Protein AF-0000000079301211 (afdb_homodimer)

Solvent-accessible surface area (backbone atoms only — not comparable to full-atom values): 30122 Å² total; per-residue (Å²): 139,79,60,50,72,67,22,46,63,47,35,49,58,12,29,35,71,34,33,39,41,31,72,53,80,56,85,42,57,47,39,52,64,61,47,45,53,49,24,49,73,69,40,28,34,30,37,24,42,51,40,77,57,46,69,23,16,53,40,19,52,52,45,26,68,74,43,71,84,24,49,47,34,9,18,38,36,32,12,64,31,31,39,23,69,32,37,43,27,51,48,52,38,43,67,44,54,22,44,38,37,29,38,25,36,92,36,9,38,48,38,50,57,52,54,70,72,44,56,79,92,72,50,57,80,65,51,58,54,51,49,52,35,46,75,70,70,47,55,73,79,58,48,68,61,49,45,97,88,68,41,72,28,69,47,50,51,48,32,35,41,47,34,22,75,65,57,21,34,41,28,44,36,36,37,32,59,70,51,42,58,51,49,51,53,50,31,53,72,52,52,35,80,40,43,33,42,46,37,40,65,39,76,78,37,47,53,52,64,68,56,46,31,52,44,28,73,72,68,28,32,38,38,43,50,38,38,48,35,75,74,61,68,26,54,61,67,59,53,53,50,44,38,66,66,36,29,63,88,32,28,28,46,29,23,61,32,19,46,64,88,53,69,62,55,81,48,34,62,20,44,43,38,45,54,41,44,74,72,65,49,50,71,66,56,48,24,38,16,28,21,53,46,33,44,36,66,74,48,66,67,57,130,140,77,60,50,72,66,22,45,63,48,34,49,57,12,29,36,72,33,30,39,42,30,72,55,82,57,84,42,59,48,40,53,65,61,46,45,52,48,24,51,73,69,41,29,35,29,37,24,44,52,40,77,57,47,68,23,16,53,40,19,51,52,45,27,68,76,43,71,84,25,48,47,34,8,18,38,35,33,12,62,31,30,40,23,67,33,37,43,28,50,48,53,37,43,66,43,53,22,45,37,37,28,38,24,38,90,36,9,40,46,39,50,57,53,55,71,72,45,57,79,91,71,51,57,80,66,52,58,55,51,49,53,35,44,75,68,71,48,55,74,79,59,48,67,60,49,44,98,88,68,41,73,29,69,46,50,52,47,32,37,42,47,34,20,75,66,58,23,34,41,27,43,36,35,37,32,58,70,50,41,57,53,50,51,53,50,31,54,72,51,52,34,80,41,43,33,41,46,36,39,64,39,76,80,36,47,53,53,65,68,56,44,30,51,44,28,74,72,71,28,32,39,38,44,49,38,40,48,35,74,74,60,69,27,54,63,66,59,54,53,49,44,39,67,67,34,29,60,89,30,28,29,45,28,24,60,32,18,47,62,89,52,70,62,56,80,48,34,63,20,43,43,39,45,54,42,45,75,72,65,50,49,71,67,55,47,25,39,16,28,22,54,46,32,44,35,66,73,48,66,65,58,130

InterPro domains:
  IPR032466 Metal-dependent hydrolase [SSF51556] (13-297)
  IPR046249 Protein of unknown function DUF6282 [PF19799] (13-223)

Organism: Thermus brockianus (NCBI:txid56956)

pLDDT: mean 96.95, std 4.93, range [51.22, 98.94]

Structure (mmCIF, N/CA/C/O backbone):
data_AF-0000000079301211-model_v1
#
loop_
_entity.id
_entity.type
_entity.pdbx_description
1 polymer 'Uncharacterized protein'
#
loop_
_atom_site.group_PDB
_atom_site.id
_atom_site.type_symbol
_atom_site.label_atom_id
_atom_site.label_alt_id
_atom_site.label_comp_id
_atom_site.label_asym_id
_atom_site.label_entity_id
_atom_site.label_seq_id
_atom_site.pdbx_PDB_ins_code
_atom_site.Cartn_x
_atom_site.Cartn_y
_atom_site.Cartn_z
_atom_site.occupancy
_atom_site.B_iso_or_equiv
_atom_site.auth_seq_id
_atom_site.auth_comp_id
_atom_site.auth_asym_id
_atom_site.auth_atom_id
_atom_site.pdbx_PDB_model_num
ATOM 1 N N . MET A 1 1 ? 18.609 19.375 21.359 1 76.44 1 MET A N 1
ATOM 2 C CA . MET A 1 1 ? 17.719 19.922 22.375 1 76.44 1 MET A CA 1
ATOM 3 C C . MET A 1 1 ? 16.844 18.812 22.969 1 76.44 1 MET A C 1
ATOM 5 O O . MET A 1 1 ? 16.375 17.922 22.25 1 76.44 1 MET A O 1
ATOM 9 N N . THR A 1 2 ? 16.781 18.781 24.344 1 91.69 2 THR A N 1
ATOM 10 C CA . THR A 1 2 ? 15.961 17.828 25.094 1 91.69 2 THR A CA 1
ATOM 11 C C . THR A 1 2 ? 14.688 18.5 25.609 1 91.69 2 THR A C 1
ATOM 13 O O . THR A 1 2 ? 14.734 19.609 26.141 1 91.69 2 THR A O 1
ATOM 16 N N . PRO A 1 3 ? 13.531 17.844 25.328 1 98 3 PRO A N 1
ATOM 17 C CA . PRO A 1 3 ? 12.289 18.438 25.844 1 98 3 PRO A CA 1
ATOM 18 C C . PRO A 1 3 ? 12.273 18.562 27.359 1 98 3 PRO A C 1
ATOM 20 O O . PRO A 1 3 ? 12.844 17.719 28.062 1 98 3 PRO A O 1
ATOM 23 N N . SER A 1 4 ? 11.633 19.562 27.891 1 98.38 4 SER A N 1
ATOM 24 C CA . SER A 1 4 ? 11.484 19.75 29.328 1 98.38 4 SER A CA 1
ATOM 25 C C . SER A 1 4 ? 10.539 18.703 29.922 1 98.38 4 SER A C 1
ATOM 27 O O . SER A 1 4 ? 9.727 18.125 29.203 1 98.38 4 SER A O 1
ATOM 29 N N . GLU A 1 5 ? 10.625 18.516 31.266 1 98.25 5 GLU A N 1
ATOM 30 C CA . GLU A 1 5 ? 9.719 17.609 31.969 1 98.25 5 GLU A CA 1
ATOM 31 C C . GLU A 1 5 ? 8.273 18.094 31.859 1 98.25 5 GLU A C 1
ATOM 33 O O . GLU A 1 5 ? 7.355 17.266 31.719 1 98.25 5 GLU A O 1
ATOM 38 N N . ARG A 1 6 ? 8.148 19.375 31.891 1 98.56 6 ARG A N 1
ATOM 39 C CA . ARG A 1 6 ? 6.816 19.969 31.766 1 98.56 6 ARG A CA 1
ATOM 40 C C . ARG A 1 6 ? 6.211 19.688 30.406 1 98.56 6 ARG A C 1
ATOM 42 O O . ARG A 1 6 ? 5.039 19.297 30.312 1 98.56 6 ARG A O 1
ATOM 49 N N . ALA A 1 7 ? 6.918 19.828 29.375 1 98.75 7 ALA A N 1
ATOM 50 C CA . ALA A 1 7 ? 6.461 19.547 28.016 1 98.75 7 ALA A CA 1
ATOM 51 C C . ALA A 1 7 ? 6.074 18.078 27.859 1 98.75 7 ALA A C 1
ATOM 53 O O . ALA A 1 7 ? 5.039 17.766 27.266 1 98.75 7 ALA A O 1
ATOM 54 N N . TRP A 1 8 ? 6.926 17.203 28.406 1 98.69 8 TRP A N 1
ATOM 55 C CA . TRP A 1 8 ? 6.629 15.781 28.359 1 98.69 8 TRP A CA 1
ATOM 56 C C . TRP A 1 8 ? 5.316 15.469 29.062 1 98.69 8 TRP A C 1
ATOM 58 O O . TRP A 1 8 ? 4.512 14.672 28.578 1 98.69 8 TRP A O 1
ATOM 68 N N . ALA A 1 9 ? 5.141 16.062 30.203 1 98.75 9 ALA A N 1
ATOM 69 C CA . ALA A 1 9 ? 3.912 15.844 30.953 1 98.75 9 ALA A CA 1
ATOM 70 C C . ALA A 1 9 ? 2.688 16.281 30.156 1 98.75 9 ALA A C 1
ATOM 72 O O . ALA A 1 9 ? 1.643 15.625 30.203 1 98.75 9 ALA A O 1
ATOM 73 N N . LEU A 1 10 ? 2.775 17.312 29.375 1 98.81 10 LEU A N 1
ATOM 74 C CA . LEU A 1 10 ? 1.65 17.922 28.672 1 98.81 10 LEU A CA 1
ATOM 75 C C . LEU A 1 10 ? 1.269 17.094 27.453 1 98.81 10 LEU A C 1
ATOM 77 O O . LEU A 1 10 ? 0.124 17.141 27 1 98.81 10 LEU A O 1
ATOM 81 N N . VAL A 1 11 ? 2.189 16.281 26.922 1 98.88 11 VAL A N 1
ATOM 82 C CA . VAL A 1 11 ? 1.887 15.586 25.672 1 98.88 11 VAL A CA 1
ATOM 83 C C . VAL A 1 11 ? 1.617 14.109 25.969 1 98.88 11 VAL A C 1
ATOM 85 O O . VAL A 1 11 ? 1.476 13.312 25.047 1 98.88 11 VAL A O 1
ATOM 88 N N . GLN A 1 12 ? 1.583 13.734 27.281 1 98.81 12 GLN A N 1
ATOM 89 C CA . GLN A 1 12 ? 1.242 12.352 27.609 1 98.81 12 GLN A CA 1
ATOM 90 C C . GLN A 1 12 ? -0.09 11.953 26.984 1 98.81 12 GLN A C 1
ATOM 92 O O . GLN A 1 12 ? -1.06 12.711 27.031 1 98.81 12 GLN A O 1
ATOM 97 N N . GLY A 1 13 ? -0.098 10.781 26.297 1 98.69 13 GLY A N 1
ATOM 98 C CA . GLY A 1 13 ? -1.317 10.266 25.703 1 98.69 13 GLY A CA 1
ATOM 99 C C . GLY A 1 13 ? -1.594 10.844 24.328 1 98.69 13 GLY A C 1
ATOM 100 O O . GLY A 1 13 ? -2.643 10.586 23.734 1 98.69 13 GLY A O 1
ATOM 101 N N . ALA A 1 14 ? -0.666 11.57 23.734 1 98.88 14 ALA A N 1
ATOM 102 C CA . ALA A 1 14 ? -0.877 12.273 22.469 1 98.88 14 ALA A CA 1
ATOM 103 C C . ALA A 1 14 ? -0.729 11.328 21.281 1 98.88 14 ALA A C 1
ATOM 105 O O . ALA A 1 14 ? -0.034 10.312 21.375 1 98.88 14 ALA A O 1
ATOM 106 N N . TYR A 1 15 ? -1.453 11.648 20.25 1 98.88 15 TYR A N 1
ATOM 107 C CA . TYR A 1 15 ? -1.225 11.094 18.922 1 98.88 15 TYR A CA 1
ATOM 108 C C . TYR A 1 15 ? -0.43 12.062 18.062 1 98.88 15 TYR A C 1
ATOM 110 O O . TYR A 1 15 ? -0.686 13.273 18.078 1 98.88 15 TYR A O 1
ATOM 118 N N . ASP A 1 16 ? 0.571 11.609 17.375 1 98.94 16 ASP A N 1
ATOM 119 C CA . ASP A 1 16 ? 1.145 12.367 16.266 1 98.94 16 ASP A CA 1
ATOM 120 C C . ASP A 1 16 ? 0.505 11.969 14.945 1 98.94 16 ASP A C 1
ATOM 122 O O . ASP A 1 16 ? 0.783 10.898 14.414 1 98.94 16 ASP A O 1
ATOM 126 N N . LEU A 1 17 ? -0.248 12.844 14.352 1 98.94 17 LEU A N 1
ATOM 127 C CA . LEU A 1 17 ? -1.119 12.469 13.242 1 98.94 17 LEU A CA 1
ATOM 128 C C . LEU A 1 17 ? -0.412 12.672 11.906 1 98.94 17 LEU A C 1
ATOM 130 O O . LEU A 1 17 ? -1.028 12.539 10.844 1 98.94 17 LEU A O 1
ATOM 134 N N . HIS A 1 18 ? 0.872 13 11.914 1 98.88 18 HIS A N 1
ATOM 135 C CA . HIS A 1 18 ? 1.619 13.273 10.688 1 98.88 18 HIS A CA 1
ATOM 136 C C . HIS A 1 18 ? 3.092 12.906 10.852 1 98.88 18 HIS A C 1
ATOM 138 O O . HIS A 1 18 ? 3.92 13.773 11.148 1 98.88 18 HIS A O 1
ATOM 144 N N . VAL A 1 19 ? 3.4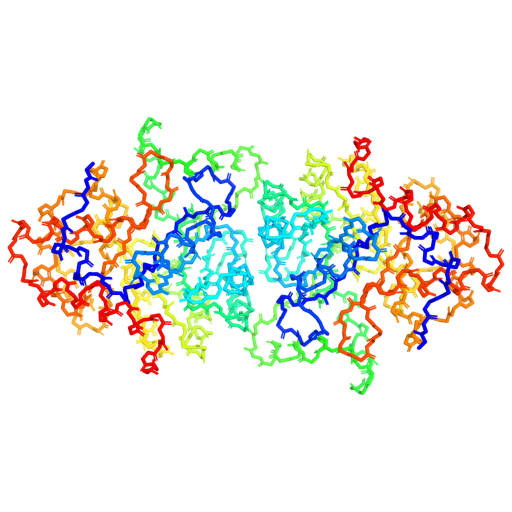61 11.672 10.539 1 98.56 19 VAL A N 1
ATOM 145 C CA . VAL A 1 19 ? 4.855 11.242 10.617 1 98.56 19 VAL A CA 1
ATOM 146 C C . VAL A 1 19 ? 5.254 10.531 9.32 1 98.56 19 VAL A C 1
ATOM 148 O O . VAL A 1 19 ? 4.422 9.883 8.688 1 98.56 19 VAL A O 1
ATOM 151 N N . HIS A 1 20 ? 6.473 10.664 8.898 1 97.5 20 HIS A N 1
ATOM 152 C CA . HIS A 1 20 ? 7.086 9.992 7.762 1 97.5 20 HIS A CA 1
ATOM 153 C C . HIS A 1 20 ? 8.227 9.078 8.211 1 97.5 20 HIS A C 1
ATOM 155 O O . HIS A 1 20 ? 9.359 9.539 8.391 1 97.5 20 HIS A O 1
ATOM 161 N N . VAL A 1 21 ? 8 7.844 8.266 1 98.5 21 VAL A N 1
ATOM 162 C CA . VAL A 1 21 ? 9.039 6.957 8.773 1 98.5 21 VAL A CA 1
ATOM 163 C C . VAL A 1 21 ? 9.203 5.762 7.836 1 98.5 21 VAL A C 1
ATOM 165 O O . VAL A 1 21 ? 8.461 5.625 6.859 1 98.5 21 VAL A O 1
ATOM 168 N N . GLU A 1 22 ? 10.203 4.914 8.125 1 98.19 22 GLU A N 1
ATOM 169 C CA . GLU A 1 22 ? 10.438 3.707 7.34 1 98.19 22 GLU A CA 1
ATOM 170 C C . GLU A 1 22 ? 9.391 2.641 7.637 1 98.19 22 GLU A C 1
ATOM 172 O O . GLU A 1 22 ? 8.945 2.496 8.781 1 98.19 22 GLU A O 1
ATOM 177 N N . PRO A 1 23 ? 9.062 1.917 6.586 1 98.25 23 PRO A N 1
ATOM 178 C CA . PRO A 1 23 ? 9.609 1.885 5.227 1 98.25 23 PRO A CA 1
ATOM 179 C C . PRO A 1 23 ? 9.148 3.072 4.379 1 98.25 23 PRO A C 1
ATOM 181 O O . PRO A 1 23 ? 8.016 3.529 4.512 1 98.25 23 PRO A O 1
ATOM 184 N N . ASP A 1 24 ? 9.977 3.557 3.627 1 97.62 24 ASP A N 1
ATOM 185 C CA . ASP A 1 24 ? 9.75 4.645 2.682 1 97.62 24 ASP A CA 1
ATOM 186 C C . ASP A 1 24 ? 10.773 4.598 1.542 1 97.62 24 ASP A C 1
ATOM 188 O O . ASP A 1 24 ? 11.859 4.051 1.7 1 97.62 24 ASP A O 1
ATOM 192 N N . ILE A 1 25 ? 10.422 5.039 0.388 1 97.25 25 ILE A N 1
ATOM 193 C CA . ILE A 1 25 ? 11.383 5.027 -0.713 1 97.25 25 ILE A CA 1
ATOM 194 C C . ILE A 1 25 ? 12.336 6.215 -0.579 1 97.25 25 ILE A C 1
ATOM 196 O O . ILE A 1 25 ? 13.297 6.328 -1.339 1 97.25 25 ILE A O 1
ATOM 200 N N . LEU A 1 26 ? 12.094 7.07 0.388 1 96.62 26 LEU A N 1
ATOM 201 C CA . LEU A 1 26 ? 13.031 8.109 0.811 1 96.62 26 LEU A CA 1
ATOM 202 C C . LEU A 1 26 ? 13.695 7.742 2.133 1 96.62 26 LEU A C 1
ATOM 204 O O . LEU A 1 26 ? 13.102 7.031 2.951 1 96.62 26 LEU A O 1
ATOM 208 N N . PRO A 1 27 ? 14.922 8.242 2.373 1 95.62 27 PRO A N 1
ATOM 209 C CA . PRO A 1 27 ? 15.57 7.965 3.654 1 95.62 27 PRO A CA 1
ATOM 210 C C . PRO A 1 27 ? 14.82 8.555 4.844 1 95.62 27 PRO A C 1
ATOM 212 O O . PRO A 1 27 ? 14.312 9.68 4.758 1 95.62 27 PRO A O 1
ATOM 215 N N . ARG A 1 28 ? 14.734 7.809 5.922 1 97.94 28 ARG A N 1
ATOM 216 C CA . ARG A 1 28 ? 14.062 8.242 7.141 1 97.94 28 ARG A CA 1
ATOM 217 C C . ARG A 1 28 ? 14.922 7.969 8.375 1 97.94 28 ARG A C 1
ATOM 219 O O . ARG A 1 28 ? 15.883 7.203 8.305 1 97.94 28 ARG A O 1
ATOM 226 N N . ARG A 1 29 ? 14.602 8.555 9.422 1 97.62 29 ARG A N 1
ATOM 227 C CA . ARG A 1 29 ? 15.414 8.539 10.633 1 97.62 29 ARG A CA 1
ATOM 228 C C . ARG A 1 29 ? 15.195 7.25 11.422 1 97.62 29 ARG A C 1
ATOM 230 O O . ARG A 1 29 ? 16.094 6.777 12.117 1 97.62 29 ARG A O 1
ATOM 237 N N . ILE A 1 30 ? 14.039 6.707 11.328 1 98.62 30 ILE A N 1
ATOM 238 C CA . ILE A 1 30 ? 13.641 5.586 12.172 1 98.62 30 ILE A CA 1
ATOM 239 C C . ILE A 1 30 ? 12.602 4.738 11.445 1 98.62 30 ILE A C 1
ATOM 241 O O . ILE A 1 30 ? 11.906 5.227 10.555 1 98.62 30 ILE A O 1
ATOM 245 N N . HIS A 1 31 ? 12.547 3.512 11.758 1 98.62 31 HIS A N 1
ATOM 246 C CA . HIS A 1 31 ? 11.492 2.678 11.188 1 98.62 31 HIS A CA 1
ATOM 247 C C . HIS A 1 31 ? 10.32 2.539 12.156 1 98.62 31 HIS A C 1
ATOM 249 O O . HIS A 1 31 ? 10.469 2.787 13.352 1 98.62 31 HIS A O 1
ATOM 255 N N . ASP A 1 32 ? 9.195 2.16 11.633 1 98.69 32 ASP A N 1
ATOM 256 C CA . ASP A 1 32 ? 7.918 2.281 12.32 1 98.69 32 ASP A CA 1
ATOM 257 C C . ASP A 1 32 ? 7.867 1.372 13.547 1 98.69 32 ASP A C 1
ATOM 259 O O . ASP A 1 32 ? 7.277 1.73 14.57 1 98.69 32 ASP A O 1
ATOM 263 N N . LEU A 1 33 ? 8.516 0.158 13.578 1 98.88 33 LEU A N 1
ATOM 264 C CA . LEU A 1 33 ? 8.531 -0.689 14.766 1 98.88 33 LEU A CA 1
ATOM 265 C C . LEU A 1 33 ? 9.305 -0.02 15.898 1 98.88 33 LEU A C 1
ATOM 267 O O . LEU A 1 33 ? 8.852 -0.002 17.047 1 98.88 33 LEU A O 1
ATOM 271 N N . ALA A 1 34 ? 10.422 0.488 15.586 1 98.88 34 ALA A N 1
ATOM 272 C CA . ALA A 1 34 ? 11.219 1.184 16.594 1 98.88 34 ALA A CA 1
ATOM 273 C C . ALA A 1 34 ? 10.492 2.418 17.109 1 98.88 34 ALA A C 1
ATOM 275 O O . ALA A 1 34 ? 10.539 2.715 18.312 1 98.88 34 ALA A O 1
ATOM 276 N N . LEU A 1 35 ? 9.867 3.129 16.234 1 98.94 35 LEU A N 1
ATOM 277 C CA . LEU A 1 35 ? 9.117 4.305 16.672 1 98.94 35 LEU A CA 1
ATOM 278 C C . LEU A 1 35 ? 7.996 3.91 17.625 1 98.94 35 LEU A C 1
ATOM 280 O O . LEU A 1 35 ? 7.754 4.602 18.609 1 98.94 35 LEU A O 1
ATOM 284 N N . ALA A 1 36 ? 7.273 2.883 17.25 1 98.94 36 ALA A N 1
ATOM 285 C CA . ALA A 1 36 ? 6.199 2.402 18.125 1 98.94 36 ALA A CA 1
ATOM 286 C C . ALA A 1 36 ? 6.715 2.113 19.531 1 98.94 36 ALA A C 1
ATOM 288 O O . ALA A 1 36 ? 6.082 2.492 20.516 1 98.94 36 ALA A O 1
ATOM 289 N N . GLU A 1 37 ? 7.852 1.48 19.625 1 98.81 37 GLU A N 1
ATOM 290 C CA . GLU A 1 37 ? 8.453 1.183 20.922 1 98.81 37 GLU A CA 1
ATOM 291 C C . GLU A 1 37 ? 8.812 2.463 21.672 1 98.81 37 GLU A C 1
ATOM 293 O O . GLU A 1 37 ? 8.609 2.561 22.875 1 98.81 37 GLU A O 1
ATOM 298 N N . ARG A 1 38 ? 9.367 3.395 20.938 1 98.81 38 ARG A N 1
ATOM 299 C CA . ARG A 1 38 ? 9.75 4.664 21.547 1 98.81 38 ARG A CA 1
ATOM 300 C C . ARG A 1 38 ? 8.523 5.41 22.078 1 98.81 38 ARG A C 1
ATOM 302 O O . ARG A 1 38 ? 8.562 6 23.156 1 98.81 38 ARG A O 1
ATOM 309 N N . PHE A 1 39 ? 7.453 5.418 21.266 1 98.88 39 PHE A N 1
ATOM 310 C CA . PHE A 1 39 ? 6.211 6.055 21.688 1 98.88 39 PHE A CA 1
ATOM 311 C C . PHE A 1 39 ? 5.703 5.434 22.984 1 98.88 39 PHE A C 1
ATOM 313 O O . PHE A 1 39 ? 5.309 6.148 23.906 1 98.88 39 PHE A O 1
ATOM 320 N N . LEU A 1 40 ? 5.715 4.141 23.047 1 98.25 40 LEU A N 1
ATOM 321 C CA . LEU A 1 40 ? 5.293 3.424 24.25 1 98.25 40 LEU A CA 1
ATOM 322 C C . LEU A 1 40 ? 6.133 3.834 25.453 1 98.25 40 LEU A C 1
ATOM 324 O O . LEU A 1 40 ? 5.598 4.078 26.531 1 98.25 40 LEU A O 1
ATOM 328 N N . GLN A 1 41 ? 7.375 3.953 25.281 1 98.31 41 GLN A N 1
ATOM 329 C CA . GLN A 1 41 ? 8.32 4.258 26.344 1 98.31 41 GLN A CA 1
ATOM 330 C C . GLN A 1 41 ? 8.086 5.656 26.906 1 98.31 41 GLN A C 1
ATOM 332 O O . GLN A 1 41 ? 8.234 5.879 28.109 1 98.31 41 GLN A O 1
ATOM 337 N N . VAL A 1 42 ? 7.699 6.562 26.031 1 98.31 42 VAL A N 1
ATOM 338 C CA . VAL A 1 42 ? 7.633 7.949 26.5 1 98.31 42 VAL A CA 1
ATOM 339 C C . VAL A 1 42 ? 6.184 8.328 26.797 1 98.31 42 VAL A C 1
ATOM 341 O O . VAL A 1 42 ? 5.887 9.484 27.094 1 98.31 42 VAL A O 1
ATOM 344 N N . GLY A 1 43 ? 5.262 7.441 26.594 1 98.44 43 GLY A N 1
ATOM 345 C CA . GLY A 1 43 ? 3.891 7.645 27.031 1 98.44 43 GLY A CA 1
ATOM 346 C C . GLY A 1 43 ? 3.02 8.305 25.984 1 98.44 43 GLY A C 1
ATOM 347 O O . GLY A 1 43 ? 2.016 8.938 26.312 1 98.44 43 GLY A O 1
ATOM 348 N N . LEU A 1 44 ? 3.41 8.273 24.75 1 98.88 44 LEU A N 1
ATOM 349 C CA . LEU A 1 44 ? 2.574 8.719 23.641 1 98.88 44 LEU A CA 1
ATOM 350 C C . LEU A 1 44 ? 1.654 7.598 23.172 1 98.88 44 LEU A C 1
ATOM 352 O O . LEU A 1 44 ? 2.037 6.426 23.188 1 98.88 44 LEU A O 1
ATOM 356 N N . ARG A 1 45 ? 0.495 7.945 22.734 1 98.44 45 ARG A N 1
ATOM 357 C CA . ARG A 1 45 ? -0.56 6.961 22.516 1 98.44 45 ARG A CA 1
ATOM 358 C C . ARG A 1 45 ? -0.439 6.316 21.141 1 98.44 45 ARG A C 1
ATOM 360 O O . ARG A 1 45 ? -0.756 5.137 20.969 1 98.44 45 ARG A O 1
ATOM 367 N N . GLY A 1 46 ? -0.069 7.137 20.156 1 98.75 46 GLY A N 1
ATOM 368 C CA . GLY A 1 46 ? -0.022 6.555 18.828 1 98.75 46 GLY A CA 1
ATOM 369 C C . GLY A 1 46 ? 0.362 7.559 17.75 1 98.75 46 GLY A C 1
ATOM 370 O O . GLY A 1 46 ? 0.711 8.703 18.062 1 98.75 46 GLY A O 1
ATOM 371 N N . PHE A 1 47 ? 0.395 7.102 16.5 1 98.94 47 PHE A N 1
ATOM 372 C CA . PHE A 1 47 ? 0.743 7.965 15.375 1 98.94 47 PHE A CA 1
ATOM 373 C C . PHE A 1 47 ? 0.091 7.473 14.094 1 98.94 47 PHE A C 1
ATOM 375 O O . PHE A 1 47 ? -0.361 6.328 14.016 1 98.94 47 PHE A O 1
ATOM 382 N N . VAL A 1 48 ? -0.046 8.352 13.094 1 98.88 48 VAL A N 1
ATOM 383 C CA . VAL A 1 48 ? -0.525 8.023 11.75 1 98.88 48 VAL A CA 1
ATOM 384 C C . VAL A 1 48 ? 0.657 7.914 10.797 1 98.88 48 VAL A C 1
ATOM 386 O O . VAL A 1 48 ? 1.507 8.805 10.734 1 98.88 48 VAL A O 1
ATOM 389 N N . LEU A 1 49 ? 0.705 6.832 10.094 1 98.81 49 LEU A N 1
ATOM 390 C CA . LEU A 1 49 ? 1.728 6.625 9.07 1 98.81 49 LEU A CA 1
ATOM 391 C C . LEU A 1 49 ? 1.326 7.281 7.754 1 98.81 49 LEU A C 1
ATOM 393 O O . LEU A 1 49 ? 0.396 6.828 7.086 1 98.81 49 LEU A O 1
ATOM 397 N N . LYS A 1 50 ? 2.037 8.273 7.391 1 98.5 50 LYS A N 1
ATOM 398 C CA . LYS A 1 50 ? 1.788 8.914 6.102 1 98.5 50 LYS A CA 1
ATOM 399 C C . LYS A 1 50 ? 2.867 8.539 5.09 1 98.5 50 LYS A C 1
ATOM 401 O O . LYS A 1 50 ? 4.059 8.727 5.344 1 98.5 50 LYS A O 1
ATOM 406 N N . SER A 1 51 ? 2.484 7.969 4.074 1 98.12 51 SER A N 1
ATOM 407 C CA . SER A 1 51 ? 3.322 7.746 2.9 1 98.12 51 SER A CA 1
ATOM 408 C C . SER A 1 51 ? 2.791 8.5 1.688 1 98.12 51 SER A C 1
ATOM 410 O O . SER A 1 51 ? 1.603 8.422 1.37 1 98.12 51 SER A O 1
ATOM 412 N N . HIS A 1 52 ? 3.65 9.242 1.007 1 97.94 52 HIS A N 1
ATOM 413 C CA . HIS A 1 52 ? 3.252 9.938 -0.21 1 97.94 52 HIS A CA 1
ATOM 414 C C . HIS A 1 52 ? 2.953 8.953 -1.337 1 97.94 52 HIS A C 1
ATOM 416 O O . HIS A 1 52 ? 2.354 9.328 -2.35 1 97.94 52 HIS A O 1
ATOM 422 N N . TYR A 1 53 ? 3.287 7.684 -1.112 1 96.94 53 TYR A N 1
ATOM 423 C CA . TYR A 1 53 ? 3.43 6.844 -2.299 1 96.94 53 TYR A CA 1
ATOM 424 C C . TYR A 1 53 ? 2.57 5.59 -2.186 1 96.94 53 TYR A C 1
ATOM 426 O O . TYR A 1 53 ? 2.166 5.016 -3.199 1 96.94 53 TYR A O 1
ATOM 434 N N . ALA A 1 54 ? 2.275 5.195 -0.977 1 97.75 54 ALA A N 1
ATOM 435 C CA . ALA A 1 54 ? 1.514 3.963 -0.795 1 97.75 54 ALA A CA 1
ATOM 436 C C . ALA A 1 54 ? 0.542 4.086 0.375 1 97.75 54 ALA A C 1
ATOM 438 O O . ALA A 1 54 ? 0.828 4.777 1.356 1 97.75 54 ALA A O 1
ATOM 439 N N . PRO A 1 55 ? -0.648 3.379 0.215 1 98.69 55 PRO A N 1
ATOM 440 C CA . PRO A 1 55 ? -1.499 3.303 1.405 1 98.69 55 PRO A CA 1
ATOM 441 C C . PRO A 1 55 ? -0.824 2.576 2.566 1 98.69 55 PRO A C 1
ATOM 443 O O . PRO A 1 55 ? -0.06 1.632 2.35 1 98.69 55 PRO A O 1
ATOM 446 N N . THR A 1 56 ? -1.156 2.93 3.791 1 98.75 56 THR A N 1
ATOM 447 C CA . THR A 1 56 ? -0.363 2.422 4.906 1 98.75 56 THR A CA 1
ATOM 448 C C . THR A 1 56 ? -1.242 1.665 5.895 1 98.75 56 THR A C 1
ATOM 450 O O . THR A 1 56 ? -0.785 1.286 6.977 1 98.75 56 THR A O 1
ATOM 453 N N . ALA A 1 57 ? -2.531 1.466 5.59 1 98.5 57 ALA A N 1
ATOM 454 C CA . ALA A 1 57 ? -3.461 0.846 6.531 1 98.5 57 ALA A CA 1
ATOM 455 C C . ALA A 1 57 ? -3.004 -0.561 6.906 1 98.5 57 ALA A C 1
ATOM 457 O O . ALA A 1 57 ? -2.982 -0.92 8.086 1 98.5 57 ALA A O 1
ATOM 458 N N . GLU A 1 58 ? -2.672 -1.383 5.914 1 98.56 58 GLU A N 1
ATOM 459 C CA . GLU A 1 58 ? -2.234 -2.748 6.188 1 98.56 58 GLU A CA 1
ATOM 460 C C . GLU A 1 58 ? -0.934 -2.766 6.984 1 98.56 58 GLU A C 1
ATOM 462 O O . GLU A 1 58 ? -0.797 -3.527 7.941 1 98.56 58 GLU A O 1
ATOM 467 N N . ARG A 1 59 ? -0.036 -1.927 6.605 1 98.62 59 ARG A N 1
ATOM 468 C CA . ARG A 1 59 ? 1.228 -1.772 7.32 1 98.62 59 ARG A CA 1
ATOM 469 C C . ARG A 1 59 ? 0.99 -1.376 8.773 1 98.62 59 ARG A C 1
ATOM 471 O O . ARG A 1 59 ? 1.623 -1.917 9.68 1 98.62 59 ARG A O 1
ATOM 478 N N . ALA A 1 60 ? 0.135 -0.443 8.984 1 98.81 60 ALA A N 1
ATOM 479 C CA . ALA A 1 60 ? -0.19 0.03 10.328 1 98.81 60 ALA A CA 1
ATOM 480 C C . ALA A 1 60 ? -0.728 -1.105 11.195 1 98.81 60 ALA A C 1
ATOM 482 O O . ALA A 1 60 ? -0.395 -1.203 12.375 1 98.81 60 ALA A O 1
ATOM 483 N N . GLN A 1 61 ? -1.53 -1.958 10.625 1 98.44 61 GLN A N 1
ATOM 484 C CA . GLN A 1 61 ? -2.064 -3.098 11.367 1 98.44 61 GLN A CA 1
ATOM 485 C C . GLN A 1 61 ? -0.947 -4.027 11.828 1 98.44 61 GLN A C 1
ATOM 487 O O . GLN A 1 61 ? -0.978 -4.535 12.953 1 98.44 61 GLN A O 1
ATOM 492 N N . VAL A 1 62 ? 0.017 -4.242 10.984 1 98.81 62 VAL A N 1
ATOM 493 C CA . VAL A 1 62 ? 1.129 -5.129 11.312 1 98.81 62 VAL A CA 1
ATOM 494 C C . VAL A 1 62 ? 1.938 -4.531 12.461 1 98.81 62 VAL A C 1
ATOM 496 O O . VAL A 1 62 ? 2.305 -5.242 13.406 1 98.81 62 VAL A O 1
ATOM 499 N N . VAL A 1 63 ? 2.211 -3.262 12.414 1 98.88 63 VAL A N 1
ATOM 500 C CA . VAL A 1 63 ? 2.969 -2.594 13.469 1 98.88 63 VAL A CA 1
ATOM 501 C C . VAL A 1 63 ? 2.217 -2.699 14.789 1 98.88 63 VAL A C 1
ATOM 503 O O . VAL A 1 63 ? 2.811 -3.008 15.828 1 98.88 63 VAL A O 1
ATOM 506 N N . GLY A 1 64 ? 0.886 -2.398 14.727 1 98.25 64 GLY A N 1
ATOM 507 C CA . GLY A 1 64 ? 0.081 -2.488 15.938 1 98.25 64 GLY A CA 1
ATOM 508 C C . GLY A 1 64 ? 0.092 -3.871 16.562 1 98.25 64 GLY A C 1
ATOM 509 O O . GLY A 1 64 ? 0.084 -4.004 17.781 1 98.25 64 GLY A O 1
ATOM 510 N N . ARG A 1 65 ? 0.107 -4.895 15.758 1 97.88 65 ARG A N 1
ATOM 511 C CA . ARG A 1 65 ? 0.151 -6.27 16.25 1 97.88 65 ARG A CA 1
ATOM 512 C C . ARG A 1 65 ? 1.52 -6.598 16.828 1 97.88 65 ARG A C 1
ATOM 514 O O . ARG A 1 65 ? 1.618 -7.332 17.812 1 97.88 65 ARG A O 1
ATOM 521 N N . ALA A 1 66 ? 2.551 -6.086 16.234 1 98.44 66 ALA A N 1
ATOM 522 C CA . ALA A 1 66 ? 3.922 -6.379 16.641 1 98.44 66 ALA A CA 1
ATOM 523 C C . ALA A 1 66 ? 4.277 -5.648 17.938 1 98.44 66 ALA A C 1
ATOM 525 O O . ALA A 1 66 ? 5.082 -6.137 18.734 1 98.44 66 ALA A O 1
ATOM 526 N N . VAL A 1 67 ? 3.752 -4.449 18.094 1 98.25 67 VAL A N 1
ATOM 527 C CA . VAL A 1 67 ? 3.992 -3.635 19.281 1 98.25 67 VAL A CA 1
ATOM 528 C C . VAL A 1 67 ? 2.66 -3.24 19.922 1 98.25 67 VAL A C 1
ATOM 530 O O . VAL A 1 67 ? 2.209 -2.104 19.766 1 98.25 67 VAL A O 1
ATOM 533 N N . PRO A 1 68 ? 2.189 -4.176 20.734 1 97.12 68 PRO A N 1
ATOM 534 C CA . PRO A 1 68 ? 0.913 -3.852 21.375 1 97.12 68 PRO A CA 1
ATOM 535 C C . PRO A 1 68 ? 1.026 -2.689 22.359 1 97.12 68 PRO A C 1
ATOM 537 O O . PRO A 1 68 ? 2.057 -2.535 23.031 1 97.12 68 PRO A O 1
ATOM 540 N N . GLY A 1 69 ? 0.026 -1.874 22.438 1 97.44 69 GLY A N 1
ATOM 541 C CA . GLY A 1 69 ? -0.001 -0.772 23.391 1 97.44 69 GLY A CA 1
ATOM 542 C C . GLY A 1 69 ? 0.059 0.589 22.719 1 97.44 69 GLY A C 1
ATOM 543 O O . GLY A 1 69 ? -0.285 1.602 23.328 1 97.44 69 GLY A O 1
ATOM 544 N N . VAL A 1 70 ? 0.632 0.605 21.547 1 97.81 70 VAL A N 1
ATOM 545 C CA . VAL A 1 70 ? 0.639 1.833 20.766 1 97.81 70 VAL A CA 1
ATOM 546 C C . VAL A 1 70 ? -0.381 1.729 19.625 1 97.81 70 VAL A C 1
ATOM 548 O O . VAL A 1 70 ? -0.517 0.675 19 1 97.81 70 VAL A O 1
ATOM 551 N N . GLU A 1 71 ? -1.103 2.73 19.438 1 98.25 71 GLU A N 1
ATOM 552 C CA . GLU A 1 71 ? -2.086 2.742 18.359 1 98.25 71 GLU A CA 1
ATOM 553 C C . GLU A 1 71 ? -1.495 3.328 17.078 1 98.25 71 GLU A C 1
ATOM 555 O O . GLU A 1 71 ? -1.207 4.523 17.016 1 98.25 71 GLU A O 1
ATOM 560 N N . VAL A 1 72 ? -1.298 2.508 16.109 1 98.75 72 VAL A N 1
ATOM 561 C CA . VAL A 1 72 ? -0.76 2.936 14.828 1 98.75 72 VAL A CA 1
ATOM 562 C C . VAL A 1 72 ? -1.881 2.99 13.789 1 98.75 72 VAL A C 1
ATOM 564 O O . VAL A 1 72 ? -2.588 2.002 13.586 1 98.75 72 VAL A O 1
ATOM 567 N N . LEU A 1 73 ? -2.043 4.125 13.141 1 98.69 73 LEU A N 1
ATOM 568 C CA . LEU A 1 73 ? -3.133 4.336 12.195 1 98.69 73 LEU A CA 1
ATOM 569 C C . LEU A 1 73 ? -2.596 4.512 10.781 1 98.69 73 LEU A C 1
ATOM 571 O O . LEU A 1 73 ? -1.492 5.031 10.586 1 98.69 73 LEU A O 1
ATOM 575 N N . GLY A 1 74 ? -3.387 4.035 9.844 1 98.56 74 GLY A N 1
ATOM 576 C CA . GLY A 1 74 ? -3.002 4.129 8.445 1 98.56 74 GLY A CA 1
ATOM 577 C C . GLY A 1 74 ? -3.67 5.281 7.723 1 98.56 74 GLY A C 1
ATOM 578 O O . GLY A 1 74 ? -4.57 5.926 8.266 1 98.56 74 GLY A O 1
ATOM 579 N N . ALA A 1 75 ? -3.184 5.5 6.523 1 98.88 75 ALA A N 1
ATOM 580 C CA . ALA A 1 75 ? -3.67 6.602 5.699 1 98.88 75 ALA A CA 1
ATOM 581 C C . ALA A 1 75 ? -3.52 6.281 4.215 1 98.88 75 ALA A C 1
ATOM 583 O O . ALA A 1 75 ? -2.949 5.25 3.85 1 98.88 75 ALA A O 1
ATOM 584 N N . ILE A 1 76 ? -4.113 7.094 3.391 1 98.88 76 ILE A N 1
ATOM 585 C CA . ILE A 1 76 ? -3.91 7.09 1.947 1 98.88 76 ILE A CA 1
ATOM 586 C C . ILE A 1 76 ? -3.73 8.523 1.449 1 98.88 76 ILE A C 1
ATOM 588 O O . ILE A 1 76 ? -4.406 9.438 1.922 1 98.88 76 ILE A O 1
ATOM 592 N N . VAL A 1 77 ? -2.775 8.727 0.594 1 98.94 77 VAL A N 1
ATOM 593 C CA . VAL A 1 77 ? -2.545 10.008 -0.068 1 98.94 77 VAL A CA 1
ATOM 594 C C . VAL A 1 77 ? -2.85 9.883 -1.56 1 98.94 77 VAL A C 1
ATOM 596 O O . VAL A 1 77 ? -2.348 8.969 -2.225 1 98.94 77 VAL A O 1
ATOM 599 N N . LEU A 1 78 ? -3.629 10.781 -2.086 1 98.88 78 LEU A N 1
ATOM 600 C CA . LEU A 1 78 ? -4.176 10.656 -3.434 1 98.88 78 LEU A CA 1
ATOM 601 C C . LEU A 1 78 ? -3.182 11.172 -4.469 1 98.88 78 LEU A C 1
ATOM 603 O O . LEU A 1 78 ? -3.51 12.062 -5.266 1 98.88 78 LEU A O 1
ATOM 607 N N . ASN A 1 79 ? -1.99 10.578 -4.496 1 98.81 79 ASN A N 1
ATOM 608 C CA . ASN A 1 79 ? -0.991 10.82 -5.531 1 98.81 79 ASN A CA 1
ATOM 609 C C . ASN A 1 79 ? -1.066 9.773 -6.641 1 98.81 79 ASN A C 1
ATOM 611 O O . ASN A 1 79 ? -1.896 8.867 -6.586 1 98.81 79 ASN A O 1
ATOM 615 N N . HIS A 1 80 ? -0.201 9.922 -7.641 1 98.69 80 HIS A N 1
ATOM 616 C CA . HIS A 1 80 ? -0.27 9.078 -8.828 1 98.69 80 HIS A CA 1
ATOM 617 C C . HIS A 1 80 ? 0.004 7.617 -8.484 1 98.69 80 HIS A C 1
ATOM 619 O O . HIS A 1 80 ? -0.457 6.715 -9.188 1 98.69 80 HIS A O 1
ATOM 625 N N . GLY A 1 81 ? 0.701 7.352 -7.391 1 98.56 81 GLY A N 1
ATOM 626 C CA . GLY A 1 81 ? 1.022 5.992 -6.984 1 98.56 81 GLY A CA 1
ATOM 627 C C . GLY A 1 81 ? -0.205 5.133 -6.754 1 98.56 81 GLY A C 1
ATOM 628 O O . GLY A 1 81 ? -0.149 3.908 -6.898 1 98.56 81 GLY A O 1
ATOM 629 N N . VAL A 1 82 ? -1.342 5.77 -6.398 1 98.75 82 VAL A N 1
ATOM 630 C CA . VAL A 1 82 ? -2.578 5.027 -6.172 1 98.75 82 VAL A CA 1
ATOM 631 C C . VAL A 1 82 ? -3.596 5.375 -7.254 1 98.75 82 VAL A C 1
ATOM 633 O O . VAL A 1 82 ? -4.789 5.109 -7.102 1 98.75 82 VAL A O 1
ATOM 636 N N . GLY A 1 83 ? -3.18 6.027 -8.297 1 98.44 83 GLY A N 1
ATOM 637 C CA . GLY A 1 83 ? -4.074 6.371 -9.391 1 98.44 83 GLY A CA 1
ATOM 638 C C . GLY A 1 83 ? -4.68 7.754 -9.25 1 98.44 83 GLY A C 1
ATOM 639 O O . GLY A 1 83 ? -5.699 8.055 -9.875 1 98.44 83 GLY A O 1
ATOM 640 N N . GLY A 1 84 ? -4.074 8.625 -8.43 1 98.69 84 GLY A N 1
ATOM 641 C CA . GLY A 1 84 ? -4.566 9.984 -8.273 1 98.69 84 GLY A CA 1
ATOM 642 C C . GLY A 1 84 ? -5.859 10.062 -7.484 1 98.69 84 GLY A C 1
ATOM 643 O O . GLY A 1 84 ? -5.957 9.5 -6.391 1 98.69 84 GLY A O 1
ATOM 644 N N . LEU A 1 85 ? -6.809 10.867 -8.031 1 98.81 85 LEU A N 1
ATOM 645 C CA . LEU A 1 85 ? -8.133 10.977 -7.43 1 98.81 85 LEU A CA 1
ATOM 646 C C . LEU A 1 85 ? -8.953 9.719 -7.684 1 98.81 85 LEU A C 1
ATOM 648 O O . LEU A 1 85 ? -9.859 9.719 -8.516 1 98.81 85 LEU A O 1
ATOM 652 N N . ASN A 1 86 ? -8.625 8.633 -6.887 1 98.81 86 ASN A N 1
ATOM 653 C CA . ASN A 1 86 ? -9.117 7.273 -7.078 1 98.81 86 ASN A CA 1
ATOM 654 C C . ASN A 1 86 ? -10.062 6.855 -5.953 1 98.81 86 ASN A C 1
ATOM 656 O O . ASN A 1 86 ? -9.625 6.336 -4.926 1 98.81 86 ASN A O 1
ATOM 660 N N . PRO A 1 87 ? -11.383 7.012 -6.164 1 98.81 87 PRO A N 1
ATOM 661 C CA . PRO A 1 87 ? -12.32 6.699 -5.086 1 98.81 87 PRO A CA 1
ATOM 662 C C . PRO A 1 87 ? -12.289 5.227 -4.676 1 98.81 87 PRO A C 1
ATOM 664 O O . PRO A 1 87 ? -12.516 4.902 -3.51 1 98.81 87 PRO A O 1
ATOM 667 N N . LEU A 1 88 ? -12.008 4.34 -5.605 1 98.81 88 LEU A N 1
ATOM 668 C CA . LEU A 1 88 ? -11.922 2.926 -5.258 1 98.81 88 LEU A CA 1
ATOM 669 C C . LEU A 1 88 ? -10.742 2.666 -4.32 1 98.81 88 LEU A C 1
ATOM 671 O O . LEU A 1 88 ? -10.859 1.889 -3.371 1 98.81 88 LEU A O 1
ATOM 675 N N . ALA A 1 89 ? -9.586 3.289 -4.633 1 98.88 89 ALA A N 1
ATOM 676 C CA . ALA A 1 89 ? -8.438 3.152 -3.744 1 98.88 89 ALA A CA 1
ATOM 677 C C . ALA A 1 89 ? -8.773 3.629 -2.332 1 98.88 89 ALA A C 1
ATOM 679 O O . ALA A 1 89 ? -8.32 3.041 -1.349 1 98.88 89 ALA A O 1
ATOM 680 N N . VAL A 1 90 ? -9.555 4.691 -2.219 1 98.94 90 VAL A N 1
ATOM 681 C CA . VAL A 1 90 ? -9.969 5.215 -0.918 1 98.94 90 VAL A CA 1
ATOM 682 C C . VAL A 1 90 ? -10.883 4.211 -0.225 1 98.94 90 VAL A C 1
ATOM 684 O O . VAL A 1 90 ? -10.742 3.949 0.972 1 98.94 90 VAL A O 1
ATOM 687 N N . GLU A 1 91 ? -11.836 3.652 -0.959 1 98.81 91 GLU A N 1
ATOM 688 C CA . GLU A 1 91 ? -12.727 2.631 -0.416 1 98.81 91 GLU A CA 1
ATOM 689 C C . GLU A 1 91 ? -11.938 1.45 0.14 1 98.81 91 GLU A C 1
ATOM 691 O O . GLU A 1 91 ? -12.211 0.977 1.245 1 98.81 91 GLU A O 1
ATOM 696 N N . ILE A 1 92 ? -10.977 0.996 -0.634 1 98.62 92 ILE A N 1
ATOM 697 C CA . ILE A 1 92 ? -10.133 -0.13 -0.237 1 98.62 92 ILE A CA 1
ATOM 698 C C . ILE A 1 92 ? -9.352 0.229 1.025 1 98.62 92 ILE A C 1
ATOM 700 O O . ILE A 1 92 ? -9.32 -0.549 1.982 1 98.62 92 ILE A O 1
ATOM 704 N N . ALA A 1 93 ? -8.727 1.401 1.02 1 98.81 93 ALA A N 1
ATOM 705 C CA . ALA A 1 93 ? -7.953 1.846 2.178 1 98.81 93 ALA A CA 1
ATOM 706 C C . ALA A 1 93 ? -8.836 1.94 3.42 1 98.81 93 ALA A C 1
ATOM 708 O O . ALA A 1 93 ? -8.43 1.53 4.508 1 98.81 93 ALA A O 1
ATOM 709 N N . ALA A 1 94 ? -10.023 2.471 3.254 1 98.62 94 ALA A N 1
ATOM 710 C CA . ALA A 1 94 ? -10.953 2.617 4.371 1 98.62 94 ALA A CA 1
ATOM 711 C C . ALA A 1 94 ? -11.344 1.257 4.941 1 98.62 94 ALA A C 1
ATOM 713 O O . ALA A 1 94 ? -11.367 1.068 6.16 1 98.62 94 ALA A O 1
ATOM 714 N N . ARG A 1 95 ? -11.625 0.321 4.09 1 97.94 95 ARG A N 1
ATOM 715 C CA . ARG A 1 95 ? -11.984 -1.026 4.52 1 97.94 95 ARG A CA 1
ATOM 716 C C . ARG A 1 95 ? -10.82 -1.708 5.223 1 97.94 95 ARG A C 1
ATOM 718 O O . ARG A 1 95 ? -11.016 -2.523 6.125 1 97.94 95 ARG A O 1
ATOM 725 N N . ALA A 1 96 ? -9.609 -1.309 4.797 1 98.12 96 ALA A N 1
ATOM 726 C CA . ALA A 1 96 ? -8.422 -1.872 5.422 1 98.12 96 ALA A CA 1
ATOM 727 C C . ALA A 1 96 ? -8.117 -1.183 6.75 1 98.12 96 ALA A C 1
ATOM 729 O O . ALA A 1 96 ? -7.195 -1.581 7.469 1 98.12 96 ALA A O 1
ATOM 730 N N . GLY A 1 97 ? -8.789 -0.102 7.066 1 97.38 97 GLY A N 1
ATOM 731 C CA . GLY A 1 97 ? -8.656 0.5 8.383 1 97.38 97 GLY A CA 1
ATOM 732 C C . GLY A 1 97 ? -7.969 1.854 8.352 1 97.38 97 GLY A C 1
ATOM 733 O O . GLY A 1 97 ? -7.617 2.4 9.398 1 97.38 97 GLY A O 1
ATOM 734 N N . ALA A 1 98 ? -7.762 2.414 7.152 1 98.62 98 ALA A N 1
ATOM 735 C CA . ALA A 1 98 ? -7.164 3.744 7.094 1 98.62 98 ALA A CA 1
ATOM 736 C C . ALA A 1 98 ? -8.062 4.785 7.75 1 98.62 98 ALA A C 1
ATOM 738 O O . ALA A 1 98 ? -9.273 4.801 7.516 1 98.62 98 ALA A O 1
ATOM 739 N N . ARG A 1 99 ? -7.453 5.602 8.516 1 98.5 99 ARG A N 1
ATOM 740 C CA . ARG A 1 99 ? -8.188 6.637 9.234 1 98.5 99 ARG A CA 1
ATOM 741 C C . ARG A 1 99 ? -8.117 7.969 8.5 1 98.5 99 ARG A C 1
ATOM 743 O O . ARG A 1 99 ? -9.07 8.75 8.539 1 98.5 99 ARG A O 1
ATOM 750 N N . PHE A 1 100 ? -7.008 8.234 7.797 1 98.88 100 PHE A N 1
ATOM 751 C CA . PHE A 1 100 ? -6.777 9.539 7.188 1 98.88 100 PHE A CA 1
ATOM 752 C C . PHE A 1 100 ? -6.699 9.422 5.668 1 98.88 100 PHE A C 1
ATOM 754 O O . PHE A 1 100 ? -6.105 8.477 5.145 1 98.88 100 PHE A O 1
ATOM 761 N N . LEU A 1 101 ? -7.258 10.328 5.016 1 98.81 101 LEU A N 1
ATOM 762 C CA . LEU A 1 101 ? -7.105 10.578 3.586 1 98.81 101 LEU A CA 1
ATOM 763 C C . LEU A 1 101 ? -6.492 11.953 3.334 1 98.81 101 LEU A C 1
ATOM 765 O O . LEU A 1 101 ? -6.965 12.953 3.871 1 98.81 101 LEU A O 1
ATOM 769 N N . TRP A 1 102 ? -5.422 11.969 2.604 1 98.94 102 TRP A N 1
ATOM 770 C CA . TRP A 1 102 ? -4.867 13.234 2.135 1 98.94 102 TRP A CA 1
ATOM 771 C C . TRP A 1 102 ? -5.145 13.43 0.648 1 98.94 102 TRP A C 1
ATOM 773 O O . TRP A 1 102 ? -5.008 12.5 -0.145 1 98.94 102 TRP A O 1
ATOM 783 N N . PHE A 1 103 ? -5.594 14.602 0.332 1 98.94 103 PHE A N 1
ATOM 784 C CA . PHE A 1 103 ? -5.551 15 -1.069 1 98.94 103 PHE A CA 1
ATOM 785 C C . PHE A 1 103 ? -4.109 15.086 -1.564 1 98.94 103 PHE A C 1
ATOM 787 O O . PHE A 1 103 ? -3.172 14.875 -0.793 1 98.94 103 PHE A O 1
ATOM 794 N N . PRO A 1 104 ? -3.904 15.328 -2.893 1 98.81 104 PRO A N 1
ATOM 795 C CA . PRO A 1 104 ? -2.57 15.211 -3.486 1 98.81 104 PRO A CA 1
ATOM 796 C C . PRO A 1 104 ? -1.528 16.062 -2.775 1 98.81 104 PRO A C 1
ATOM 798 O O . PRO A 1 104 ? -1.836 17.188 -2.334 1 98.81 104 PRO A O 1
ATOM 801 N N . THR A 1 105 ? -0.338 15.516 -2.699 1 98.19 105 THR A N 1
ATOM 802 C CA . THR A 1 105 ? 0.799 16.203 -2.102 1 98.19 105 THR A CA 1
ATOM 803 C C . THR A 1 105 ? 1.924 16.375 -3.119 1 98.19 105 THR A C 1
ATOM 805 O O . THR A 1 105 ? 1.896 17.297 -3.936 1 98.19 105 THR A O 1
ATOM 808 N N . VAL A 1 106 ? 2.748 15.336 -3.326 1 97.38 106 VAL A N 1
ATOM 809 C CA . VAL A 1 106 ? 3.92 15.453 -4.188 1 97.38 106 VAL A CA 1
ATOM 810 C C . VAL A 1 106 ? 3.482 15.586 -5.645 1 97.38 106 VAL A C 1
ATOM 812 O O . VAL A 1 106 ? 4.227 16.109 -6.477 1 97.38 106 VAL A O 1
ATOM 815 N N . ASP A 1 107 ? 2.236 15.164 -5.93 1 98.19 107 ASP A N 1
ATOM 816 C CA . ASP A 1 107 ? 1.756 15.203 -7.305 1 98.19 107 ASP A CA 1
ATOM 817 C C . ASP A 1 107 ? 0.722 16.312 -7.5 1 98.19 107 ASP A C 1
ATOM 819 O O . ASP A 1 107 ? 0.074 16.375 -8.547 1 98.19 107 ASP A O 1
ATOM 823 N N . ALA A 1 108 ? 0.5 17.156 -6.492 1 98.25 108 ALA A N 1
ATOM 824 C CA . ALA A 1 108 ? -0.438 18.266 -6.594 1 98.25 108 ALA A CA 1
ATOM 825 C C . ALA A 1 108 ? 0.062 19.312 -7.582 1 98.25 108 ALA A C 1
ATOM 827 O O . ALA A 1 108 ? 1.251 19.641 -7.602 1 98.25 108 ALA A O 1
ATOM 828 N N . ALA A 1 109 ? -0.85 19.875 -8.383 1 97.5 109 ALA A N 1
ATOM 829 C CA . ALA A 1 109 ? -0.498 20.922 -9.328 1 97.5 109 ALA A CA 1
ATOM 830 C C . ALA A 1 109 ? 0.138 22.125 -8.617 1 97.5 109 ALA A C 1
ATOM 832 O O . ALA A 1 109 ? 1.096 22.719 -9.117 1 97.5 109 ALA A O 1
ATOM 833 N N . ASN A 1 110 ? -0.402 22.453 -7.488 1 97.12 110 ASN A N 1
ATOM 834 C CA . ASN A 1 110 ? 0.147 23.547 -6.703 1 97.12 110 ASN A CA 1
ATOM 835 C C . ASN A 1 110 ? 1.598 23.281 -6.312 1 97.12 110 ASN A C 1
ATOM 837 O O . ASN A 1 110 ? 2.441 24.172 -6.41 1 97.12 110 ASN A O 1
ATOM 841 N N . GLU A 1 111 ? 1.879 22.078 -5.816 1 94.5 111 GLU A N 1
ATOM 842 C CA . GLU A 1 111 ? 3.234 21.703 -5.414 1 94.5 111 GLU A CA 1
ATOM 843 C C . GLU A 1 111 ? 4.191 21.75 -6.602 1 94.5 111 GLU A C 1
ATOM 845 O O . GLU A 1 111 ? 5.34 22.172 -6.469 1 94.5 111 GLU A O 1
ATOM 850 N N . ALA A 1 112 ? 3.744 21.266 -7.719 1 93.06 112 ALA A N 1
ATOM 851 C CA . ALA A 1 112 ? 4.562 21.266 -8.93 1 93.06 112 ALA A CA 1
ATOM 852 C C . ALA A 1 112 ? 4.949 22.688 -9.328 1 93.06 112 ALA A C 1
ATOM 854 O O . ALA A 1 112 ? 6.094 22.938 -9.703 1 93.06 112 ALA A O 1
ATOM 855 N N . ARG A 1 113 ? 4.047 23.594 -9.281 1 92.81 113 ARG A N 1
ATOM 856 C CA . ARG A 1 113 ? 4.285 24.984 -9.633 1 92.81 113 ARG A CA 1
ATOM 857 C C . ARG A 1 113 ? 5.297 25.625 -8.688 1 92.81 113 ARG A C 1
ATOM 859 O O . ARG A 1 113 ? 6.199 26.344 -9.117 1 92.81 113 ARG A O 1
ATOM 866 N N . GLU A 1 114 ? 5.172 25.359 -7.434 1 90.88 114 GLU A N 1
ATOM 867 C CA . GLU A 1 114 ? 6.035 25.953 -6.418 1 90.88 114 GLU A CA 1
ATOM 868 C C . GLU A 1 114 ? 7.465 25.438 -6.535 1 90.88 114 GLU A C 1
ATOM 870 O O . GLU A 1 114 ? 8.422 26.203 -6.434 1 90.88 114 GLU A O 1
ATOM 875 N N . VAL A 1 115 ? 7.562 24.156 -6.711 1 89 115 VAL A N 1
ATOM 876 C CA . VAL A 1 115 ? 8.875 23.531 -6.797 1 89 115 VAL A CA 1
ATOM 877 C C . VAL A 1 115 ? 9.609 24.016 -8.039 1 89 115 VAL A C 1
ATOM 879 O O . VAL A 1 115 ? 10.828 24.219 -8.016 1 89 115 VAL A O 1
ATOM 882 N N . ALA A 1 116 ? 8.93 24.188 -9.117 1 87.06 116 ALA A N 1
ATOM 883 C CA . ALA A 1 116 ? 9.523 24.656 -10.367 1 87.06 116 ALA A CA 1
ATOM 884 C C . ALA A 1 116 ? 10.172 26.031 -10.18 1 87.06 116 ALA A C 1
ATOM 886 O O . ALA A 1 116 ? 11.156 26.344 -10.852 1 87.06 116 ALA A O 1
ATOM 887 N N . GLY A 1 117 ? 9.656 26.734 -9.211 1 86.62 117 GLY A N 1
ATOM 888 C CA . GLY A 1 117 ? 10.164 28.078 -9 1 86.62 117 GLY A CA 1
ATOM 889 C C . GLY A 1 117 ? 11.328 28.141 -8.031 1 86.62 117 GLY A C 1
ATOM 890 O O . GLY A 1 117 ? 11.984 29.172 -7.895 1 86.62 117 GLY A O 1
ATOM 891 N N . LEU A 1 118 ? 11.609 27.047 -7.375 1 86.5 118 LEU A N 1
ATOM 892 C CA . LEU A 1 118 ? 12.664 27.016 -6.363 1 86.5 118 LEU A CA 1
ATOM 893 C C . LEU A 1 118 ? 14.016 26.688 -6.992 1 86.5 118 LEU A C 1
ATOM 895 O O . LEU A 1 118 ? 14.094 25.891 -7.934 1 86.5 118 LEU A O 1
ATOM 899 N N . PRO A 1 119 ? 15.047 27.312 -6.43 1 85.75 119 PRO A N 1
ATOM 900 C CA . PRO A 1 119 ? 16.391 26.859 -6.828 1 85.75 119 PRO A CA 1
ATOM 901 C C . PRO A 1 119 ? 16.688 25.422 -6.406 1 85.75 119 PRO A C 1
ATOM 903 O O . PRO A 1 119 ? 16.125 24.953 -5.41 1 85.75 119 PRO A O 1
ATOM 906 N N . PRO A 1 120 ? 17.5 24.734 -7.137 1 79.56 120 PRO A N 1
ATOM 907 C CA . PRO A 1 120 ? 17.781 23.328 -6.867 1 79.56 120 PRO A CA 1
ATOM 908 C C . PRO A 1 120 ? 18.172 23.062 -5.414 1 79.56 120 PRO A C 1
ATOM 910 O O . PRO A 1 120 ? 17.734 22.078 -4.816 1 79.56 120 PRO A O 1
ATOM 913 N N . GLY A 1 121 ? 18.938 23.875 -4.836 1 78.25 121 GLY A N 1
ATOM 914 C CA . GLY A 1 121 ? 19.438 23.688 -3.484 1 78.25 121 GLY A CA 1
ATOM 915 C C . GLY A 1 121 ? 18.359 23.859 -2.424 1 78.25 121 GLY A C 1
ATOM 916 O O . GLY A 1 121 ? 18.547 23.438 -1.278 1 78.25 121 GLY A O 1
ATOM 917 N N . LYS A 1 122 ? 17.188 24.328 -2.762 1 80.75 122 LYS A N 1
ATOM 918 C CA . LYS A 1 122 ? 16.109 24.594 -1.807 1 80.75 122 LYS A CA 1
ATOM 919 C C . LYS A 1 122 ? 14.938 23.641 -2.014 1 80.75 122 LYS A C 1
ATOM 921 O O . LYS A 1 122 ? 13.914 23.75 -1.328 1 80.75 122 LYS A O 1
ATOM 926 N N . ARG A 1 123 ? 15.078 22.75 -2.926 1 84.62 123 ARG A N 1
ATOM 927 C CA . ARG A 1 123 ? 14.016 21.781 -3.201 1 84.62 123 ARG A CA 1
ATOM 928 C C . ARG A 1 123 ? 13.992 20.688 -2.145 1 84.62 123 ARG A C 1
ATOM 930 O O . ARG A 1 123 ? 15.039 20.234 -1.687 1 84.62 123 ARG A O 1
ATOM 937 N N . PRO A 1 124 ? 12.766 20.406 -1.781 1 84.56 124 PRO A N 1
ATOM 938 C CA . PRO A 1 124 ? 12.656 19.328 -0.795 1 84.56 124 PRO A CA 1
ATOM 939 C C . PRO A 1 124 ? 13.172 17.984 -1.319 1 84.56 124 PRO A C 1
ATOM 941 O O . PRO A 1 124 ? 13.391 17.828 -2.523 1 84.56 124 PRO A O 1
ATOM 944 N N . GLN A 1 125 ? 13.375 17.031 -0.366 1 80.88 125 GLN A N 1
ATOM 945 C CA . GLN A 1 125 ? 13.961 15.734 -0.659 1 80.88 125 GLN A CA 1
ATOM 946 C C . GLN A 1 125 ? 13.148 15 -1.727 1 80.88 125 GLN A C 1
ATOM 948 O O . GLN A 1 125 ? 13.727 14.359 -2.615 1 80.88 125 GLN A O 1
ATOM 953 N N . TRP A 1 126 ? 11.906 15.078 -1.695 1 89.12 126 TRP A N 1
ATOM 954 C CA . TRP A 1 126 ? 11.055 14.312 -2.596 1 89.12 126 TRP A CA 1
ATOM 955 C C . TRP A 1 126 ? 11.078 14.891 -4.004 1 89.12 126 TRP A C 1
ATOM 957 O O . TRP A 1 126 ? 10.703 14.227 -4.969 1 89.12 126 TRP A O 1
ATOM 967 N N . ALA A 1 127 ? 11.484 16.156 -4.145 1 90.31 127 ALA A N 1
ATOM 968 C CA . ALA A 1 127 ? 11.492 16.844 -5.441 1 90.31 127 ALA A CA 1
ATOM 969 C C . ALA A 1 127 ? 12.469 16.172 -6.402 1 90.31 127 ALA A C 1
ATOM 971 O O . ALA A 1 127 ? 12.203 16.078 -7.605 1 90.31 127 ALA A O 1
ATOM 972 N N . LYS A 1 128 ? 13.586 15.742 -5.855 1 91 128 LYS A N 1
ATOM 973 C CA . LYS A 1 128 ? 14.57 15.039 -6.676 1 91 128 LYS A CA 1
ATOM 974 C C . LYS A 1 128 ? 13.992 13.727 -7.215 1 91 128 LYS A C 1
ATOM 976 O O . LYS A 1 128 ? 14.25 13.359 -8.359 1 91 128 LYS A O 1
ATOM 981 N N . LEU A 1 129 ? 13.289 13.078 -6.391 1 94.12 129 LEU A N 1
ATOM 982 C CA . LEU A 1 129 ? 12.664 11.828 -6.809 1 94.12 129 LEU A CA 1
ATOM 983 C C . LEU A 1 129 ? 11.617 12.078 -7.883 1 94.12 129 LEU A C 1
ATOM 985 O O . LEU A 1 129 ? 11.523 11.328 -8.852 1 94.12 129 LEU A O 1
ATOM 989 N N . GLN A 1 130 ? 10.852 13.133 -7.715 1 95.06 130 GLN A N 1
ATOM 990 C CA . GLN A 1 130 ? 9.859 13.508 -8.719 1 95.06 130 GLN A CA 1
ATOM 991 C C . GLN A 1 130 ? 10.531 13.82 -10.055 1 95.06 130 GLN A C 1
ATOM 993 O O . GLN A 1 130 ? 10 13.469 -11.117 1 95.06 130 GLN A O 1
ATOM 998 N N . GLU A 1 131 ? 11.648 14.461 -9.984 1 93.25 131 GLU A N 1
ATOM 999 C CA . GLU A 1 131 ? 12.406 14.766 -11.195 1 93.25 131 GLU A CA 1
ATOM 1000 C C . GLU A 1 131 ? 12.891 13.492 -11.883 1 93.25 131 GLU A C 1
ATOM 1002 O O . GLU A 1 131 ? 12.836 13.383 -13.109 1 93.25 131 GLU A O 1
ATOM 1007 N N . ALA A 1 132 ? 13.359 12.602 -11.094 1 94.31 132 ALA A N 1
ATOM 1008 C CA . ALA A 1 132 ? 13.797 11.32 -11.641 1 94.31 132 ALA A CA 1
ATOM 1009 C C . ALA A 1 132 ? 12.641 10.594 -12.328 1 94.31 132 ALA A C 1
ATOM 1011 O O . ALA A 1 132 ? 12.828 9.992 -13.391 1 94.31 132 ALA A O 1
ATOM 1012 N N . PHE A 1 133 ? 11.445 10.617 -11.719 1 96.88 133 PHE A N 1
ATOM 1013 C CA . PHE A 1 133 ? 10.266 10.008 -12.328 1 96.88 133 PHE A CA 1
ATOM 1014 C C . PHE A 1 133 ? 9.938 10.672 -13.656 1 96.88 133 PHE A C 1
ATOM 1016 O O . PHE A 1 133 ? 9.594 9.984 -14.625 1 96.88 133 PHE A O 1
ATOM 1023 N N . ARG A 1 134 ? 10.016 11.969 -13.641 1 95 134 ARG A N 1
ATOM 1024 C CA . ARG A 1 134 ? 9.719 12.727 -14.859 1 95 134 ARG A CA 1
ATOM 1025 C C . ARG A 1 134 ? 10.703 12.375 -15.969 1 95 134 ARG A C 1
ATOM 1027 O O . ARG A 1 134 ? 10.305 12.172 -17.125 1 95 134 ARG A O 1
ATOM 1034 N N . GLU A 1 135 ? 11.961 12.344 -15.68 1 95.25 135 GLU A N 1
ATOM 1035 C CA . GLU A 1 135 ? 13.016 12.039 -16.641 1 95.25 135 GLU A CA 1
ATOM 1036 C C . GLU A 1 135 ? 12.844 10.633 -17.219 1 95.25 135 GLU A C 1
ATOM 1038 O O . GLU A 1 135 ? 13.148 10.391 -18.375 1 95.25 135 GLU A O 1
ATOM 1043 N N . ALA A 1 136 ? 12.297 9.781 -16.422 1 96.12 136 ALA A N 1
ATOM 1044 C CA . ALA A 1 136 ? 12.102 8.398 -16.844 1 96.12 136 ALA A CA 1
ATOM 1045 C C . ALA A 1 136 ? 10.797 8.25 -17.625 1 96.12 136 ALA A C 1
ATOM 1047 O O . ALA A 1 136 ? 10.477 7.152 -18.094 1 96.12 136 ALA A O 1
ATOM 1048 N N . GLY A 1 137 ? 10.078 9.32 -17.734 1 96.62 137 GLY A N 1
ATOM 1049 C CA . GLY A 1 137 ? 8.836 9.297 -18.484 1 96.62 137 GLY A CA 1
ATOM 1050 C C . GLY A 1 137 ? 7.699 8.617 -17.734 1 96.62 137 GLY A C 1
ATOM 1051 O O . GLY A 1 137 ? 6.746 8.133 -18.344 1 96.62 137 GLY A O 1
ATOM 1052 N N . LEU A 1 138 ? 7.746 8.594 -16.422 1 97.62 138 LEU A N 1
ATOM 1053 C CA . LEU A 1 138 ? 6.793 7.82 -15.625 1 97.62 138 LEU A CA 1
ATOM 1054 C C . LEU A 1 138 ? 5.754 8.727 -14.977 1 97.62 138 LEU A C 1
ATOM 1056 O O . LEU A 1 138 ? 4.719 8.258 -14.5 1 97.62 138 LEU A O 1
ATOM 1060 N N . LEU A 1 139 ? 6.043 10 -14.914 1 97 139 LEU A N 1
ATOM 1061 C CA . LEU A 1 139 ? 5.219 10.906 -14.117 1 97 139 LEU A CA 1
ATOM 1062 C C . LEU A 1 139 ? 4.109 11.516 -14.961 1 97 139 LEU A C 1
ATOM 1064 O O . LEU A 1 139 ? 4.379 12.266 -15.906 1 97 139 LEU A O 1
ATOM 1068 N N . PRO A 1 140 ? 2.836 11.219 -14.672 1 97.44 140 PRO A N 1
ATOM 1069 C CA . PRO A 1 140 ? 1.731 11.922 -15.336 1 97.44 140 PRO A CA 1
ATOM 1070 C C . PRO A 1 140 ? 1.685 13.406 -14.984 1 97.44 140 PRO A C 1
ATOM 1072 O O . PRO A 1 140 ? 2.414 13.859 -14.102 1 97.44 140 PRO A O 1
ATOM 1075 N N . PRO A 1 141 ? 0.843 14.188 -15.703 1 97.25 141 PRO A N 1
ATOM 1076 C CA . PRO A 1 141 ? 0.694 15.602 -15.344 1 97.25 141 PRO A CA 1
ATOM 1077 C C . PRO A 1 141 ? 0.234 15.805 -13.906 1 97.25 141 PRO A C 1
ATOM 1079 O O . PRO A 1 141 ? -0.451 14.938 -13.344 1 97.25 141 PRO A O 1
ATOM 1082 N N . PRO A 1 142 ? 0.618 16.922 -13.344 1 97.94 142 PRO A N 1
ATOM 1083 C CA . PRO A 1 142 ? 0.21 17.188 -11.969 1 97.94 142 PRO A CA 1
ATOM 1084 C C . PRO A 1 142 ? -1.304 17.125 -11.773 1 97.94 142 PRO A C 1
ATOM 1086 O O . PRO A 1 142 ? -2.061 17.375 -12.719 1 97.94 142 PRO A O 1
ATOM 1089 N N . ILE A 1 143 ? -1.749 16.828 -10.609 1 98.69 143 ILE A N 1
ATOM 1090 C CA . ILE A 1 143 ? -3.158 16.578 -10.328 1 98.69 143 ILE A CA 1
ATOM 1091 C C . ILE A 1 143 ? -3.844 17.875 -9.922 1 98.69 143 ILE A C 1
ATOM 1093 O O . ILE A 1 143 ? -3.414 18.547 -8.977 1 98.69 143 ILE A O 1
ATOM 1097 N N . GLU A 1 144 ? -4.828 18.203 -10.633 1 97.94 144 GLU A N 1
ATOM 1098 C CA . GLU A 1 144 ? -5.73 19.312 -10.297 1 97.94 144 GLU A CA 1
ATOM 1099 C C . GLU A 1 144 ? -7.043 18.781 -9.719 1 97.94 144 GLU A C 1
ATOM 1101 O O . GLU A 1 144 ? -7.637 17.844 -10.258 1 97.94 144 GLU A O 1
ATOM 1106 N N . VAL A 1 145 ? -7.457 19.422 -8.688 1 98.56 145 VAL A N 1
ATOM 1107 C CA . VAL A 1 145 ? -8.672 18.922 -8.055 1 98.56 145 VAL A CA 1
ATOM 1108 C C . VAL A 1 145 ? -9.875 19.734 -8.531 1 98.56 145 VAL A C 1
ATOM 1110 O O . VAL A 1 145 ? -11.023 19.297 -8.375 1 98.56 145 VAL A O 1
ATOM 1113 N N . LEU A 1 146 ? -9.625 20.891 -9.117 1 98.69 146 LEU A N 1
ATOM 1114 C CA . LEU A 1 146 ? -10.68 21.703 -9.727 1 98.69 146 LEU A CA 1
ATOM 1115 C C . LEU A 1 146 ? -10.656 21.562 -11.242 1 98.69 146 LEU A C 1
ATOM 1117 O O . LEU A 1 146 ? -9.586 21.391 -11.844 1 98.69 146 LEU A O 1
ATOM 1121 N N . ASP A 1 147 ? -11.836 21.688 -11.828 1 97.88 147 ASP A N 1
ATOM 1122 C CA . ASP A 1 147 ? -11.898 21.703 -13.289 1 97.88 147 ASP A CA 1
ATOM 1123 C C . ASP A 1 147 ? -11.672 23.125 -13.82 1 97.88 147 ASP A C 1
ATOM 1125 O O . ASP A 1 147 ? -11.32 24.031 -13.062 1 97.88 147 ASP A O 1
ATOM 1129 N N . ALA A 1 148 ? -11.828 23.234 -15.156 1 96.12 148 ALA A N 1
ATOM 1130 C CA . ALA A 1 148 ? -11.523 24.484 -15.836 1 96.12 148 ALA A CA 1
ATOM 1131 C C . ALA A 1 148 ? -12.469 25.594 -15.375 1 96.12 148 ALA A C 1
ATOM 1133 O O . ALA A 1 148 ? -12.141 26.781 -15.469 1 96.12 148 ALA A O 1
ATOM 1134 N N . LYS A 1 149 ? -13.648 25.266 -14.844 1 96.69 149 LYS A N 1
ATOM 1135 C CA . LYS A 1 149 ? -14.648 26.234 -14.406 1 96.69 149 LYS A CA 1
ATOM 1136 C C . LYS A 1 149 ? -14.5 26.531 -12.914 1 96.69 149 LYS A C 1
ATOM 1138 O O . LYS A 1 149 ? -15.305 27.266 -12.344 1 96.69 149 LYS A O 1
ATOM 1143 N N . GLY A 1 150 ? -13.469 25.844 -12.242 1 97.12 150 GLY A N 1
ATOM 1144 C CA . GLY A 1 150 ? -13.227 26.109 -10.828 1 97.12 150 GLY A CA 1
ATOM 1145 C C . GLY A 1 150 ? -14.078 25.25 -9.914 1 97.12 150 GLY A C 1
ATOM 1146 O O . GLY A 1 150 ? -14.203 25.531 -8.719 1 97.12 150 GLY A O 1
ATOM 1147 N N . LYS A 1 151 ? -14.641 24.328 -10.453 1 97.94 151 LYS A N 1
ATOM 1148 C CA . LYS A 1 151 ? -15.453 23.406 -9.656 1 97.94 151 LYS A CA 1
ATOM 1149 C C . LYS A 1 151 ? -14.664 22.156 -9.281 1 97.94 151 LYS A C 1
ATOM 1151 O O . LYS A 1 151 ? -13.82 21.688 -10.055 1 97.94 151 LYS A O 1
ATOM 1156 N N . VAL A 1 152 ? -14.992 21.641 -8.094 1 98.75 152 VAL A N 1
ATOM 1157 C CA . VAL A 1 152 ? -14.352 20.406 -7.66 1 98.75 152 VAL A CA 1
ATOM 1158 C C . VAL A 1 152 ? -14.672 19.281 -8.648 1 98.75 152 VAL A C 1
ATOM 1160 O O . VAL A 1 152 ? -15.844 19.062 -8.992 1 98.75 152 VAL A O 1
ATOM 1163 N N . ARG A 1 153 ? -13.703 18.578 -9.102 1 98.62 153 ARG A N 1
ATOM 1164 C CA . ARG A 1 153 ? -13.875 17.531 -10.094 1 98.62 153 ARG A CA 1
ATOM 1165 C C . ARG A 1 153 ? -14.75 16.406 -9.555 1 98.62 153 ARG A C 1
ATOM 1167 O O . ARG A 1 153 ? -14.727 16.109 -8.352 1 98.62 153 ARG A O 1
ATOM 1174 N N . PRO A 1 154 ? -15.492 15.758 -10.461 1 98.06 154 PRO A N 1
ATOM 1175 C CA . PRO A 1 154 ? -16.375 14.672 -10.023 1 98.06 154 PRO A CA 1
ATOM 1176 C C . PRO A 1 154 ? -15.617 13.57 -9.281 1 98.06 154 PRO A C 1
ATOM 1178 O O . PRO A 1 154 ? -16.141 13 -8.32 1 98.06 154 PRO A O 1
ATOM 1181 N N . GLU A 1 155 ? -14.406 13.258 -9.711 1 98.25 155 GLU A N 1
ATOM 1182 C CA . GLU A 1 155 ? -13.617 12.227 -9.047 1 98.25 155 GLU A CA 1
ATOM 1183 C C . GLU A 1 155 ? -13.281 12.633 -7.613 1 98.25 155 GLU A C 1
ATOM 1185 O O . GLU A 1 155 ? -13.273 11.789 -6.711 1 98.25 155 GLU A O 1
ATOM 1190 N N . ALA A 1 156 ? -12.953 13.891 -7.418 1 98.81 156 ALA A N 1
ATOM 1191 C CA . ALA A 1 156 ? -12.672 14.398 -6.074 1 98.81 156 ALA A CA 1
ATOM 1192 C C . ALA A 1 156 ? -13.922 14.336 -5.195 1 98.81 156 ALA A C 1
ATOM 1194 O O . ALA A 1 156 ? -13.828 14 -4.012 1 98.81 156 ALA A O 1
ATOM 1195 N N . ARG A 1 157 ? -15.039 14.68 -5.742 1 98.62 157 ARG A N 1
ATOM 1196 C CA . ARG A 1 157 ? -16.297 14.586 -4.996 1 98.62 157 ARG A CA 1
ATOM 1197 C C . ARG A 1 157 ? -16.594 13.148 -4.613 1 98.62 157 ARG A C 1
ATOM 1199 O O . ARG A 1 157 ? -17.078 12.875 -3.51 1 98.62 157 ARG A O 1
ATOM 1206 N N . ALA A 1 158 ? -16.375 12.211 -5.586 1 98.69 158 ALA A N 1
ATOM 1207 C CA . ALA A 1 158 ? -16.578 10.789 -5.305 1 98.69 158 ALA A CA 1
ATOM 1208 C C . ALA A 1 158 ? -15.688 10.328 -4.152 1 98.69 158 ALA A C 1
ATOM 1210 O O . ALA A 1 158 ? -16.125 9.547 -3.301 1 98.69 158 ALA A O 1
ATOM 1211 N N . VAL A 1 159 ? -14.469 10.789 -4.141 1 98.88 159 VAL A N 1
ATOM 1212 C CA . VAL A 1 159 ? -13.539 10.5 -3.055 1 98.88 159 VAL A CA 1
ATOM 1213 C C . VAL A 1 159 ? -14.109 10.992 -1.73 1 98.88 159 VAL A C 1
ATOM 1215 O O . VAL A 1 159 ? -14.086 10.281 -0.728 1 98.88 159 VAL A O 1
ATOM 1218 N N . LEU A 1 160 ? -14.594 12.203 -1.713 1 98.94 160 LEU A N 1
ATOM 1219 C CA . LEU A 1 160 ? -15.156 12.797 -0.507 1 98.94 160 LEU A CA 1
ATOM 1220 C C . LEU A 1 160 ? -16.359 12.008 -0.022 1 98.94 160 LEU A C 1
ATOM 1222 O O . LEU A 1 160 ? -16.547 11.828 1.184 1 98.94 160 LEU A O 1
ATOM 1226 N N . LYS A 1 161 ? -17.188 11.516 -0.924 1 98.81 161 LYS A N 1
ATOM 1227 C CA . LYS A 1 161 ? -18.344 10.703 -0.559 1 98.81 161 LYS A CA 1
ATOM 1228 C C . LYS A 1 161 ? -17.922 9.414 0.139 1 98.81 161 LYS A C 1
ATOM 1230 O O . LYS A 1 161 ? -18.516 9.008 1.135 1 98.81 161 LYS A O 1
ATOM 1235 N N . VAL A 1 162 ? -16.906 8.797 -0.413 1 98.81 162 VAL A N 1
ATOM 1236 C CA . VAL A 1 162 ? -16.391 7.574 0.198 1 98.81 162 VAL A CA 1
ATOM 1237 C C . VAL A 1 162 ? -15.844 7.883 1.593 1 98.81 162 VAL A C 1
ATOM 1239 O O . VAL A 1 162 ? -16.141 7.16 2.549 1 98.81 162 VAL A O 1
ATOM 1242 N N . ALA A 1 163 ? -15.078 8.945 1.694 1 98.69 163 ALA A N 1
ATOM 1243 C CA . ALA A 1 163 ? -14.5 9.336 2.977 1 98.69 163 ALA A CA 1
ATOM 1244 C C . ALA A 1 163 ? -15.586 9.602 4.016 1 98.69 163 ALA A C 1
ATOM 1246 O O . ALA A 1 163 ? -15.453 9.203 5.176 1 98.69 163 ALA A O 1
ATOM 1247 N N . ALA A 1 164 ? -16.625 10.258 3.594 1 98.62 164 ALA A N 1
ATOM 1248 C CA . ALA A 1 164 ? -17.734 10.555 4.484 1 98.62 164 ALA A CA 1
ATOM 1249 C C . ALA A 1 164 ? -18.406 9.266 4.969 1 98.62 164 ALA A C 1
ATOM 1251 O O . ALA A 1 164 ? -18.688 9.117 6.16 1 98.62 164 ALA A O 1
ATOM 1252 N N . ARG A 1 165 ? -18.656 8.344 4.031 1 98.06 165 ARG A N 1
ATOM 1253 C CA . ARG A 1 165 ? -19.312 7.086 4.355 1 98.06 165 ARG A CA 1
ATOM 1254 C C . ARG A 1 165 ? -18.516 6.293 5.383 1 98.06 165 ARG A C 1
ATOM 1256 O O . ARG A 1 165 ? -19.094 5.648 6.262 1 98.06 165 ARG A O 1
ATOM 1263 N N . HIS A 1 166 ? -17.25 6.391 5.305 1 98 166 HIS A N 1
ATOM 1264 C CA . HIS A 1 166 ? -16.391 5.609 6.188 1 98 166 HIS A CA 1
ATOM 1265 C C . HIS A 1 166 ? -15.914 6.441 7.371 1 98 166 HIS A C 1
ATOM 1267 O O . HIS A 1 166 ? -15.094 5.984 8.164 1 98 166 HIS A O 1
ATOM 1273 N N . GLN A 1 167 ? -16.312 7.742 7.477 1 97.75 167 GLN A N 1
ATOM 1274 C CA . GLN A 1 167 ? -15.977 8.656 8.562 1 97.75 167 GLN A CA 1
ATOM 1275 C C . GLN A 1 167 ? -14.469 8.859 8.664 1 97.75 167 GLN A C 1
ATOM 1277 O O . GLN A 1 167 ? -13.906 8.852 9.766 1 97.75 167 GLN A O 1
ATOM 1282 N N . MET A 1 168 ? -13.844 8.914 7.543 1 98.62 168 MET A N 1
ATOM 1283 C CA . MET A 1 168 ? -12.422 9.211 7.52 1 98.62 168 MET A CA 1
ATOM 1284 C C . MET A 1 168 ? -12.164 10.688 7.805 1 98.62 168 MET A C 1
ATOM 1286 O O . MET A 1 168 ? -13.039 11.523 7.578 1 98.62 168 MET A O 1
ATOM 1290 N N . VAL A 1 169 ? -10.977 10.984 8.359 1 98.88 169 VAL A N 1
ATOM 1291 C CA . VAL A 1 169 ? -10.492 12.359 8.398 1 98.88 169 VAL A CA 1
ATOM 1292 C C . VAL A 1 169 ? -9.961 12.758 7.02 1 98.88 169 VAL A C 1
ATOM 1294 O O . VAL A 1 169 ? -9.148 12.039 6.434 1 98.88 169 VAL A O 1
ATOM 1297 N N . VAL A 1 170 ? -10.453 13.844 6.512 1 98.94 170 VAL A N 1
ATOM 1298 C CA . VAL A 1 170 ? -10.008 14.328 5.211 1 98.94 170 VAL A CA 1
ATOM 1299 C C . VAL A 1 170 ? -9.023 15.477 5.395 1 98.94 170 VAL A C 1
ATOM 1301 O O . VAL A 1 170 ? -9.344 16.484 6.031 1 98.94 170 VAL A O 1
ATOM 1304 N N . ALA A 1 171 ? -7.805 15.297 4.855 1 98.94 171 ALA A N 1
ATOM 1305 C CA . ALA A 1 171 ? -6.773 16.328 4.902 1 98.94 171 ALA A CA 1
ATOM 1306 C C . ALA A 1 171 ? -6.516 16.906 3.514 1 98.94 171 ALA A C 1
ATOM 1308 O O . ALA A 1 171 ? -6.504 16.172 2.521 1 98.94 171 ALA A O 1
ATOM 1309 N N . THR A 1 172 ? -6.195 18.172 3.41 1 98.88 172 THR A N 1
ATOM 1310 C CA . THR A 1 172 ? -6.219 18.891 2.146 1 98.88 172 THR A CA 1
ATOM 1311 C C . THR A 1 172 ? -4.926 18.672 1.37 1 98.88 172 THR A C 1
ATOM 1313 O O . THR A 1 172 ? -4.84 19 0.186 1 98.88 172 THR A O 1
ATOM 1316 N N . GLY A 1 173 ? -3.92 18.078 2.039 1 98.56 173 GLY A N 1
ATOM 1317 C CA . GLY A 1 173 ? -2.656 17.875 1.348 1 98.56 173 GLY A CA 1
ATOM 1318 C C . GLY A 1 173 ? -2.008 19.172 0.913 1 98.56 173 GLY A C 1
ATOM 1319 O O . GLY A 1 173 ? -1.924 20.125 1.695 1 98.56 173 GLY A O 1
ATOM 1320 N N . HIS A 1 174 ? -1.41 19.203 -0.269 1 98.38 174 HIS A N 1
ATOM 1321 C CA . HIS A 1 174 ? -0.665 20.359 -0.734 1 98.38 174 HIS A CA 1
ATOM 1322 C C . HIS A 1 174 ? -1.443 21.125 -1.799 1 98.38 174 HIS A C 1
ATOM 1324 O O . HIS A 1 174 ? -0.863 21.594 -2.777 1 98.38 174 HIS A O 1
ATOM 1330 N N . LEU A 1 175 ? -2.68 21.219 -1.639 1 98.5 175 LEU A N 1
ATOM 1331 C CA . LEU A 1 175 ? -3.549 21.953 -2.545 1 98.5 175 LEU A CA 1
ATOM 1332 C C . LEU A 1 175 ? -3.295 23.453 -2.439 1 98.5 175 LEU A C 1
ATOM 1334 O O . LEU A 1 175 ? -2.758 23.922 -1.435 1 98.5 175 LEU A O 1
ATOM 1338 N N . SER A 1 176 ? -3.697 24.156 -3.477 1 97.88 176 SER A N 1
ATOM 1339 C CA . SER A 1 176 ? -3.627 25.625 -3.455 1 97.88 176 SER A CA 1
ATOM 1340 C C . SER A 1 176 ? -4.727 26.219 -2.582 1 97.88 176 SER A C 1
ATOM 1342 O O . SER A 1 176 ? -5.68 25.531 -2.219 1 97.88 176 SER A O 1
ATOM 1344 N N . ARG A 1 177 ? -4.551 27.484 -2.311 1 97.88 177 ARG A N 1
ATOM 1345 C CA . ARG A 1 177 ? -5.555 28.203 -1.533 1 97.88 177 ARG A CA 1
ATOM 1346 C C . ARG A 1 177 ? -6.945 28.031 -2.129 1 97.88 177 ARG A C 1
ATOM 1348 O O . ARG A 1 177 ? -7.891 27.672 -1.416 1 97.88 177 ARG A O 1
ATOM 1355 N N . GLU A 1 178 ? -7.047 28.281 -3.432 1 97.88 178 GLU A N 1
ATOM 1356 C CA . GLU A 1 178 ? -8.344 28.156 -4.098 1 97.88 178 GLU A CA 1
ATOM 1357 C C . GLU A 1 178 ? -8.898 26.75 -3.984 1 97.88 178 GLU A C 1
ATOM 1359 O O . GLU A 1 178 ? -10.078 26.562 -3.682 1 97.88 178 GLU A O 1
ATOM 1364 N N . GLU A 1 179 ? -8.039 25.797 -4.223 1 98.75 179 GLU A N 1
ATOM 1365 C CA . GLU A 1 179 ? -8.445 24.391 -4.133 1 98.75 179 GLU A CA 1
ATOM 1366 C C . GLU A 1 179 ? -8.883 24.047 -2.713 1 98.75 179 GLU A C 1
ATOM 1368 O O . GLU A 1 179 ? -9.883 23.344 -2.523 1 98.75 179 GLU A O 1
ATOM 1373 N N . ILE A 1 180 ? -8.148 24.5 -1.721 1 98.81 180 ILE A N 1
ATOM 1374 C CA . ILE A 1 180 ? -8.445 24.203 -0.324 1 98.81 180 ILE A CA 1
ATOM 1375 C C . ILE A 1 180 ? -9.852 24.703 0.022 1 98.81 180 ILE A C 1
ATOM 1377 O O . ILE A 1 180 ? -10.664 23.953 0.566 1 98.81 180 ILE A O 1
ATOM 1381 N N . LEU A 1 181 ? -10.133 25.922 -0.296 1 98.69 181 LEU A N 1
ATOM 1382 C CA . LEU A 1 181 ? -11.43 26.516 0.039 1 98.69 181 LEU A CA 1
ATOM 1383 C C . LEU A 1 181 ? -12.562 25.734 -0.623 1 98.69 181 LEU A C 1
ATOM 1385 O O . LEU A 1 181 ? -13.57 25.422 0.021 1 98.69 181 LEU A O 1
ATOM 1389 N N . LYS A 1 182 ? -12.375 25.359 -1.884 1 98.81 182 LYS A N 1
ATOM 1390 C CA . LYS A 1 182 ? -13.414 24.656 -2.633 1 98.81 182 LYS A CA 1
ATOM 1391 C C . LYS A 1 182 ? -13.562 23.219 -2.152 1 98.81 182 LYS A C 1
ATOM 1393 O O . LYS A 1 182 ? -14.68 22.703 -2.059 1 98.81 182 LYS A O 1
ATOM 1398 N N . VAL A 1 183 ? -12.461 22.562 -1.866 1 98.88 183 VAL A N 1
ATOM 1399 C CA . VAL A 1 183 ? -12.5 21.172 -1.43 1 98.88 183 VAL A CA 1
ATOM 1400 C C . VAL A 1 183 ? -13.109 21.094 -0.035 1 98.88 183 VAL A C 1
ATOM 1402 O O . VAL A 1 183 ? -13.859 20.156 0.261 1 98.88 183 VAL A O 1
ATOM 1405 N N . VAL A 1 184 ? -12.789 22.031 0.84 1 98.88 184 VAL A N 1
ATOM 1406 C CA . VAL A 1 184 ? -13.367 22.047 2.178 1 98.88 184 VAL A CA 1
ATOM 1407 C C . VAL A 1 184 ? -14.883 22.219 2.082 1 98.88 184 VAL A C 1
ATOM 1409 O O . VAL A 1 184 ? -15.641 21.516 2.746 1 98.88 184 VAL A O 1
ATOM 1412 N N . GLU A 1 185 ? -15.266 23.172 1.257 1 98.75 185 GLU A N 1
ATOM 1413 C CA . GLU A 1 185 ? -16.703 23.375 1.041 1 98.75 185 GLU A CA 1
ATOM 1414 C C . GLU A 1 185 ? -17.375 22.078 0.562 1 98.75 185 GLU A C 1
ATOM 1416 O O . GLU A 1 185 ? -18.406 21.672 1.103 1 98.75 185 GLU A O 1
ATOM 1421 N N . ALA A 1 186 ? -16.797 21.453 -0.403 1 98.88 186 ALA A N 1
ATOM 1422 C CA . ALA A 1 186 ? -17.328 20.203 -0.956 1 98.88 186 ALA A CA 1
ATOM 1423 C C . ALA A 1 186 ? -17.344 19.109 0.098 1 98.88 186 ALA A C 1
ATOM 1425 O O . ALA A 1 186 ? -18.297 18.312 0.151 1 98.88 186 ALA A O 1
ATOM 1426 N N . ALA A 1 187 ? -16.297 19.031 0.881 1 98.88 187 ALA A N 1
ATOM 1427 C CA . ALA A 1 187 ? -16.219 18.016 1.927 1 98.88 187 ALA A CA 1
ATOM 1428 C C . ALA A 1 187 ? -17.359 18.156 2.928 1 98.88 187 ALA A C 1
ATOM 1430 O O . ALA A 1 187 ? -18 17.172 3.305 1 98.88 187 ALA A O 1
ATOM 1431 N N . LEU A 1 188 ? -17.609 19.391 3.361 1 98.56 188 LEU A N 1
ATOM 1432 C CA . LEU A 1 188 ? -18.688 19.656 4.305 1 98.56 188 LEU A CA 1
ATOM 1433 C C . LEU A 1 188 ? -20.047 19.344 3.682 1 98.56 188 LEU A C 1
ATOM 1435 O O . LEU A 1 188 ? -20.922 18.766 4.336 1 98.56 188 LEU A O 1
ATOM 1439 N N . GLU A 1 189 ? -20.188 19.688 2.426 1 98.5 189 GLU A N 1
ATOM 1440 C CA . GLU A 1 189 ? -21.422 19.391 1.708 1 98.5 189 GLU A CA 1
ATOM 1441 C C . GLU A 1 189 ? -21.672 17.891 1.636 1 98.5 189 GLU A C 1
ATOM 1443 O O . GLU A 1 189 ? -22.828 17.438 1.729 1 98.5 189 GLU A O 1
ATOM 1448 N N . GLU A 1 190 ? -20.625 17.109 1.458 1 98.44 190 GLU A N 1
ATOM 1449 C CA . GLU A 1 190 ? -20.75 15.656 1.298 1 98.44 190 GLU A CA 1
ATOM 1450 C C . GLU A 1 190 ? -20.891 14.961 2.65 1 98.44 190 GLU A C 1
ATOM 1452 O O . GLU A 1 190 ? -21.109 13.75 2.711 1 98.44 190 GLU A O 1
ATOM 1457 N N . GLY A 1 191 ? -20.703 15.711 3.74 1 98.25 191 GLY A N 1
ATOM 1458 C CA . GLY A 1 191 ? -20.953 15.156 5.059 1 98.25 191 GLY A CA 1
ATOM 1459 C C . GLY A 1 191 ? -19.703 14.617 5.73 1 98.25 191 GLY A C 1
ATOM 1460 O O . GLY A 1 191 ? -19.797 13.781 6.637 1 98.25 191 GLY A O 1
ATOM 1461 N N . VAL A 1 192 ? -18.547 15 5.297 1 98.31 192 VAL A N 1
ATOM 1462 C CA . VAL A 1 192 ? -17.312 14.625 5.984 1 98.31 192 VAL A CA 1
ATOM 1463 C C . VAL A 1 192 ? -17.297 15.219 7.391 1 98.31 192 VAL A C 1
ATOM 1465 O O . VAL A 1 192 ? -17.453 16.438 7.559 1 98.31 192 VAL A O 1
ATOM 1468 N N . SER A 1 193 ? -17.078 14.406 8.391 1 95.88 193 SER A N 1
ATOM 1469 C CA . SER A 1 193 ? -17.203 14.836 9.781 1 95.88 193 SER A CA 1
ATOM 1470 C C . SER A 1 193 ? -15.984 15.617 10.234 1 95.88 193 SER A C 1
ATOM 1472 O O . SER A 1 193 ? -16.094 16.531 11.055 1 95.88 193 SER A O 1
ATOM 1474 N N . HIS A 1 194 ? -14.836 15.195 9.812 1 97.94 194 HIS A N 1
ATOM 1475 C CA . HIS A 1 194 ? -13.602 15.836 10.227 1 97.94 194 HIS A CA 1
ATOM 1476 C C . HIS A 1 194 ? -12.734 16.203 9.023 1 97.94 194 HIS A C 1
ATOM 1478 O O . HIS A 1 194 ? -12.281 15.328 8.289 1 97.94 194 HIS A O 1
ATOM 1484 N N . VAL A 1 195 ? -12.547 17.484 8.883 1 98.75 195 VAL A N 1
ATOM 1485 C CA . VAL A 1 195 ? -11.68 18.016 7.828 1 98.75 195 VAL A CA 1
ATOM 1486 C C . VAL A 1 195 ? -10.492 18.734 8.453 1 98.75 195 VAL A C 1
ATOM 1488 O O . VAL A 1 195 ? -10.641 19.469 9.438 1 98.75 195 VAL A O 1
ATOM 1491 N N . VAL A 1 196 ? -9.273 18.438 7.914 1 98.94 196 VAL A N 1
ATOM 1492 C CA . VAL A 1 196 ? -8.039 19.047 8.398 1 98.94 196 VAL A CA 1
ATOM 1493 C C . VAL A 1 196 ? -7.348 19.797 7.254 1 98.94 196 VAL A C 1
ATOM 1495 O O . VAL A 1 196 ? -7.074 19.203 6.203 1 98.94 196 VAL A O 1
ATOM 1498 N N . VAL A 1 197 ? -7.129 21.078 7.434 1 98.94 197 VAL A N 1
ATOM 1499 C CA . VAL A 1 197 ? -6.242 21.781 6.508 1 98.94 197 VAL A CA 1
ATOM 1500 C C . VAL A 1 197 ? -4.789 21.469 6.84 1 98.94 197 VAL A C 1
ATOM 1502 O O . VAL A 1 197 ? -4.305 21.797 7.922 1 98.94 197 VAL A O 1
ATOM 1505 N N . THR A 1 198 ? -4.109 20.797 5.91 1 98.75 198 THR A N 1
ATOM 1506 C CA . THR A 1 198 ? -2.736 20.344 6.113 1 98.75 198 THR A CA 1
ATOM 1507 C C . THR A 1 198 ? -1.78 21.531 6.184 1 98.75 198 THR A C 1
ATOM 1509 O O . THR A 1 198 ? -1.618 22.266 5.207 1 98.75 198 THR A O 1
ATOM 1512 N N . HIS A 1 199 ? -1.143 21.781 7.289 1 98.31 199 HIS A N 1
ATOM 1513 C CA . HIS A 1 199 ? -0.16 22.812 7.613 1 98.31 199 HIS A CA 1
ATOM 1514 C C . HIS A 1 199 ? -0.365 24.047 6.758 1 98.31 199 HIS A C 1
ATOM 1516 O O . HIS A 1 199 ? 0.491 24.391 5.938 1 98.31 199 HIS A O 1
ATOM 1522 N N . PRO A 1 200 ? -1.382 24.766 7.023 1 98.12 200 PRO A N 1
ATOM 1523 C CA . PRO A 1 200 ? -1.782 25.906 6.195 1 98.12 200 PRO A CA 1
ATOM 1524 C C . PRO A 1 200 ? -0.724 27 6.152 1 98.12 200 PRO A C 1
ATOM 1526 O O . PRO A 1 200 ? -0.763 27.875 5.273 1 98.12 200 PRO A O 1
ATOM 1529 N N . ASP A 1 201 ? 0.266 26.969 7.039 1 96.56 201 ASP A N 1
ATOM 1530 C CA . ASP A 1 201 ? 1.292 28.016 7.105 1 96.56 201 ASP A CA 1
ATOM 1531 C C . ASP A 1 201 ? 2.488 27.656 6.227 1 96.56 201 ASP A C 1
ATOM 1533 O O . ASP A 1 201 ? 3.357 28.5 5.98 1 96.56 201 ASP A O 1
ATOM 1537 N N . TYR A 1 202 ? 2.551 26.406 5.805 1 95.19 202 TYR A N 1
ATOM 1538 C CA . TYR A 1 202 ? 3.664 25.969 4.969 1 95.19 202 TYR A CA 1
ATOM 1539 C C . TYR A 1 202 ? 3.75 26.812 3.697 1 95.19 202 TYR A C 1
ATOM 1541 O O . TYR A 1 202 ? 2.725 27.188 3.121 1 95.19 202 TYR A O 1
ATOM 1549 N N . PRO A 1 203 ? 4.906 27.094 3.172 1 91.12 203 PRO A N 1
ATOM 1550 C CA . PRO A 1 203 ? 5.082 28.062 2.078 1 91.12 203 PRO A CA 1
ATOM 1551 C C . PRO A 1 203 ? 4.273 27.688 0.836 1 91.12 203 PRO A C 1
ATOM 1553 O O . PRO A 1 203 ? 3.82 28.562 0.104 1 91.12 203 PRO A O 1
ATOM 1556 N N . THR A 1 204 ? 4.055 26.438 0.628 1 91.19 204 THR A N 1
ATOM 1557 C CA . THR A 1 204 ? 3.357 26.016 -0.582 1 91.19 204 THR A CA 1
ATOM 1558 C C . THR A 1 204 ? 1.869 26.328 -0.486 1 91.19 204 THR A C 1
ATOM 1560 O O . THR A 1 204 ? 1.204 26.531 -1.504 1 91.19 204 THR A O 1
ATOM 1563 N N . GLN A 1 205 ? 1.323 26.344 0.677 1 94 205 GLN A N 1
ATOM 1564 C CA . GLN A 1 205 ? -0.073 26.719 0.881 1 94 205 GLN A CA 1
ATOM 1565 C C . GLN A 1 205 ? -0.2 28.172 1.289 1 94 205 GLN A C 1
ATOM 1567 O O . GLN A 1 205 ? -0.964 28.938 0.685 1 94 205 GLN A O 1
ATOM 1572 N N . ASP A 1 206 ? 0.518 28.531 2.268 1 93.81 206 ASP A N 1
ATOM 1573 C CA . ASP A 1 206 ? 0.639 29.875 2.82 1 93.81 206 ASP A CA 1
ATOM 1574 C C . ASP A 1 206 ? -0.72 30.562 2.885 1 93.81 206 ASP A C 1
ATOM 1576 O O . ASP A 1 206 ? -0.895 31.656 2.336 1 93.81 206 ASP A O 1
ATOM 1580 N N . LEU A 1 207 ? -1.626 30.031 3.568 1 97.94 207 LEU A N 1
ATOM 1581 C CA . LEU A 1 207 ? -2.975 30.562 3.676 1 97.94 207 LEU A CA 1
ATOM 1582 C C . LEU A 1 207 ? -2.98 31.859 4.5 1 97.94 207 LEU A C 1
ATOM 1584 O O . LEU A 1 207 ? -2.402 31.891 5.59 1 97.94 207 LEU A O 1
ATOM 1588 N N . PRO A 1 208 ? -3.619 32.875 4.012 1 97.81 208 PRO A N 1
ATOM 1589 C CA . PRO A 1 208 ? -3.787 34.062 4.836 1 97.81 208 PRO A CA 1
ATOM 1590 C C . PRO A 1 208 ? -4.547 33.812 6.133 1 97.81 208 PRO A C 1
ATOM 1592 O O . PRO A 1 208 ? -5.379 32.906 6.184 1 97.81 208 PRO A O 1
ATOM 1595 N N . LEU A 1 209 ? -4.285 34.625 7.102 1 98.12 209 LEU A N 1
ATOM 1596 C CA . LEU A 1 209 ? -4.922 34.469 8.406 1 98.12 209 LEU A CA 1
ATOM 1597 C C . LEU A 1 209 ? -6.438 34.562 8.289 1 98.12 209 LEU A C 1
ATOM 1599 O O . LEU A 1 209 ? -7.168 33.875 9.016 1 98.12 209 LEU A O 1
ATOM 1603 N N . SER A 1 210 ? -6.902 35.438 7.395 1 98.38 210 SER A N 1
ATOM 1604 C CA . SER A 1 210 ? -8.336 35.562 7.195 1 98.38 210 SER A CA 1
ATOM 1605 C C . SER A 1 210 ? -8.969 34.25 6.75 1 98.38 210 SER A C 1
ATOM 1607 O O . SER A 1 210 ? -10.047 33.906 7.223 1 98.38 210 SER A O 1
ATOM 1609 N N . ASP A 1 211 ? -8.312 33.562 5.859 1 98.62 211 ASP A N 1
ATOM 1610 C CA . ASP A 1 211 ? -8.812 32.25 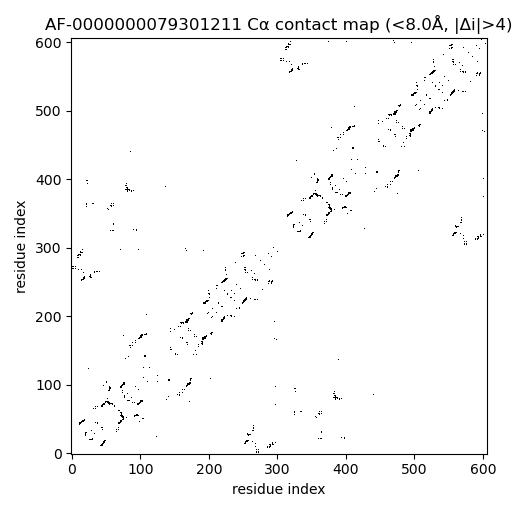5.398 1 98.62 211 ASP A CA 1
ATOM 1611 C C . ASP A 1 211 ? -8.773 31.219 6.52 1 98.62 211 ASP A C 1
ATOM 1613 O O . ASP A 1 211 ? -9.68 30.406 6.645 1 98.62 211 ASP A O 1
ATOM 1617 N N . GLN A 1 212 ? -7.73 31.234 7.301 1 98.75 212 GLN A N 1
ATOM 1618 C CA . GLN A 1 212 ? -7.625 30.297 8.414 1 98.75 212 GLN A CA 1
ATOM 1619 C C . GLN A 1 212 ? -8.75 30.5 9.422 1 98.75 212 GLN A C 1
ATOM 1621 O O . GLN A 1 212 ? -9.359 29.547 9.898 1 98.75 212 GLN A O 1
ATOM 1626 N N . ARG A 1 213 ? -9.023 31.766 9.703 1 98.5 213 ARG A N 1
ATOM 1627 C CA . ARG A 1 213 ? -10.133 32.094 10.602 1 98.5 213 ARG A CA 1
ATOM 1628 C C . ARG A 1 213 ? -11.461 31.609 10.039 1 98.5 213 ARG A C 1
ATOM 1630 O O . ARG A 1 213 ? -12.281 31.031 10.766 1 98.5 213 ARG A O 1
ATOM 1637 N N . TYR A 1 214 ? -11.617 31.906 8.805 1 98.5 214 TYR A N 1
ATOM 1638 C CA . TYR A 1 214 ? -12.844 31.5 8.133 1 98.5 214 TYR A CA 1
ATOM 1639 C C . TYR A 1 214 ? -13.023 29.984 8.188 1 98.5 214 TYR A C 1
ATOM 1641 O O . TYR A 1 214 ? -14.078 29.484 8.586 1 98.5 214 TYR A O 1
ATOM 1649 N N . LEU A 1 215 ? -11.984 29.25 7.801 1 98.69 215 LEU A N 1
ATOM 1650 C CA . LEU A 1 215 ? -12.039 27.797 7.801 1 98.69 215 LEU A CA 1
ATOM 1651 C C . LEU A 1 215 ? -12.297 27.25 9.203 1 98.69 215 LEU A C 1
ATOM 1653 O O . LEU A 1 215 ? -13.109 26.344 9.391 1 98.69 215 LEU A O 1
ATOM 1657 N N . ALA A 1 216 ? -11.641 27.844 10.18 1 98.56 216 ALA A N 1
ATOM 1658 C CA . ALA A 1 216 ? -11.875 27.453 11.57 1 98.56 216 ALA A CA 1
ATOM 1659 C C . ALA A 1 216 ? -13.336 27.656 11.961 1 98.56 216 ALA A C 1
ATOM 1661 O O . ALA A 1 216 ? -13.922 26.828 12.656 1 98.56 216 ALA A O 1
ATOM 1662 N N . SER A 1 217 ? -13.859 28.781 11.539 1 98.12 217 SER A N 1
ATOM 1663 C CA . SER A 1 217 ? -15.234 29.109 11.875 1 98.12 217 SER A CA 1
ATOM 1664 C C . SER A 1 217 ? -16.219 28.125 11.25 1 98.12 217 SER A C 1
ATOM 1666 O O . SER A 1 217 ? -17.344 27.984 11.711 1 98.12 217 SER A O 1
ATOM 1668 N N . GLN A 1 218 ? -15.789 27.422 10.195 1 97.88 218 GLN A N 1
ATOM 1669 C CA . GLN A 1 218 ? -16.609 26.406 9.555 1 97.88 218 GLN A CA 1
ATOM 1670 C C . GLN A 1 218 ? -16.484 25.062 10.273 1 97.88 218 GLN A C 1
ATOM 1672 O O . GLN A 1 218 ? -17.078 24.078 9.852 1 97.88 218 GLN A O 1
ATOM 1677 N N . GLY A 1 219 ? -15.68 24.984 11.297 1 97.38 219 GLY A N 1
ATOM 1678 C CA . GLY A 1 219 ? -15.523 23.766 12.07 1 97.38 219 GLY A CA 1
ATOM 1679 C C . GLY A 1 219 ? -14.367 22.906 11.594 1 97.38 219 GLY A C 1
ATOM 1680 O O . GLY A 1 219 ? -14.18 21.781 12.07 1 97.38 219 GLY A O 1
ATOM 1681 N N . VAL A 1 220 ? -13.594 23.375 10.703 1 98.06 220 VAL A N 1
ATOM 1682 C CA . VAL A 1 220 ? -12.445 22.672 10.148 1 98.06 220 VAL A CA 1
ATOM 1683 C C . VAL A 1 220 ? -11.242 22.844 11.07 1 98.06 220 VAL A C 1
ATOM 1685 O O . VAL A 1 220 ? -11.125 23.844 11.773 1 98.06 220 VAL A O 1
ATOM 1688 N N . TYR A 1 221 ? -10.406 21.812 11.125 1 98.81 221 TYR A N 1
ATOM 1689 C CA . TYR A 1 221 ? -9.211 21.875 11.953 1 98.81 221 TYR A CA 1
ATOM 1690 C C . TYR A 1 221 ? -8.008 22.344 11.148 1 98.81 221 TYR A C 1
ATOM 1692 O O . TYR A 1 221 ? -7.918 22.062 9.945 1 98.81 221 TYR A O 1
ATOM 1700 N N . LEU A 1 222 ? -7.156 23.078 11.789 1 98.94 222 LEU A N 1
ATOM 1701 C CA . LEU A 1 222 ? -5.922 23.578 11.195 1 98.94 222 LEU A CA 1
ATOM 1702 C C . LEU A 1 222 ? -4.707 22.875 11.797 1 98.94 222 LEU A C 1
ATOM 1704 O O . LEU A 1 222 ? -4.457 22.984 13 1 98.94 222 LEU A O 1
ATOM 1708 N N . GLU A 1 223 ? -3.918 22.188 10.977 1 98.94 223 GLU A N 1
ATOM 1709 C CA . GLU A 1 223 ? -2.75 21.438 11.438 1 98.94 223 GLU A CA 1
ATOM 1710 C C . GLU A 1 223 ? -1.532 22.344 11.57 1 98.94 223 GLU A C 1
ATOM 1712 O O . GLU A 1 223 ? -1.182 23.062 10.641 1 98.94 223 GLU A O 1
ATOM 1717 N N . ARG A 1 224 ? -0.957 22.344 12.719 1 98.81 224 ARG A N 1
ATOM 1718 C CA . ARG A 1 224 ? 0.306 23.016 12.992 1 98.81 224 ARG A CA 1
ATOM 1719 C C . ARG A 1 224 ? 1.446 22.016 13.141 1 98.81 224 ARG A C 1
ATOM 1721 O O . ARG A 1 224 ? 1.454 21.203 14.07 1 98.81 224 ARG A O 1
ATOM 1728 N N . CYS A 1 225 ? 2.432 22.109 12.227 1 98.62 225 CYS A N 1
ATOM 1729 C CA . CYS A 1 225 ? 3.484 21.094 12.219 1 98.62 225 CYS A CA 1
ATOM 1730 C C . CYS A 1 225 ? 4.777 21.641 12.805 1 98.62 225 CYS A C 1
ATOM 1732 O O . CYS A 1 225 ? 5.133 22.797 12.555 1 98.62 225 CYS A O 1
ATOM 1734 N N . PHE A 1 226 ? 5.52 20.859 13.469 1 98.75 226 PHE A N 1
ATOM 1735 C CA . PHE A 1 226 ? 6.773 21.188 14.125 1 98.75 226 PHE A CA 1
ATOM 1736 C C . PHE A 1 226 ? 7.891 21.375 13.102 1 98.75 226 PHE A C 1
ATOM 1738 O O . PHE A 1 226 ? 8.617 22.359 13.141 1 98.75 226 PHE A O 1
ATOM 1745 N N . ALA A 1 227 ? 8.023 20.516 12.148 1 97.62 227 ALA A N 1
ATOM 1746 C CA . ALA A 1 227 ? 9.203 20.391 11.281 1 97.62 227 ALA A CA 1
ATOM 1747 C C . ALA A 1 227 ? 9.398 21.656 10.453 1 97.62 227 ALA A C 1
ATOM 1749 O O . ALA A 1 227 ? 10.508 22.172 10.352 1 97.62 227 ALA A O 1
ATOM 1750 N N . PRO A 1 228 ? 8.312 22.188 9.852 1 96.25 228 PRO A N 1
ATOM 1751 C CA . PRO A 1 228 ? 8.516 23.391 9.039 1 96.25 228 PRO A CA 1
ATOM 1752 C C . PRO A 1 228 ? 9.07 24.562 9.852 1 96.25 228 PRO A C 1
ATOM 1754 O O . PRO A 1 228 ? 9.898 25.328 9.359 1 96.25 228 PRO A O 1
ATOM 1757 N N . SER A 1 229 ? 8.617 24.719 11.047 1 98 229 SER A N 1
ATOM 1758 C CA . SER A 1 229 ? 9.117 25.812 11.883 1 98 229 SER A CA 1
ATOM 1759 C C . SER A 1 229 ? 10.508 25.5 12.414 1 98 229 SER A C 1
ATOM 1761 O O . SER A 1 229 ? 11.375 26.375 12.453 1 98 229 SER A O 1
ATOM 1763 N N . HIS A 1 230 ? 10.727 24.266 12.797 1 97.62 230 HIS A N 1
ATOM 1764 C CA . HIS A 1 230 ? 12.031 23.844 13.297 1 97.62 230 HIS A CA 1
ATOM 1765 C C . HIS A 1 230 ?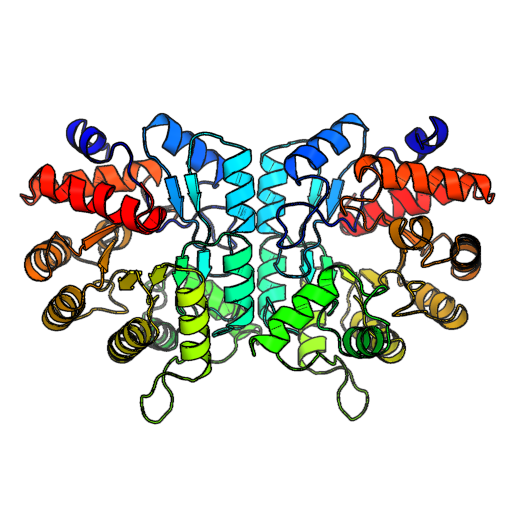 13.117 24.062 12.242 1 97.62 230 HIS A C 1
ATOM 1767 O O . HIS A 1 230 ? 14.242 24.422 12.578 1 97.62 230 HIS A O 1
ATOM 1773 N N . THR A 1 231 ? 12.773 23.859 11 1 95.25 231 THR A N 1
ATOM 1774 C CA . THR A 1 231 ? 13.758 23.938 9.922 1 95.25 231 THR A CA 1
ATOM 1775 C C . THR A 1 231 ? 13.797 25.344 9.336 1 95.25 231 THR A C 1
ATOM 1777 O O . THR A 1 231 ? 14.484 25.594 8.336 1 95.25 231 THR A O 1
ATOM 1780 N N . GLY A 1 232 ? 12.953 26.234 9.805 1 95.12 232 GLY A N 1
ATOM 1781 C CA . GLY A 1 232 ? 13.023 27.625 9.43 1 95.12 232 GLY A CA 1
ATOM 1782 C C . GLY A 1 232 ? 12.141 27.984 8.25 1 95.12 232 GLY A C 1
ATOM 1783 O O . GLY A 1 232 ? 12.133 29.125 7.785 1 95.12 232 GLY A O 1
ATOM 1784 N N . LYS A 1 233 ? 11.375 27.078 7.758 1 93.38 233 LYS A N 1
ATOM 1785 C CA . LYS A 1 233 ? 10.508 27.328 6.613 1 93.38 233 LYS A CA 1
ATOM 1786 C C . LYS A 1 233 ? 9.305 28.188 7.012 1 93.38 233 LYS A C 1
ATOM 1788 O O . LYS A 1 233 ? 8.773 28.938 6.195 1 93.38 233 LYS A O 1
ATOM 1793 N N . VAL A 1 234 ? 8.836 27.953 8.219 1 97 234 VAL A N 1
ATOM 1794 C CA . VAL A 1 234 ? 7.773 28.75 8.82 1 97 234 VAL A CA 1
ATOM 1795 C C . VAL A 1 234 ? 8.281 29.422 10.094 1 97 234 VAL A C 1
ATOM 1797 O O . VAL A 1 234 ? 8.625 28.75 11.062 1 97 234 VAL A O 1
ATOM 1800 N N . PRO A 1 235 ? 8.336 30.734 10.078 1 97.88 235 PRO A N 1
ATOM 1801 C CA . PRO A 1 235 ? 8.734 31.391 11.328 1 97.88 235 PRO A CA 1
ATOM 1802 C C . PRO A 1 235 ? 7.824 31.016 12.5 1 97.88 235 PRO A C 1
ATOM 1804 O O . PRO A 1 235 ? 6.602 30.984 12.344 1 97.88 235 PRO A O 1
ATOM 1807 N N . TRP A 1 236 ? 8.43 30.781 13.656 1 98.5 236 TRP A N 1
ATOM 1808 C CA . TRP A 1 236 ? 7.672 30.406 14.844 1 98.5 236 TRP A CA 1
ATOM 1809 C C . TRP A 1 236 ? 6.637 31.484 15.188 1 98.5 236 TRP A C 1
ATOM 1811 O O . TRP A 1 236 ? 5.488 31.156 15.508 1 98.5 236 TRP A O 1
ATOM 1821 N N . GLU A 1 237 ? 6.98 32.688 15.062 1 98.19 237 GLU A N 1
ATOM 1822 C CA . GLU A 1 237 ? 6.086 33.812 15.398 1 98.19 237 GLU A CA 1
ATOM 1823 C C . GLU A 1 237 ? 4.852 33.812 14.5 1 98.19 237 GLU A C 1
ATOM 1825 O O . GLU A 1 237 ? 3.75 34.125 14.953 1 98.19 237 GLU A O 1
ATOM 1830 N N . LYS A 1 238 ? 5.102 33.531 13.242 1 97.94 238 LYS A N 1
ATOM 1831 C CA . LYS A 1 238 ? 3.982 33.406 12.305 1 97.94 238 LYS A CA 1
ATOM 1832 C C . LYS A 1 238 ? 3.025 32.281 12.727 1 97.94 238 LYS A C 1
ATOM 1834 O O . LYS A 1 238 ? 1.807 32.469 12.711 1 97.94 238 LYS A O 1
ATOM 1839 N N . LEU A 1 239 ? 3.553 31.203 13.141 1 98.5 239 LEU A N 1
ATOM 1840 C CA . LEU A 1 239 ? 2.754 30.062 13.57 1 98.5 239 LEU A CA 1
ATOM 1841 C C . LEU A 1 239 ? 1.96 30.391 14.828 1 98.5 239 LEU A C 1
ATOM 1843 O O . LEU A 1 239 ? 0.767 30.094 14.906 1 98.5 239 LEU A O 1
ATOM 1847 N N . PHE A 1 240 ? 2.619 31.031 15.836 1 98.69 240 PHE A N 1
ATOM 1848 C CA . PHE A 1 240 ? 1.955 31.391 17.078 1 98.69 240 PHE A CA 1
ATOM 1849 C C . PHE A 1 240 ? 0.811 32.375 16.828 1 98.69 240 PHE A C 1
ATOM 1851 O O . PHE A 1 240 ? -0.276 32.219 17.391 1 98.69 240 PHE A O 1
ATOM 1858 N N . ARG A 1 241 ? 1.094 33.312 16 1 98.44 241 ARG A N 1
ATOM 1859 C CA . ARG A 1 241 ? 0.067 34.281 15.664 1 98.44 241 ARG A CA 1
ATOM 1860 C C . ARG A 1 241 ? -1.121 33.625 14.977 1 98.44 241 ARG A C 1
ATOM 1862 O O . ARG A 1 241 ? -2.273 33.969 15.258 1 98.44 241 ARG A O 1
ATOM 1869 N N . ALA A 1 242 ? -0.841 32.719 14.086 1 98.62 242 ALA A N 1
ATOM 1870 C CA . ALA A 1 242 ? -1.896 32 13.375 1 98.62 242 ALA A CA 1
ATOM 1871 C C . ALA A 1 242 ? -2.783 31.234 14.336 1 98.62 242 ALA A C 1
ATOM 1873 O O . ALA A 1 242 ? -4.008 31.219 14.188 1 98.62 242 ALA A O 1
ATOM 1874 N N . ILE A 1 243 ? -2.176 30.547 15.32 1 98.81 243 ILE A N 1
ATOM 1875 C CA . ILE A 1 243 ? -2.928 29.781 16.312 1 98.81 243 ILE A CA 1
ATOM 1876 C C . ILE A 1 243 ? -3.826 30.734 17.109 1 98.81 243 ILE A C 1
ATOM 1878 O O . ILE A 1 243 ? -5.008 30.438 17.312 1 98.81 243 ILE A O 1
ATOM 1882 N N . ARG A 1 244 ? -3.215 31.859 17.5 1 98.5 244 ARG A N 1
ATOM 1883 C CA . ARG A 1 244 ? -3.979 32.812 18.297 1 98.5 244 ARG A CA 1
ATOM 1884 C C . ARG A 1 244 ? -5.145 33.375 17.5 1 98.5 244 ARG A C 1
ATOM 1886 O O . ARG A 1 244 ? -6.242 33.562 18.031 1 98.5 244 ARG A O 1
ATOM 1893 N N . GLU A 1 245 ? -4.891 33.625 16.281 1 97.62 245 GLU A N 1
ATOM 1894 C CA . GLU A 1 245 ? -5.891 34.281 15.438 1 97.62 245 GLU A CA 1
ATOM 1895 C C . GLU A 1 245 ? -6.969 33.281 15 1 97.62 245 GLU A C 1
ATOM 1897 O O . GLU A 1 245 ? -8.156 33.594 15.031 1 97.62 245 GLU A O 1
ATOM 1902 N N . ALA A 1 246 ? -6.605 32.156 14.523 1 97.81 246 ALA A N 1
ATOM 1903 C CA . ALA A 1 246 ? -7.555 31.172 13.992 1 97.81 246 ALA A CA 1
ATOM 1904 C C . ALA A 1 246 ? -8.242 30.406 15.117 1 97.81 246 ALA A C 1
ATOM 1906 O O . ALA A 1 246 ? -9.305 29.812 14.922 1 97.81 246 ALA A O 1
ATOM 1907 N N . GLY A 1 247 ? -7.57 30.344 16.328 1 97.44 247 GLY A N 1
ATOM 1908 C CA . GLY A 1 247 ? -8.172 29.719 17.484 1 97.44 247 GLY A CA 1
ATOM 1909 C C . GLY A 1 247 ? -7.477 28.438 17.906 1 97.44 247 GLY A C 1
ATOM 1910 O O . GLY A 1 247 ? -7.188 27.578 17.078 1 97.44 247 GLY A O 1
ATOM 1911 N N . VAL A 1 248 ? -7.242 28.297 19.219 1 98.25 248 VAL A N 1
ATOM 1912 C CA . VAL A 1 248 ? -6.664 27.109 19.828 1 98.25 248 VAL A CA 1
ATOM 1913 C C . VAL A 1 248 ? -7.605 25.922 19.656 1 98.25 248 VAL A C 1
ATOM 1915 O O . VAL A 1 248 ? -7.16 24.797 19.406 1 98.25 248 VAL A O 1
ATOM 1918 N N . GLU A 1 249 ? -8.867 26.172 19.641 1 97.81 249 GLU A N 1
ATOM 1919 C CA . GLU A 1 249 ? -9.898 25.141 19.609 1 97.81 249 GLU A CA 1
ATOM 1920 C C . GLU A 1 249 ? -9.867 24.344 18.312 1 97.81 249 GLU A C 1
ATOM 1922 O O . GLU A 1 249 ? -10.164 23.156 18.297 1 97.81 249 GLU A O 1
ATOM 1927 N N . GLN A 1 250 ? -9.477 25.031 17.25 1 98.19 250 GLN A N 1
ATOM 1928 C CA . GLN A 1 250 ? -9.492 24.391 15.945 1 98.19 250 GLN A CA 1
ATOM 1929 C C . GLN A 1 250 ? -8.078 24.125 15.445 1 98.19 250 GLN A C 1
ATOM 1931 O O . GLN A 1 250 ? -7.863 23.922 14.242 1 98.19 250 GLN A O 1
ATOM 1936 N N . SER A 1 251 ? -7.105 24.156 16.328 1 98.75 251 SER A N 1
ATOM 1937 C CA . SER A 1 251 ? -5.73 23.844 15.961 1 98.75 251 SER A CA 1
ATOM 1938 C C . SER A 1 251 ? -5.285 22.516 16.547 1 98.75 251 SER A C 1
ATOM 1940 O O . SER A 1 251 ? -5.711 22.141 17.656 1 98.75 251 SER A O 1
ATOM 1942 N N . LEU A 1 252 ? -4.508 21.766 15.836 1 98.88 252 LEU A N 1
ATOM 1943 C CA . LEU A 1 252 ? -3.857 20.562 16.344 1 98.88 252 LEU A CA 1
ATOM 1944 C C . LEU A 1 252 ? -2.359 20.594 16.062 1 98.88 252 LEU A C 1
ATOM 1946 O O . LEU A 1 252 ? -1.921 21.203 15.086 1 98.88 252 LEU A O 1
ATOM 1950 N N . LEU A 1 253 ? -1.62 19.906 16.906 1 98.88 253 LEU A N 1
ATOM 1951 C CA . LEU A 1 253 ? -0.176 19.797 16.734 1 98.88 253 LEU A CA 1
ATOM 1952 C C . LEU A 1 253 ? 0.195 18.438 16.141 1 98.88 253 LEU A C 1
ATOM 1954 O O . LEU A 1 253 ? -0.337 17.406 16.547 1 98.88 253 LEU A O 1
ATOM 1958 N N . SER A 1 254 ? 0.998 18.453 15.125 1 98.88 254 SER A N 1
ATOM 1959 C CA . SER A 1 254 ? 1.689 17.281 14.57 1 98.88 254 SER A CA 1
ATOM 1960 C C . SER A 1 254 ? 3.156 17.594 14.297 1 98.88 254 SER A C 1
ATOM 1962 O O . SER A 1 254 ? 3.582 18.75 14.398 1 98.88 254 SER A O 1
ATOM 1964 N N . THR A 1 255 ? 3.918 16.625 14.016 1 98.75 255 THR A N 1
ATOM 1965 C CA . THR A 1 255 ? 5.344 16.922 13.938 1 98.75 255 THR A CA 1
ATOM 1966 C C . THR A 1 255 ? 5.785 17.047 12.477 1 98.75 255 THR A C 1
ATOM 1968 O O . THR A 1 255 ? 6.586 17.922 12.141 1 98.75 255 THR A O 1
ATOM 1971 N N . ASP A 1 256 ? 5.203 16.203 11.602 1 98.25 256 ASP A N 1
ATOM 1972 C CA . ASP A 1 256 ? 5.691 16.078 10.234 1 98.25 256 ASP A CA 1
ATOM 1973 C C . ASP A 1 256 ? 7.168 15.68 10.211 1 98.25 256 ASP A C 1
ATOM 1975 O O . ASP A 1 256 ? 7.922 16.125 9.352 1 98.25 256 ASP A O 1
ATOM 1979 N N . LEU A 1 257 ? 7.625 14.891 11.195 1 98.44 257 LEU A N 1
ATOM 1980 C CA . LEU A 1 257 ? 9.016 14.477 11.352 1 98.44 257 LEU A CA 1
ATOM 1981 C C . LEU A 1 257 ? 9.25 13.102 10.742 1 98.44 257 LEU A C 1
ATOM 1983 O O . LEU A 1 257 ? 8.297 12.422 10.352 1 98.44 257 LEU A O 1
ATOM 1987 N N . GLY A 1 258 ? 10.406 12.688 10.68 1 97.81 258 GLY A N 1
ATOM 1988 C CA . GLY A 1 258 ? 10.898 11.406 10.195 1 97.81 258 GLY A CA 1
ATOM 1989 C C . GLY A 1 258 ? 12.164 11.531 9.359 1 97.81 258 GLY A C 1
ATOM 1990 O O . GLY A 1 258 ? 12.844 10.539 9.109 1 97.81 258 GLY A O 1
ATOM 1991 N N . GLN A 1 259 ? 12.477 12.766 8.922 1 95.94 259 GLN A N 1
ATOM 1992 C CA . GLN A 1 259 ? 13.664 13.016 8.109 1 95.94 259 GLN A CA 1
ATOM 1993 C C . GLN A 1 259 ? 14.938 12.781 8.914 1 95.94 259 GLN A C 1
ATOM 1995 O O . GLN A 1 259 ? 15.016 13.125 10.094 1 95.94 259 GLN A O 1
ATOM 2000 N N . PRO A 1 260 ? 16 12.305 8.289 1 95.88 260 PRO A N 1
ATOM 2001 C CA . PRO A 1 260 ? 17.219 11.938 9.008 1 95.88 260 PRO A CA 1
ATOM 2002 C C . PRO A 1 260 ? 17.828 13.117 9.766 1 95.88 260 PRO A C 1
ATOM 2004 O O . PRO A 1 260 ? 18.391 12.938 10.852 1 95.88 260 PRO A O 1
ATOM 2007 N N . ALA A 1 261 ? 17.734 14.312 9.266 1 94.81 261 ALA A N 1
ATOM 2008 C CA . ALA A 1 261 ? 18.438 15.469 9.828 1 94.81 261 ALA A CA 1
ATOM 2009 C C . ALA A 1 261 ? 17.609 16.125 10.938 1 94.81 261 ALA A C 1
ATOM 2011 O O . ALA A 1 261 ? 18.125 16.969 11.664 1 94.81 261 ALA A O 1
ATOM 2012 N N . ASN A 1 262 ? 16.359 15.766 11.086 1 96.81 262 ASN A N 1
ATOM 2013 C CA . ASN A 1 262 ? 15.484 16.375 12.078 1 96.81 262 ASN A CA 1
ATOM 2014 C C . ASN A 1 262 ? 15.547 15.641 13.414 1 96.81 262 ASN A C 1
ATOM 2016 O O . ASN A 1 262 ? 16.125 14.555 13.508 1 96.81 262 ASN A O 1
ATOM 2020 N N . PRO A 1 263 ? 15.016 16.203 14.5 1 97.81 263 PRO A N 1
ATOM 2021 C CA . PRO A 1 263 ? 15.008 15.547 15.812 1 97.81 263 PRO A CA 1
ATOM 2022 C C . PRO A 1 263 ? 14.258 14.219 15.812 1 97.81 263 PRO A C 1
ATOM 2024 O O . PRO A 1 263 ? 13.508 13.938 14.875 1 97.81 263 PRO A O 1
ATOM 2027 N N . PRO A 1 264 ? 14.508 13.438 16.891 1 98.38 264 PRO A N 1
ATOM 2028 C CA . PRO A 1 264 ? 13.734 12.203 17.016 1 98.38 264 PRO A CA 1
ATOM 2029 C C . PRO A 1 264 ? 12.227 12.438 16.953 1 98.38 264 PRO A C 1
ATOM 2031 O O . PRO A 1 264 ? 11.727 13.383 17.578 1 98.38 264 PRO A O 1
ATOM 2034 N N . VAL A 1 265 ? 11.539 11.625 16.203 1 98.81 265 VAL A N 1
ATOM 2035 C CA . VAL A 1 265 ? 10.109 11.781 15.984 1 98.81 265 VAL A CA 1
ATOM 2036 C C . VAL A 1 265 ? 9.375 11.812 17.328 1 98.81 265 VAL A C 1
ATOM 2038 O O . VAL A 1 265 ? 8.523 12.672 17.562 1 98.81 265 VAL A O 1
ATOM 2041 N N . GLU A 1 266 ? 9.758 10.898 18.234 1 98.62 266 GLU A N 1
ATOM 2042 C CA . GLU A 1 266 ? 9.055 10.719 19.5 1 98.62 266 GLU A CA 1
ATOM 2043 C C . GLU A 1 266 ? 9.227 11.93 20.406 1 98.62 266 GLU A C 1
ATOM 2045 O O . GLU A 1 266 ? 8.492 12.094 21.391 1 98.62 266 GLU A O 1
ATOM 2050 N N . GLU A 1 267 ? 10.188 12.781 20.094 1 98.75 267 GLU A N 1
ATOM 2051 C CA . GLU A 1 267 ? 10.43 13.961 20.922 1 98.75 267 GLU A CA 1
ATOM 2052 C C . GLU A 1 267 ? 9.734 15.195 20.344 1 98.75 267 GLU A C 1
ATOM 2054 O O . GLU A 1 267 ? 9.648 16.234 21.016 1 98.75 267 GLU A O 1
ATOM 2059 N N . GLY A 1 268 ? 9.211 15.078 19.141 1 98.81 268 GLY A N 1
ATOM 2060 C CA . GLY A 1 268 ? 8.758 16.234 18.375 1 98.81 268 GLY A CA 1
ATOM 2061 C C . GLY A 1 268 ? 7.641 17 19.062 1 98.81 268 GLY A C 1
ATOM 2062 O O . GLY A 1 268 ? 7.695 18.219 19.156 1 98.81 268 GLY A O 1
ATOM 2063 N N . LEU A 1 269 ? 6.617 16.297 19.547 1 98.94 269 LEU A N 1
ATOM 2064 C CA . LEU A 1 269 ? 5.473 16.953 20.172 1 98.94 269 LEU A CA 1
ATOM 2065 C C . LEU A 1 269 ? 5.891 17.672 21.453 1 98.94 269 LEU A C 1
ATOM 2067 O O . LEU A 1 269 ? 5.395 18.766 21.734 1 98.94 269 LEU A O 1
ATOM 2071 N N . ALA A 1 270 ? 6.789 17.062 22.203 1 98.94 270 ALA A N 1
ATOM 2072 C CA . ALA A 1 270 ? 7.262 17.703 23.438 1 98.94 270 ALA A CA 1
ATOM 2073 C C . ALA A 1 270 ? 8.109 18.938 23.125 1 98.94 270 ALA A C 1
ATOM 2075 O O . ALA A 1 270 ? 8.008 19.953 23.812 1 98.94 270 ALA A O 1
ATOM 2076 N N . LEU A 1 271 ? 8.93 18.828 22.141 1 98.88 271 LEU A N 1
ATOM 2077 C CA . LEU A 1 271 ? 9.711 19.984 21.703 1 98.88 271 LEU A CA 1
ATOM 2078 C C . LEU A 1 271 ? 8.797 21.109 21.25 1 98.88 271 LEU A C 1
ATOM 2080 O O . LEU A 1 271 ? 9.047 22.281 21.562 1 98.88 271 LEU A O 1
ATOM 2084 N N . PHE A 1 272 ? 7.754 20.734 20.562 1 98.94 272 PHE A N 1
ATOM 2085 C CA . PHE A 1 272 ? 6.762 21.703 20.109 1 98.94 272 PHE A CA 1
ATOM 2086 C C . PHE A 1 272 ? 6.082 22.375 21.297 1 98.94 272 PHE A C 1
ATOM 2088 O O . PHE A 1 272 ? 5.918 23.594 21.328 1 98.94 272 PHE A O 1
ATOM 2095 N N . ALA A 1 273 ? 5.711 21.594 22.266 1 98.88 273 ALA A N 1
ATOM 2096 C CA . ALA A 1 273 ? 5.094 22.109 23.5 1 98.88 273 ALA A CA 1
ATOM 2097 C C . ALA A 1 273 ? 5.992 23.125 24.188 1 98.88 273 ALA A C 1
ATOM 2099 O O . ALA A 1 273 ? 5.52 24.172 24.641 1 98.88 273 ALA A O 1
ATOM 2100 N N . ASP A 1 274 ? 7.254 22.828 24.219 1 98.88 274 ASP A N 1
ATOM 2101 C CA . ASP A 1 274 ? 8.195 23.75 24.828 1 98.88 274 ASP A CA 1
ATOM 2102 C C . ASP A 1 274 ? 8.172 25.109 24.125 1 98.88 274 ASP A C 1
ATOM 2104 O O . ASP A 1 274 ? 8.195 26.156 24.781 1 98.88 274 ASP A O 1
ATOM 2108 N N . ARG A 1 275 ? 8.133 25.078 22.828 1 98.75 275 ARG A N 1
ATOM 2109 C CA . ARG A 1 275 ? 8.102 26.328 22.047 1 98.75 275 ARG A CA 1
ATOM 2110 C C . ARG A 1 275 ? 6.836 27.109 22.328 1 98.75 275 ARG A C 1
ATOM 2112 O O . ARG A 1 275 ? 6.875 28.344 22.453 1 98.75 275 ARG A O 1
ATOM 2119 N N . LEU A 1 276 ? 5.734 26.422 22.406 1 98.88 276 LEU A N 1
ATOM 2120 C CA . LEU A 1 276 ? 4.453 27.078 22.672 1 98.88 276 LEU A CA 1
ATOM 2121 C C . LEU A 1 276 ? 4.434 27.672 24.078 1 98.88 276 LEU A C 1
ATOM 2123 O O . LEU A 1 276 ? 3.963 28.797 24.281 1 98.88 276 LEU A O 1
ATOM 2127 N N . LEU A 1 277 ? 4.965 26.906 25.031 1 98.75 277 LEU A N 1
ATOM 2128 C CA . LEU A 1 277 ? 5.039 27.406 26.406 1 98.75 277 LEU A CA 1
ATOM 2129 C C . LEU A 1 277 ? 5.883 28.672 26.484 1 98.75 277 LEU A C 1
ATOM 2131 O O . LEU A 1 277 ? 5.496 29.641 27.141 1 98.75 277 LEU A O 1
ATOM 2135 N N . GLN A 1 278 ? 6.965 28.703 25.797 1 98.44 278 GLN A N 1
ATOM 2136 C CA . GLN A 1 278 ? 7.855 29.859 25.766 1 98.44 278 GLN A CA 1
ATOM 2137 C C . GLN A 1 278 ? 7.164 31.078 25.156 1 98.44 278 GLN A C 1
ATOM 2139 O O . GLN A 1 278 ? 7.453 32.219 25.516 1 98.44 278 GLN A O 1
ATOM 2144 N N . ALA A 1 279 ? 6.27 30.797 24.297 1 98.56 279 ALA A N 1
ATOM 2145 C CA . ALA A 1 279 ? 5.562 31.859 23.594 1 98.56 279 ALA A CA 1
ATOM 2146 C C . ALA A 1 279 ? 4.34 32.312 24.375 1 98.56 279 ALA A C 1
ATOM 2148 O O . ALA A 1 279 ? 3.609 33.219 23.938 1 98.56 279 ALA A O 1
ATOM 2149 N N . GLY A 1 280 ? 4.027 31.656 25.5 1 98.5 280 GLY A N 1
ATOM 2150 C CA . GLY A 1 280 ? 3.004 32.156 26.391 1 98.5 280 GLY A CA 1
ATOM 2151 C C . GLY A 1 280 ? 1.712 31.375 26.344 1 98.5 280 GLY A C 1
ATOM 2152 O O . GLY A 1 280 ? 0.727 31.734 26.984 1 98.5 280 GLY A O 1
ATOM 2153 N N . PHE A 1 281 ? 1.63 30.297 25.609 1 98.88 281 PHE A N 1
ATOM 2154 C CA . PHE A 1 281 ? 0.457 29.438 25.641 1 98.88 281 PHE A CA 1
ATOM 2155 C C . PHE A 1 281 ? 0.338 28.734 27 1 98.88 281 PHE A C 1
ATOM 2157 O O . PHE A 1 281 ? 1.344 28.328 27.578 1 98.88 281 PHE A O 1
ATOM 2164 N N . SER A 1 282 ? -0.834 28.578 27.469 1 98.81 282 SER A N 1
ATOM 2165 C CA . SER A 1 282 ? -1.064 27.906 28.734 1 98.81 282 SER A CA 1
ATOM 2166 C C . SER A 1 282 ? -0.938 26.406 28.594 1 98.81 282 SER A C 1
ATOM 2168 O O . SER A 1 282 ? -0.952 25.875 27.484 1 98.81 282 SER A O 1
ATOM 2170 N N . ASP A 1 283 ? -0.815 25.719 29.781 1 98.81 283 ASP A N 1
ATOM 2171 C CA . ASP A 1 283 ? -0.792 24.25 29.797 1 98.81 283 ASP A CA 1
ATOM 2172 C C . ASP A 1 283 ? -2.037 23.688 29.125 1 98.81 283 ASP A C 1
ATOM 2174 O O . ASP A 1 283 ? -1.949 22.719 28.359 1 98.81 283 ASP A O 1
ATOM 2178 N N . GLU A 1 284 ? -3.158 24.281 29.438 1 98.75 284 GLU A N 1
ATOM 2179 C CA . GLU A 1 284 ? -4.434 23.797 28.922 1 98.75 284 GLU A CA 1
ATOM 2180 C C . GLU A 1 284 ? -4.496 23.938 27.391 1 98.75 284 GLU A C 1
ATOM 2182 O O . GLU A 1 284 ? -4.973 23.031 26.703 1 98.75 284 GLU A O 1
ATOM 2187 N N . GLU A 1 285 ? -4.059 25.062 26.875 1 98.88 285 GLU A N 1
ATOM 2188 C CA . GLU A 1 285 ? -4.035 25.281 25.438 1 98.88 285 GLU A CA 1
ATOM 2189 C C . GLU A 1 285 ? -3.139 24.266 24.734 1 98.88 285 GLU A C 1
ATOM 2191 O O . GLU A 1 285 ? -3.521 23.703 23.719 1 98.88 285 GLU A O 1
ATOM 2196 N N . VAL A 1 286 ? -1.949 24.031 25.281 1 98.94 286 VAL A N 1
ATOM 2197 C CA . VAL A 1 286 ? -0.998 23.094 24.688 1 98.94 286 VAL A CA 1
ATOM 2198 C C . VAL A 1 286 ? -1.59 21.688 24.703 1 98.94 286 VAL A C 1
ATOM 2200 O O . VAL A 1 286 ? -1.556 20.984 23.688 1 98.94 286 VAL A O 1
ATOM 2203 N N . ARG A 1 287 ? -2.164 21.297 25.844 1 98.81 287 ARG A N 1
ATOM 2204 C CA . ARG A 1 287 ? -2.736 19.953 25.953 1 98.81 287 ARG A CA 1
ATOM 2205 C C . ARG A 1 287 ? -3.918 19.781 25 1 98.81 287 ARG A C 1
ATOM 2207 O O . ARG A 1 287 ? -4.102 18.719 24.422 1 98.81 287 ARG A O 1
ATOM 2214 N N . HIS A 1 288 ? -4.699 20.828 24.875 1 98.75 288 HIS A N 1
ATOM 2215 C CA . HIS A 1 288 ? -5.836 20.766 23.953 1 98.75 288 HIS A CA 1
ATOM 2216 C C . HIS A 1 288 ? -5.379 20.469 22.531 1 98.75 288 HIS A C 1
ATOM 2218 O O . HIS A 1 288 ? -5.906 19.562 21.875 1 98.75 288 HIS A O 1
ATOM 2224 N N . MET A 1 289 ? -4.371 21.172 22.078 1 98.94 289 MET A N 1
ATOM 2225 C CA . MET A 1 289 ? -3.91 21.062 20.688 1 98.94 289 MET A CA 1
ATOM 2226 C C . MET A 1 289 ? -3.098 19.781 20.5 1 98.94 289 MET A C 1
ATOM 2228 O O . MET A 1 289 ? -3.105 19.203 19.406 1 98.94 289 MET A O 1
ATOM 2232 N N . ALA A 1 290 ? -2.459 19.297 21.578 1 98.88 290 ALA A N 1
ATOM 2233 C CA . ALA A 1 290 ? -1.534 18.172 21.438 1 98.88 290 ALA A CA 1
ATOM 2234 C C . ALA A 1 290 ? -2.23 16.844 21.734 1 98.88 290 ALA A C 1
ATOM 2236 O O . ALA A 1 290 ? -1.819 15.797 21.234 1 98.88 290 ALA A O 1
ATOM 2237 N N . VAL A 1 291 ? -3.285 16.891 22.547 1 98.75 291 VAL A N 1
ATOM 2238 C CA . VAL A 1 291 ? -3.846 15.625 23.031 1 98.75 291 VAL A CA 1
ATOM 2239 C C . VAL A 1 291 ? -5.332 15.555 22.688 1 98.75 291 VAL A C 1
ATOM 2241 O O . VAL A 1 291 ? -5.773 14.633 22 1 98.75 291 VAL A O 1
ATOM 2244 N N . THR A 1 292 ? -6.055 16.547 23.062 1 98.31 292 THR A N 1
ATOM 2245 C CA . THR A 1 292 ? -7.512 16.469 22.984 1 98.31 292 THR A CA 1
ATOM 2246 C C . THR A 1 292 ? -7.973 16.391 21.531 1 98.31 292 THR A C 1
ATOM 2248 O O . THR A 1 292 ? -8.703 15.477 21.172 1 98.31 292 THR A O 1
ATOM 2251 N N . VAL A 1 293 ? -7.516 17.359 20.719 1 98.62 293 VAL A N 1
ATOM 2252 C CA . VAL A 1 293 ? -7.973 17.422 19.344 1 98.62 293 VAL A CA 1
ATOM 2253 C C . VAL A 1 293 ? -7.438 16.219 18.562 1 98.62 293 VAL A C 1
ATOM 2255 O O . VAL A 1 293 ? -8.203 15.508 17.906 1 98.62 293 VAL A O 1
ATOM 2258 N N . PRO A 1 294 ? -6.137 15.906 18.688 1 98.81 294 PRO A N 1
ATOM 2259 C CA . PRO A 1 294 ? -5.629 14.766 17.938 1 98.81 294 PRO A CA 1
ATOM 2260 C C . PRO A 1 294 ? -6.293 13.445 18.344 1 98.81 294 PRO A C 1
ATOM 2262 O O . PRO A 1 294 ? -6.543 12.594 17.484 1 98.81 294 PRO A O 1
ATOM 2265 N N . ALA A 1 295 ? -6.594 13.273 19.578 1 98.31 295 ALA A N 1
ATOM 2266 C CA . ALA A 1 295 ? -7.27 12.055 20.031 1 98.31 295 ALA A CA 1
ATOM 2267 C C . ALA A 1 295 ? -8.656 11.945 19.406 1 98.31 295 ALA A C 1
ATOM 2269 O O . ALA A 1 295 ? -9.078 10.852 19.016 1 98.31 295 ALA A O 1
ATOM 2270 N N . LYS A 1 296 ? -9.359 13.055 19.359 1 97.75 296 LYS A N 1
ATOM 2271 C CA . LYS A 1 296 ? -10.68 13.086 18.734 1 97.75 296 LYS A CA 1
ATOM 2272 C C . LYS A 1 296 ? -10.594 12.68 17.266 1 97.75 296 LYS A C 1
ATOM 2274 O O . LYS A 1 296 ? -11.391 11.867 16.797 1 97.75 296 LYS A O 1
ATOM 2279 N N . LEU A 1 297 ? -9.648 13.234 16.547 1 98.5 297 LEU A N 1
ATOM 2280 C CA . LEU A 1 297 ? -9.477 12.938 15.133 1 98.5 297 LEU A CA 1
ATOM 2281 C C . LEU A 1 297 ? -9.023 11.5 14.922 1 98.5 297 LEU A C 1
ATOM 2283 O O . LEU A 1 297 ? -9.477 10.828 13.992 1 98.5 297 LEU A O 1
ATOM 2287 N N . ALA A 1 298 ? -8.141 11.008 15.781 1 98.19 298 ALA A N 1
ATOM 2288 C CA . ALA A 1 298 ? -7.605 9.656 15.664 1 98.19 298 ALA A CA 1
ATOM 2289 C C . ALA A 1 298 ? -8.695 8.609 15.914 1 98.19 298 ALA A C 1
ATOM 2291 O O . ALA A 1 298 ? -8.75 7.586 15.234 1 98.19 298 ALA A O 1
ATOM 2292 N N . ARG A 1 299 ? -9.656 8.859 16.797 1 93.88 299 ARG A N 1
ATOM 2293 C CA . ARG A 1 299 ? -10.578 7.84 17.281 1 93.88 299 ARG A CA 1
ATOM 2294 C C . ARG A 1 299 ? -11.984 8.07 16.734 1 93.88 299 ARG A C 1
ATOM 2296 O O . ARG A 1 299 ? -12.852 7.207 16.859 1 93.88 299 ARG A O 1
ATOM 2303 N N . GLY A 1 300 ? -12.211 9.117 15.977 1 84.44 300 GLY A N 1
ATOM 2304 C CA . GLY A 1 300 ? -13.508 9.406 15.391 1 84.44 300 GLY A CA 1
ATOM 2305 C C . GLY A 1 300 ? -14.539 9.852 16.422 1 84.44 300 GLY A C 1
ATOM 2306 O O . GLY A 1 300 ? -15.727 9.555 16.281 1 84.44 300 GLY A O 1
ATOM 2307 N N . GLY A 1 301 ? -14.062 10.508 17.375 1 71.44 301 GLY A N 1
ATOM 2308 C CA . GLY A 1 301 ? -14.977 10.93 18.422 1 71.44 301 GLY A CA 1
ATOM 2309 C C . GLY A 1 301 ? -15.383 9.797 19.359 1 71.44 301 GLY A C 1
ATOM 2310 O O . GLY A 1 301 ? -16.172 10.008 20.281 1 71.44 301 GLY A O 1
ATOM 2311 N N . LYS A 1 302 ? -15.062 8.516 18.938 1 63.56 302 LYS A N 1
ATOM 2312 C CA . LYS A 1 302 ? -15.414 7.387 19.797 1 63.56 302 LYS A CA 1
ATOM 2313 C C . LYS A 1 302 ? -14.492 7.309 21 1 63.56 302 LYS A C 1
ATOM 2315 O O . LYS A 1 302 ? -13.281 7.531 20.891 1 63.56 302 LYS A O 1
ATOM 2320 N N . GLU A 1 303 ? -15.031 7.691 22.297 1 51.22 303 GLU A N 1
ATOM 2321 C CA . GLU A 1 303 ? -14.273 7.684 23.547 1 51.22 303 GLU A CA 1
ATOM 2322 C C . GLU A 1 303 ? -13.656 6.312 23.812 1 51.22 303 GLU A C 1
ATOM 2324 O O . GLU A 1 303 ? -14.195 5.293 23.375 1 51.22 303 GLU A O 1
ATOM 2329 N N . MET B 1 1 ? -5.938 -33.312 7.102 1 76.69 1 MET B N 1
ATOM 2330 C CA . MET B 1 1 ? -4.812 -34.094 6.602 1 76.69 1 MET B CA 1
ATOM 2331 C C . MET B 1 1 ? -3.484 -33.469 7.043 1 76.69 1 MET B C 1
ATOM 2333 O O . MET B 1 1 ? -3.334 -32.25 7.055 1 76.69 1 MET B O 1
ATOM 2337 N N . THR B 1 2 ? -2.572 -34.344 7.582 1 91.81 2 THR B N 1
ATOM 2338 C CA . THR B 1 2 ? -1.238 -33.969 8.023 1 91.81 2 THR B CA 1
ATOM 2339 C C . THR B 1 2 ? -0.185 -34.375 7.008 1 91.81 2 THR B C 1
ATOM 2341 O O . THR B 1 2 ? -0.214 -35.5 6.508 1 91.81 2 THR B O 1
ATOM 2344 N N . PRO B 1 3 ? 0.683 -33.406 6.598 1 98.06 3 PRO B N 1
ATOM 2345 C CA . PRO B 1 3 ? 1.736 -33.781 5.652 1 98.06 3 PRO B CA 1
ATOM 2346 C C . PRO B 1 3 ? 2.648 -34.906 6.184 1 98.06 3 PRO B C 1
ATOM 2348 O O . PRO B 1 3 ? 2.904 -34.969 7.391 1 98.06 3 PRO B O 1
ATOM 2351 N N . SER B 1 4 ? 3.15 -35.75 5.328 1 98.38 4 SER B N 1
ATOM 2352 C CA . SER B 1 4 ? 4.094 -36.781 5.711 1 98.38 4 SER B CA 1
ATOM 2353 C C . SER B 1 4 ? 5.457 -36.188 6.066 1 98.38 4 SER B C 1
ATOM 2355 O O . SER B 1 4 ? 5.777 -35.062 5.664 1 98.38 4 SER B O 1
ATOM 2357 N N . GLU B 1 5 ? 6.27 -37 6.805 1 98.31 5 GLU B N 1
ATOM 2358 C CA . GLU B 1 5 ? 7.633 -36.594 7.133 1 98.31 5 GLU B CA 1
ATOM 2359 C C . GLU B 1 5 ? 8.477 -36.406 5.875 1 98.31 5 GLU B C 1
ATOM 2361 O O . GLU B 1 5 ? 9.305 -35.5 5.805 1 98.31 5 GLU B O 1
ATOM 2366 N N . ARG B 1 6 ? 8.219 -37.281 4.949 1 98.56 6 ARG B N 1
ATOM 2367 C CA . ARG B 1 6 ? 8.938 -37.188 3.682 1 98.56 6 ARG B CA 1
ATOM 2368 C C . ARG B 1 6 ? 8.625 -35.906 2.943 1 98.56 6 ARG B C 1
ATOM 2370 O O . ARG B 1 6 ? 9.531 -35.219 2.439 1 98.56 6 ARG B O 1
ATOM 2377 N N . ALA B 1 7 ? 7.426 -35.531 2.852 1 98.75 7 ALA B N 1
ATOM 2378 C CA . ALA B 1 7 ? 7 -34.281 2.201 1 98.75 7 ALA B CA 1
ATOM 2379 C C . ALA B 1 7 ? 7.617 -33.062 2.885 1 98.75 7 ALA B C 1
ATOM 2381 O O . ALA B 1 7 ? 8.102 -32.156 2.215 1 98.75 7 ALA B O 1
ATOM 2382 N N . TRP B 1 8 ? 7.594 -33.094 4.223 1 98.69 8 TRP B N 1
ATOM 2383 C CA . TRP B 1 8 ? 8.195 -32 4.973 1 98.69 8 TRP B CA 1
ATOM 2384 C C . TRP B 1 8 ? 9.68 -31.875 4.66 1 98.69 8 TRP B C 1
ATOM 2386 O O . TRP B 1 8 ? 10.203 -30.766 4.496 1 98.69 8 TRP B O 1
ATOM 2396 N N . ALA B 1 9 ? 10.336 -33 4.617 1 98.75 9 ALA B N 1
ATOM 2397 C CA . ALA B 1 9 ? 11.766 -32.969 4.316 1 98.75 9 ALA B CA 1
ATOM 2398 C C . ALA B 1 9 ? 12.031 -32.375 2.939 1 98.75 9 ALA B C 1
ATOM 2400 O O . ALA B 1 9 ? 13.016 -31.656 2.752 1 98.75 9 ALA B O 1
ATOM 2401 N N . LEU B 1 10 ? 11.188 -32.594 1.979 1 98.81 10 LEU B N 1
ATOM 2402 C CA . LEU B 1 10 ? 11.391 -32.188 0.59 1 98.81 10 LEU B CA 1
ATOM 2403 C C . LEU B 1 10 ? 11.164 -30.703 0.413 1 98.81 10 LEU B C 1
ATOM 2405 O O . LEU B 1 10 ? 11.703 -30.094 -0.513 1 98.81 10 LEU B O 1
ATOM 2409 N N . VAL B 1 11 ? 10.398 -30.078 1.302 1 98.88 11 VAL B N 1
ATOM 2410 C CA . VAL B 1 11 ? 10.055 -28.672 1.075 1 98.88 11 VAL B CA 1
ATOM 2411 C C . VAL B 1 11 ? 10.859 -27.781 2.02 1 98.88 11 VAL B C 1
ATOM 2413 O O . VAL B 1 11 ? 10.625 -26.578 2.09 1 98.88 11 VAL B O 1
ATOM 2416 N N . GLN B 1 12 ? 11.805 -28.391 2.797 1 98.81 12 GLN B N 1
ATOM 2417 C CA . GLN B 1 12 ? 12.664 -27.578 3.648 1 98.81 12 GLN B CA 1
ATOM 2418 C C . GLN B 1 12 ? 13.367 -26.5 2.838 1 98.81 12 GLN B C 1
ATOM 2420 O O . GLN B 1 12 ? 13.883 -26.766 1.754 1 98.81 12 GLN B O 1
ATOM 2425 N N . GLY B 1 13 ? 13.281 -25.234 3.334 1 98.69 13 GLY B N 1
ATOM 2426 C CA . GLY B 1 13 ? 13.953 -24.125 2.68 1 98.69 13 GLY B CA 1
ATOM 2427 C C . GLY B 1 13 ? 13.133 -23.516 1.555 1 98.69 13 GLY B C 1
ATOM 2428 O O . GLY B 1 13 ? 13.609 -22.641 0.836 1 98.69 13 GLY B O 1
ATOM 2429 N N . ALA B 1 14 ? 11.875 -23.891 1.403 1 98.88 14 ALA B N 1
ATOM 2430 C CA . ALA B 1 14 ? 11.047 -23.453 0.281 1 98.88 14 ALA B CA 1
ATOM 2431 C C . ALA B 1 14 ? 10.484 -22.062 0.518 1 98.88 14 ALA B C 1
ATOM 2433 O O . ALA B 1 14 ? 10.328 -21.625 1.664 1 98.88 14 ALA B O 1
ATOM 2434 N N . TYR B 1 15 ? 10.281 -21.375 -0.569 1 98.88 15 TYR B N 1
ATOM 2435 C CA . TYR B 1 15 ? 9.461 -20.172 -0.608 1 98.88 15 TYR B CA 1
ATOM 2436 C C . TYR B 1 15 ? 8.062 -20.5 -1.125 1 98.88 15 TYR B C 1
ATOM 2438 O O . TYR B 1 15 ? 7.902 -21.25 -2.084 1 98.88 15 TYR B O 1
ATOM 2446 N N . ASP B 1 16 ? 7.047 -20.016 -0.477 1 98.94 16 ASP B N 1
ATOM 2447 C CA . ASP B 1 16 ? 5.719 -19.969 -1.087 1 98.94 16 ASP B CA 1
ATOM 2448 C C . ASP B 1 16 ? 5.48 -18.609 -1.762 1 98.94 16 ASP B C 1
ATOM 2450 O O . ASP B 1 16 ? 5.27 -17.609 -1.086 1 98.94 16 ASP B O 1
ATOM 2454 N N . LEU B 1 17 ? 5.406 -18.578 -3.061 1 98.94 17 LEU B N 1
ATOM 2455 C CA . LEU B 1 17 ? 5.465 -17.328 -3.807 1 98.94 17 LEU B CA 1
ATOM 2456 C C . LEU B 1 17 ? 4.062 -16.781 -4.051 1 98.94 17 LEU B C 1
ATOM 2458 O O . LEU B 1 17 ? 3.895 -15.797 -4.773 1 98.94 17 LEU B O 1
ATOM 2462 N N . HIS B 1 18 ? 3.037 -17.375 -3.463 1 98.88 18 HIS B N 1
ATOM 2463 C CA . HIS B 1 18 ? 1.655 -16.969 -3.686 1 98.88 18 HIS B CA 1
ATOM 2464 C C . HIS B 1 18 ? 0.79 -17.266 -2.463 1 98.88 18 HIS B C 1
ATOM 2466 O O . HIS B 1 18 ? 0.12 -18.297 -2.402 1 98.88 18 HIS B O 1
ATOM 2472 N N . VAL B 1 19 ? 0.685 -16.312 -1.532 1 98.56 19 VAL B N 1
ATOM 2473 C CA . VAL B 1 19 ? -0.155 -16.484 -0.351 1 98.56 19 VAL B CA 1
ATOM 2474 C C . VAL B 1 19 ? -1.033 -15.25 -0.158 1 98.56 19 VAL B C 1
ATOM 2476 O O . VAL B 1 19 ? -0.626 -14.133 -0.49 1 98.56 19 VAL B O 1
ATOM 2479 N N . HIS B 1 20 ? -2.223 -15.422 0.327 1 97.56 20 HIS B N 1
ATOM 2480 C CA . HIS B 1 20 ? -3.178 -14.375 0.692 1 97.56 20 HIS B CA 1
ATOM 2481 C C . HIS B 1 20 ? -3.463 -14.391 2.189 1 97.56 20 HIS B C 1
ATOM 2483 O O . HIS B 1 20 ? -4.312 -15.156 2.656 1 97.56 20 HIS B O 1
ATOM 2489 N N . VAL B 1 21 ? -2.895 -13.523 2.906 1 98.5 21 VAL B N 1
ATOM 2490 C CA . VAL B 1 21 ? -3.082 -13.562 4.352 1 98.5 21 VAL B CA 1
ATOM 2491 C C . VAL B 1 21 ? -3.428 -12.172 4.867 1 98.5 21 VAL B C 1
ATOM 2493 O O . VAL B 1 21 ? -3.451 -11.203 4.098 1 98.5 21 VAL B O 1
ATOM 2496 N N . GLU B 1 22 ? -3.73 -12.07 6.168 1 98.25 22 GLU B N 1
ATOM 2497 C CA . GLU B 1 22 ? -4.039 -10.789 6.797 1 98.25 22 GLU B CA 1
ATOM 2498 C C . GLU B 1 22 ? -2.777 -9.953 6.984 1 98.25 22 GLU B C 1
ATOM 2500 O O . GLU B 1 22 ? -1.707 -10.484 7.277 1 98.25 22 GLU B O 1
ATOM 2505 N N . PRO B 1 23 ? -2.969 -8.672 6.844 1 98.25 23 PRO B N 1
ATOM 2506 C CA . PRO B 1 23 ? -4.199 -7.902 6.645 1 98.25 23 PRO B CA 1
ATOM 2507 C C . PRO B 1 23 ? -4.738 -8.008 5.219 1 98.25 23 PRO B C 1
ATOM 2509 O O . PRO B 1 23 ? -3.961 -8.078 4.262 1 98.25 23 PRO B O 1
ATOM 2512 N N . ASP B 1 24 ? -5.949 -8.078 5.086 1 97.62 24 ASP B N 1
ATOM 2513 C CA . ASP B 1 24 ? -6.691 -8.117 3.832 1 97.62 24 ASP B CA 1
ATOM 2514 C C . ASP B 1 24 ? -8.125 -7.625 4.023 1 97.62 24 ASP B C 1
ATOM 2516 O O . ASP B 1 24 ? -8.664 -7.688 5.129 1 97.62 24 ASP B O 1
ATOM 2520 N N . ILE B 1 25 ? -8.719 -7.043 3.043 1 97.25 25 ILE B N 1
ATOM 2521 C CA . ILE B 1 25 ? -10.094 -6.586 3.188 1 97.25 25 ILE B CA 1
ATOM 2522 C C . ILE B 1 25 ? -11.055 -7.766 3.039 1 97.25 25 ILE B C 1
ATOM 2524 O O . ILE B 1 25 ? -12.258 -7.625 3.26 1 97.25 25 ILE B O 1
ATOM 2528 N N . LEU B 1 26 ? -10.539 -8.922 2.705 1 96.62 26 LEU B N 1
ATOM 2529 C CA . LEU B 1 26 ? -11.258 -10.188 2.758 1 96.62 26 LEU B CA 1
ATOM 2530 C C . LEU B 1 26 ? -10.812 -11.016 3.959 1 96.62 26 LEU B C 1
ATOM 2532 O O . LEU B 1 26 ? -9.672 -10.914 4.402 1 96.62 26 LEU B O 1
ATOM 2536 N N . PRO B 1 27 ? -11.711 -11.883 4.484 1 95.69 27 PRO B N 1
ATOM 2537 C CA . PRO B 1 27 ? -11.312 -12.742 5.602 1 95.69 27 PRO B CA 1
ATOM 2538 C C . PRO B 1 27 ? -10.203 -13.719 5.223 1 95.69 27 PRO B C 1
ATOM 2540 O O . PRO B 1 27 ? -10.211 -14.273 4.121 1 95.69 27 PRO B O 1
ATOM 2543 N N . ARG B 1 28 ? -9.25 -13.914 6.109 1 97.94 28 ARG B N 1
ATOM 2544 C CA . ARG B 1 28 ? -8.133 -14.828 5.902 1 97.94 28 ARG B CA 1
ATOM 2545 C C . ARG B 1 28 ? -7.922 -15.719 7.125 1 97.94 28 ARG B C 1
ATOM 2547 O O . ARG B 1 28 ? -8.453 -15.438 8.203 1 97.94 28 ARG B O 1
ATOM 2554 N N . ARG B 1 29 ? -7.211 -16.719 6.977 1 97.62 29 ARG B N 1
ATOM 2555 C CA . ARG B 1 29 ? -7.047 -17.766 7.988 1 97.62 29 ARG B CA 1
ATOM 2556 C C . ARG B 1 29 ? -6.027 -17.344 9.039 1 97.62 29 ARG B C 1
ATOM 2558 O O . ARG B 1 29 ? -6.125 -17.766 10.203 1 97.62 29 ARG B O 1
ATOM 2565 N N . ILE B 1 30 ? -5.09 -16.578 8.656 1 98.62 30 ILE B N 1
ATOM 2566 C CA . ILE B 1 30 ? -3.947 -16.266 9.508 1 98.62 30 ILE B CA 1
ATOM 2567 C C . ILE B 1 30 ? -3.387 -14.891 9.141 1 98.62 30 ILE B C 1
ATOM 2569 O O . ILE B 1 30 ? -3.574 -14.414 8.016 1 98.62 30 ILE B O 1
ATOM 2573 N N . HIS B 1 31 ? -2.803 -14.242 10.055 1 98.62 31 HIS B N 1
ATOM 2574 C CA . HIS B 1 31 ? -2.141 -12.984 9.734 1 98.62 31 HIS B CA 1
ATOM 2575 C C . HIS B 1 31 ? -0.648 -13.195 9.492 1 98.62 31 HIS B C 1
ATOM 2577 O O . HIS B 1 31 ? -0.085 -14.211 9.906 1 98.62 31 HIS B O 1
ATOM 2583 N N . ASP B 1 32 ? -0.026 -12.258 8.844 1 98.69 32 ASP B N 1
ATOM 2584 C CA . ASP B 1 32 ? 1.3 -12.43 8.25 1 98.69 32 ASP B CA 1
ATOM 2585 C C . ASP B 1 32 ? 2.359 -12.617 9.336 1 98.69 32 ASP B C 1
ATOM 2587 O O . ASP B 1 32 ? 3.314 -13.375 9.148 1 98.69 32 ASP B O 1
ATOM 2591 N N . LEU B 1 33 ? 2.262 -11.992 10.555 1 98.88 33 LEU B N 1
ATOM 2592 C CA . LEU B 1 33 ? 3.23 -12.219 11.625 1 98.88 33 LEU B CA 1
ATOM 2593 C C . LEU B 1 33 ? 3.172 -13.664 12.117 1 98.88 33 LEU B C 1
ATOM 2595 O O . LEU B 1 33 ? 4.207 -14.305 12.297 1 98.88 33 LEU B O 1
ATOM 2599 N N . ALA B 1 34 ? 2.016 -14.125 12.336 1 98.88 34 ALA B N 1
ATOM 2600 C CA . ALA B 1 34 ? 1.852 -15.508 12.781 1 98.88 34 ALA B CA 1
ATOM 2601 C C . ALA B 1 34 ? 2.344 -16.484 11.719 1 98.88 34 ALA B C 1
ATOM 2603 O O . ALA B 1 34 ? 2.965 -17.5 12.039 1 98.88 34 ALA B O 1
ATOM 2604 N N . LEU B 1 35 ? 2.051 -16.203 10.492 1 98.94 35 LEU B N 1
ATOM 2605 C CA . LEU B 1 35 ? 2.52 -17.078 9.414 1 98.94 35 LEU B CA 1
ATOM 2606 C C . LEU B 1 35 ? 4.043 -17.125 9.383 1 98.94 35 LEU B C 1
ATOM 2608 O O . LEU B 1 35 ? 4.633 -18.188 9.172 1 98.94 35 LEU B O 1
ATOM 2612 N N . ALA B 1 36 ? 4.641 -15.953 9.469 1 98.94 36 ALA B N 1
ATOM 2613 C CA . ALA B 1 36 ? 6.098 -15.891 9.484 1 98.94 36 ALA B CA 1
ATOM 2614 C C . ALA B 1 36 ? 6.68 -16.781 10.57 1 98.94 36 ALA B C 1
ATOM 2616 O O . ALA B 1 36 ? 7.641 -17.516 10.328 1 98.94 36 ALA B O 1
ATOM 2617 N N . GLU B 1 37 ? 6.098 -16.766 11.742 1 98.81 37 GLU B N 1
ATOM 2618 C CA . GLU B 1 37 ? 6.555 -17.609 12.844 1 98.81 37 GLU B CA 1
ATOM 2619 C C . GLU B 1 37 ? 6.371 -19.078 12.516 1 98.81 37 GLU B C 1
ATOM 2621 O O . GLU B 1 37 ? 7.242 -19.906 12.82 1 98.81 37 GLU B O 1
ATOM 2626 N N . ARG B 1 38 ? 5.246 -19.391 11.938 1 98.81 38 ARG B N 1
ATOM 2627 C CA . ARG B 1 38 ? 4.977 -20.781 11.57 1 98.81 38 ARG B CA 1
ATOM 2628 C C . ARG B 1 38 ? 5.969 -21.281 10.523 1 98.81 38 ARG B C 1
ATOM 2630 O O . ARG B 1 38 ? 6.438 -22.422 10.594 1 98.81 38 ARG B O 1
ATOM 2637 N N . PHE B 1 39 ? 6.246 -20.422 9.531 1 98.88 39 PHE B N 1
ATOM 2638 C CA . PHE B 1 39 ? 7.227 -20.781 8.516 1 98.88 39 PHE B CA 1
ATOM 2639 C C . PHE B 1 39 ? 8.578 -21.078 9.148 1 98.88 39 PHE B C 1
ATOM 2641 O O . PHE B 1 39 ? 9.227 -22.078 8.797 1 98.88 39 PHE B O 1
ATOM 2648 N N . LEU B 1 40 ? 8.984 -20.234 10.047 1 98.25 40 LEU B N 1
ATOM 2649 C CA . LEU B 1 40 ? 10.25 -20.422 10.758 1 98.25 40 LEU B CA 1
ATOM 2650 C C . LEU B 1 40 ? 10.258 -21.766 11.492 1 98.25 40 LEU B C 1
ATOM 2652 O O . LEU B 1 40 ? 11.242 -22.5 11.438 1 98.25 40 LEU B O 1
ATOM 2656 N N . GLN B 1 41 ? 9.211 -22.094 12.109 1 98.31 41 GLN B N 1
ATOM 2657 C CA . GLN B 1 41 ? 9.094 -23.297 12.93 1 98.31 41 GLN B CA 1
ATOM 2658 C C . GLN B 1 41 ? 9.203 -24.562 12.078 1 98.31 41 GLN B C 1
ATOM 2660 O O . GLN B 1 41 ? 9.773 -25.562 12.508 1 98.31 41 GLN B O 1
ATOM 2665 N N . VAL B 1 42 ? 8.688 -24.469 10.867 1 98.31 42 VAL B N 1
ATOM 2666 C CA . VAL B 1 42 ? 8.617 -25.703 10.086 1 98.31 42 VAL B CA 1
ATOM 2667 C C . VAL B 1 42 ? 9.742 -25.734 9.062 1 98.31 42 VAL B C 1
ATOM 2669 O O . VAL B 1 42 ? 9.805 -26.641 8.227 1 98.31 42 VAL B O 1
ATOM 2672 N N . GLY B 1 43 ? 10.547 -24.734 9.008 1 98.44 43 GLY B N 1
ATOM 2673 C CA . GLY B 1 43 ? 11.758 -24.766 8.203 1 98.44 43 GLY B CA 1
ATOM 2674 C C . GLY B 1 43 ? 11.547 -24.25 6.789 1 98.44 43 GLY B C 1
ATOM 2675 O O . GLY B 1 43 ? 12.305 -24.609 5.879 1 98.44 43 GLY B O 1
ATOM 2676 N N . LEU B 1 44 ? 10.508 -23.516 6.543 1 98.88 44 LEU B N 1
ATOM 2677 C CA . LEU B 1 44 ? 10.305 -22.828 5.273 1 98.88 44 LEU B CA 1
ATOM 2678 C C . LEU B 1 44 ? 11.016 -21.469 5.262 1 98.88 44 LEU B C 1
ATOM 2680 O O . LEU B 1 44 ? 11.094 -20.797 6.293 1 98.88 44 LEU B O 1
ATOM 2684 N N . ARG B 1 45 ? 11.484 -21.078 4.133 1 98.44 45 ARG B N 1
ATOM 2685 C CA . ARG B 1 45 ? 12.406 -19.953 4.055 1 98.44 45 ARG B CA 1
ATOM 2686 C C . ARG B 1 45 ? 11.656 -18.625 3.996 1 98.44 45 ARG B C 1
ATOM 2688 O O . ARG B 1 45 ? 12.133 -17.609 4.52 1 98.44 45 ARG B O 1
ATOM 2695 N N . GLY B 1 46 ? 10.539 -18.641 3.271 1 98.75 46 GLY B N 1
ATOM 2696 C CA . GLY B 1 46 ? 9.852 -17.359 3.143 1 98.75 46 GLY B CA 1
ATOM 2697 C C . GLY B 1 46 ? 8.617 -17.438 2.266 1 98.75 46 GLY B C 1
ATOM 2698 O O . GLY B 1 46 ? 8.219 -18.531 1.838 1 98.75 46 GLY B O 1
ATOM 2699 N N . PHE B 1 47 ? 7.945 -16.312 2.078 1 98.94 47 PHE B N 1
ATOM 2700 C CA . PHE B 1 47 ? 6.746 -16.25 1.252 1 98.94 47 PHE B CA 1
ATOM 2701 C C . PHE B 1 47 ? 6.57 -14.859 0.652 1 98.94 47 PHE B C 1
ATOM 2703 O O . PHE B 1 47 ? 7.188 -13.891 1.11 1 98.94 47 PHE B O 1
ATOM 2710 N N . VAL B 1 48 ? 5.801 -14.742 -0.439 1 98.88 48 VAL B N 1
ATOM 2711 C CA . VAL B 1 48 ? 5.418 -13.484 -1.066 1 98.88 48 VAL B CA 1
ATOM 2712 C C . VAL B 1 48 ? 3.992 -13.117 -0.657 1 98.88 48 VAL B C 1
ATOM 2714 O O . VAL B 1 48 ? 3.078 -13.938 -0.756 1 98.88 48 VAL B O 1
ATOM 2717 N N . LEU B 1 49 ? 3.838 -11.922 -0.194 1 98.81 49 LEU B N 1
ATOM 2718 C CA . LEU B 1 49 ? 2.523 -11.398 0.159 1 98.81 49 LEU B CA 1
ATOM 2719 C C . LEU B 1 49 ? 1.81 -10.852 -1.071 1 98.81 49 LEU B C 1
ATOM 2721 O O . LEU B 1 49 ? 2.217 -9.82 -1.624 1 98.81 49 LEU B O 1
ATOM 2725 N N . LYS B 1 50 ? 0.761 -11.477 -1.434 1 98.5 50 LYS B N 1
ATOM 2726 C CA . LYS B 1 50 ? -0.045 -10.977 -2.541 1 98.5 50 LYS B CA 1
ATOM 2727 C C . LYS B 1 50 ? -1.348 -10.359 -2.037 1 98.5 50 LYS B C 1
ATOM 2729 O O . LYS B 1 50 ? -2.115 -11.016 -1.327 1 98.5 50 LYS B O 1
ATOM 2734 N N . SER B 1 51 ? -1.525 -9.172 -2.303 1 98.06 51 SER B N 1
ATOM 2735 C CA . SER B 1 51 ? -2.797 -8.484 -2.115 1 98.06 51 SER B CA 1
ATOM 2736 C C . SER B 1 51 ? -3.381 -8.023 -3.447 1 98.06 51 SER B C 1
ATOM 2738 O O . SER B 1 51 ? -2.691 -7.398 -4.25 1 98.06 51 SER B O 1
ATOM 2740 N N . HIS B 1 52 ? -4.637 -8.328 -3.695 1 97.88 52 HIS B N 1
ATOM 2741 C CA . HIS B 1 52 ? -5.305 -7.871 -4.906 1 97.88 52 HIS B CA 1
ATOM 2742 C C . HIS B 1 52 ? -5.5 -6.359 -4.891 1 97.88 52 HIS B C 1
ATOM 2744 O O . HIS B 1 52 ? -5.797 -5.758 -5.926 1 97.88 52 HIS B O 1
ATOM 2750 N N . TYR B 1 53 ? -5.234 -5.742 -3.738 1 96.88 53 TYR B N 1
ATOM 2751 C CA . TYR B 1 53 ? -5.824 -4.418 -3.57 1 96.88 53 TYR B CA 1
ATOM 2752 C C . TYR B 1 53 ? -4.766 -3.389 -3.209 1 96.88 53 TYR B C 1
ATOM 2754 O O . TYR B 1 53 ? -4.934 -2.195 -3.469 1 96.88 53 TYR B O 1
ATOM 2762 N N . ALA B 1 54 ? -3.678 -3.846 -2.648 1 97.69 54 ALA B N 1
ATOM 2763 C CA . ALA B 1 54 ? -2.646 -2.906 -2.215 1 97.69 54 ALA B CA 1
ATOM 2764 C C . ALA B 1 54 ? -1.252 -3.488 -2.424 1 97.69 54 ALA B C 1
ATOM 2766 O O . ALA B 1 54 ? -1.055 -4.699 -2.314 1 97.69 54 ALA B O 1
ATOM 2767 N N . PRO B 1 55 ? -0.274 -2.553 -2.748 1 98.69 55 PRO B N 1
ATOM 2768 C CA . PRO B 1 55 ? 1.104 -3.049 -2.738 1 98.69 55 PRO B CA 1
ATOM 2769 C C . PRO B 1 55 ? 1.547 -3.533 -1.358 1 98.69 55 PRO B C 1
ATOM 2771 O O . PRO B 1 55 ? 1.138 -2.967 -0.341 1 98.69 55 PRO B O 1
ATOM 2774 N N . THR B 1 56 ? 2.443 -4.496 -1.303 1 98.75 56 THR B N 1
ATOM 2775 C CA . THR B 1 56 ? 2.701 -5.133 -0.016 1 98.75 56 THR B CA 1
ATOM 2776 C C . THR B 1 56 ? 4.18 -5.023 0.354 1 98.75 56 THR B C 1
ATOM 2778 O O . THR B 1 56 ? 4.621 -5.629 1.333 1 98.75 56 THR B O 1
ATOM 2781 N N . ALA B 1 57 ? 4.988 -4.297 -0.438 1 98.5 57 ALA B N 1
ATOM 2782 C CA . ALA B 1 57 ? 6.43 -4.238 -0.208 1 98.5 57 ALA B CA 1
ATOM 2783 C C . ALA B 1 57 ? 6.742 -3.668 1.172 1 98.5 57 ALA B C 1
ATOM 2785 O O . ALA B 1 57 ? 7.562 -4.219 1.909 1 98.5 57 ALA B O 1
ATOM 2786 N N . GLU B 1 58 ? 6.125 -2.541 1.518 1 98.56 58 GLU B N 1
ATOM 2787 C CA . GLU B 1 58 ? 6.379 -1.916 2.812 1 98.56 58 GLU B CA 1
ATOM 2788 C C . GLU B 1 58 ? 5.922 -2.814 3.957 1 98.56 58 GLU B C 1
ATOM 2790 O O . GLU B 1 58 ? 6.633 -2.973 4.953 1 98.56 58 GLU B O 1
ATOM 2795 N N . ARG B 1 59 ? 4.789 -3.391 3.795 1 98.62 59 ARG B N 1
ATOM 2796 C CA . ARG B 1 59 ? 4.262 -4.344 4.766 1 98.62 59 ARG B CA 1
ATOM 2797 C C . ARG B 1 59 ? 5.215 -5.52 4.953 1 98.62 59 ARG B C 1
ATOM 2799 O O . ARG B 1 59 ? 5.473 -5.945 6.082 1 98.62 59 ARG B O 1
ATOM 2806 N N . ALA B 1 60 ? 5.699 -6.051 3.889 1 98.81 60 ALA B N 1
ATOM 2807 C CA . ALA B 1 60 ? 6.625 -7.18 3.924 1 98.81 60 ALA B CA 1
ATOM 2808 C C . ALA B 1 60 ? 7.887 -6.828 4.711 1 98.81 60 ALA B C 1
ATOM 2810 O O . ALA B 1 60 ? 8.406 -7.652 5.469 1 98.81 60 ALA B O 1
ATOM 2811 N N . GLN B 1 61 ? 8.375 -5.629 4.551 1 98.5 61 GLN B N 1
ATOM 2812 C CA . GLN B 1 61 ? 9.555 -5.191 5.285 1 98.5 61 GLN B CA 1
ATOM 2813 C C . GLN B 1 61 ? 9.297 -5.195 6.789 1 98.5 61 GLN B C 1
ATOM 2815 O O . GLN B 1 61 ? 10.164 -5.598 7.57 1 98.5 61 GLN B O 1
ATOM 2820 N N . VAL B 1 62 ? 8.141 -4.762 7.18 1 98.81 62 VAL B N 1
ATOM 2821 C CA . VAL B 1 62 ? 7.797 -4.707 8.594 1 98.81 62 VAL B CA 1
ATOM 2822 C C . VAL B 1 62 ? 7.742 -6.121 9.172 1 98.81 62 VAL B C 1
ATOM 2824 O O . VAL B 1 62 ? 8.266 -6.375 10.258 1 98.81 62 VAL B O 1
ATOM 2827 N N . VAL B 1 63 ? 7.141 -7.031 8.469 1 98.88 63 VAL B N 1
ATOM 2828 C CA . VAL B 1 63 ? 7.043 -8.414 8.922 1 98.88 63 VAL B CA 1
ATOM 2829 C C . VAL B 1 63 ? 8.445 -9.008 9.078 1 98.88 63 VAL B C 1
ATOM 2831 O O . VAL B 1 63 ? 8.742 -9.664 10.078 1 98.88 63 VAL B O 1
ATOM 2834 N N . GLY B 1 64 ? 9.289 -8.781 8.023 1 98.25 64 GLY B N 1
ATOM 2835 C CA . GLY B 1 64 ? 10.648 -9.289 8.078 1 98.25 64 GLY B CA 1
ATOM 2836 C C . GLY B 1 64 ? 11.43 -8.766 9.273 1 98.25 64 GLY B C 1
ATOM 2837 O O . GLY B 1 64 ? 12.227 -9.5 9.859 1 98.25 64 GLY B O 1
ATOM 2838 N N . ARG B 1 65 ? 11.219 -7.535 9.641 1 97.88 65 ARG B N 1
ATOM 2839 C CA . ARG B 1 65 ? 11.891 -6.941 10.789 1 97.88 65 ARG B CA 1
ATOM 2840 C C . ARG B 1 65 ? 11.352 -7.516 12.094 1 97.88 65 ARG B C 1
ATOM 2842 O O . ARG B 1 65 ? 12.102 -7.699 13.055 1 97.88 65 ARG B O 1
ATOM 2849 N N . ALA B 1 66 ? 10.078 -7.766 12.141 1 98.44 66 ALA B N 1
ATOM 2850 C CA . ALA B 1 66 ? 9.422 -8.242 13.359 1 98.44 66 ALA B CA 1
ATOM 2851 C C . ALA B 1 66 ? 9.75 -9.711 13.617 1 98.44 66 ALA B C 1
ATOM 2853 O O . ALA B 1 66 ? 9.797 -10.148 14.766 1 98.44 66 ALA B O 1
ATOM 2854 N N . VAL B 1 67 ? 9.883 -10.477 12.555 1 98.25 67 VAL B N 1
ATOM 2855 C CA . VAL B 1 67 ? 10.195 -11.898 12.648 1 98.25 67 VAL B CA 1
ATOM 2856 C C . VAL B 1 67 ? 11.445 -12.203 11.82 1 98.25 67 VAL B C 1
ATOM 2858 O O . VAL B 1 67 ? 11.352 -12.75 10.719 1 98.25 67 VAL B O 1
ATOM 2861 N N . PRO B 1 68 ? 12.57 -11.969 12.492 1 97.12 68 PRO B N 1
ATOM 2862 C CA . PRO B 1 68 ? 13.797 -12.25 11.75 1 97.12 68 PRO B CA 1
ATOM 2863 C C . PRO B 1 68 ? 13.984 -13.734 11.453 1 97.12 68 PRO B C 1
ATOM 2865 O O . PRO B 1 68 ? 13.602 -14.586 12.258 1 97.12 68 PRO B O 1
ATOM 2868 N N . GLY B 1 69 ? 14.516 -14.055 10.312 1 97.44 69 GLY B N 1
ATOM 2869 C CA . GLY B 1 69 ? 14.797 -15.43 9.953 1 97.44 69 GLY B CA 1
ATOM 2870 C C . GLY B 1 69 ? 13.945 -15.93 8.797 1 97.44 69 GLY B C 1
ATOM 2871 O O . GLY B 1 69 ? 14.289 -16.922 8.156 1 97.44 69 GLY B O 1
ATOM 2872 N N . VAL B 1 70 ? 12.797 -15.32 8.664 1 97.81 70 VAL B N 1
ATOM 2873 C CA . VAL B 1 70 ? 11.945 -15.633 7.52 1 97.81 70 VAL B CA 1
ATOM 2874 C C . VAL B 1 70 ? 12.023 -14.508 6.492 1 97.81 70 VAL B C 1
ATOM 2876 O O . VAL B 1 70 ? 12.039 -13.328 6.859 1 97.81 70 VAL B O 1
ATOM 2879 N N . GLU B 1 71 ? 12.133 -14.859 5.297 1 98.25 71 GLU B N 1
ATOM 2880 C CA . GLU B 1 71 ? 12.18 -13.852 4.238 1 98.25 71 GLU B CA 1
ATOM 2881 C C . GLU B 1 71 ? 10.789 -13.57 3.684 1 98.25 71 GLU B C 1
ATOM 2883 O O . GLU B 1 71 ? 10.188 -14.43 3.027 1 98.25 71 GLU B O 1
ATOM 2888 N N . VAL B 1 72 ? 10.289 -12.422 3.961 1 98.75 72 VAL B N 1
ATOM 2889 C CA . VAL B 1 72 ? 8.969 -12.008 3.475 1 98.75 72 VAL B CA 1
ATOM 2890 C C . VAL B 1 72 ? 9.133 -11.016 2.32 1 98.75 72 VAL B C 1
ATOM 2892 O O . VAL B 1 72 ? 9.812 -10 2.459 1 98.75 72 VAL B O 1
ATOM 2895 N N . LEU B 1 73 ? 8.516 -11.305 1.195 1 98.69 73 LEU B N 1
ATOM 2896 C CA . LEU B 1 73 ? 8.664 -10.5 -0.008 1 98.69 73 LEU B CA 1
ATOM 2897 C C . LEU B 1 73 ? 7.348 -9.828 -0.381 1 98.69 73 LEU B C 1
ATOM 2899 O O . LEU B 1 73 ? 6.273 -10.391 -0.137 1 98.69 73 LEU B O 1
ATOM 2903 N N . GLY B 1 74 ? 7.484 -8.648 -0.929 1 98.62 74 GLY B N 1
ATOM 2904 C CA . GLY B 1 74 ? 6.309 -7.895 -1.332 1 98.62 74 GLY B CA 1
ATOM 2905 C C . GLY B 1 74 ? 6.016 -7.996 -2.816 1 98.62 74 GLY B C 1
ATOM 2906 O O . GLY B 1 74 ? 6.82 -8.539 -3.578 1 98.62 74 GLY B O 1
ATOM 2907 N N . ALA B 1 75 ? 4.852 -7.484 -3.154 1 98.88 75 ALA B N 1
ATOM 2908 C CA . ALA B 1 75 ? 4.375 -7.531 -4.535 1 98.88 75 ALA B CA 1
ATOM 2909 C C . ALA B 1 75 ? 3.439 -6.363 -4.832 1 98.88 75 ALA B C 1
ATOM 2911 O O . ALA B 1 75 ? 3.096 -5.59 -3.938 1 98.88 75 ALA B O 1
ATOM 2912 N N . ILE B 1 76 ? 3.127 -6.195 -6.086 1 98.88 76 ILE B N 1
ATOM 2913 C CA . ILE B 1 76 ? 2.088 -5.285 -6.551 1 98.88 76 ILE B CA 1
ATOM 2914 C C . ILE B 1 76 ? 1.227 -5.977 -7.605 1 98.88 76 ILE B C 1
ATOM 2916 O O . ILE B 1 76 ? 1.74 -6.719 -8.445 1 98.88 76 ILE B O 1
ATOM 2920 N N . VAL B 1 77 ? -0.057 -5.812 -7.504 1 98.94 77 VAL B N 1
ATOM 2921 C CA . VAL B 1 77 ? -1.011 -6.305 -8.492 1 98.94 77 VAL B CA 1
ATOM 2922 C C . VAL B 1 77 ? -1.67 -5.129 -9.203 1 98.94 77 VAL B C 1
ATOM 2924 O O . VAL B 1 77 ? -2.178 -4.207 -8.562 1 98.94 77 VAL B O 1
ATOM 2927 N N . LEU B 1 78 ? -1.696 -5.168 -10.508 1 98.88 78 LEU B N 1
ATOM 2928 C CA . LEU B 1 78 ? -2.098 -4.023 -11.32 1 98.88 78 LEU B CA 1
ATOM 2929 C C . LEU B 1 78 ? -3.613 -3.971 -11.477 1 98.88 78 LEU B C 1
ATOM 2931 O O . LEU B 1 78 ? -4.129 -3.943 -12.594 1 98.88 78 LEU B O 1
ATOM 2935 N N . ASN B 1 79 ? -4.32 -3.9 -10.352 1 98.81 79 ASN B N 1
ATOM 2936 C CA . ASN B 1 79 ? -5.758 -3.664 -10.32 1 98.81 79 ASN B CA 1
ATOM 2937 C C . ASN B 1 79 ? -6.082 -2.188 -10.117 1 98.81 79 ASN B C 1
ATOM 2939 O O . ASN B 1 79 ? -5.176 -1.359 -10 1 98.81 79 ASN B O 1
ATOM 2943 N N . HIS B 1 80 ? -7.371 -1.865 -10.094 1 98.69 80 HIS B N 1
ATOM 2944 C CA . HIS B 1 80 ? -7.809 -0.475 -10.062 1 98.69 80 HIS B CA 1
ATOM 2945 C C . HIS B 1 80 ? -7.363 0.216 -8.773 1 98.69 80 HIS B C 1
ATOM 2947 O O . HIS B 1 80 ? -7.188 1.437 -8.75 1 98.69 80 HIS B O 1
ATOM 2953 N N . GLY B 1 81 ? -7.121 -0.538 -7.715 1 98.56 81 GLY B N 1
ATOM 2954 C CA . GLY B 1 81 ? -6.707 0.028 -6.441 1 98.56 81 GLY B CA 1
ATOM 2955 C C . GLY B 1 81 ? -5.414 0.817 -6.531 1 98.56 81 GLY B C 1
ATOM 2956 O O . GLY B 1 81 ? -5.188 1.742 -5.746 1 98.56 81 GLY B O 1
ATOM 2957 N N . VAL B 1 82 ? -4.547 0.471 -7.504 1 98.75 82 VAL B N 1
ATOM 2958 C CA . VAL B 1 82 ? -3.285 1.184 -7.68 1 98.75 82 VAL B CA 1
ATOM 2959 C C . VAL B 1 82 ? -3.314 1.969 -8.992 1 98.75 82 VAL B C 1
ATOM 2961 O O . VAL B 1 82 ? -2.271 2.4 -9.484 1 98.75 82 VAL B O 1
ATOM 2964 N N . GLY B 1 83 ? -4.457 2.102 -9.594 1 98.44 83 GLY B N 1
ATOM 2965 C CA . GLY B 1 83 ? -4.586 2.865 -10.828 1 98.44 83 GLY B CA 1
ATOM 2966 C C . GLY B 1 83 ? -4.473 2.008 -12.078 1 98.44 83 GLY B C 1
ATOM 2967 O O . GLY B 1 83 ? -4.199 2.52 -13.164 1 98.44 83 GLY B O 1
ATOM 2968 N N . GLY B 1 84 ? -4.656 0.68 -11.945 1 98.69 84 GLY B N 1
ATOM 2969 C CA . GLY B 1 84 ? -4.598 -0.203 -13.102 1 98.69 84 GLY B CA 1
ATOM 2970 C C . GLY B 1 84 ? -3.189 -0.409 -13.625 1 98.69 84 GLY B C 1
ATOM 2971 O O . GLY B 1 84 ? -2.277 -0.731 -12.859 1 98.69 84 GLY B O 1
ATOM 2972 N N . LEU B 1 85 ? -3.072 -0.308 -14.977 1 98.81 85 LEU B N 1
ATOM 2973 C CA . LEU B 1 85 ? -1.768 -0.398 -15.617 1 98.81 85 LEU B CA 1
ATOM 2974 C C . LEU B 1 85 ? -0.956 0.871 -15.383 1 98.81 85 LEU B C 1
ATOM 2976 O O . LEU B 1 85 ? -0.814 1.699 -16.281 1 98.81 85 LEU B O 1
ATOM 2980 N N . ASN B 1 86 ? -0.383 0.978 -14.133 1 98.81 86 ASN B N 1
ATOM 2981 C CA . ASN B 1 86 ? 0.255 2.176 -13.594 1 98.81 86 ASN B CA 1
ATOM 2982 C C . ASN B 1 86 ? 1.762 1.987 -13.445 1 98.81 86 ASN B C 1
ATOM 2984 O O . ASN B 1 86 ? 2.229 1.525 -12.398 1 98.81 86 ASN B O 1
ATOM 2988 N N . PRO B 1 87 ? 2.553 2.414 -14.445 1 98.81 87 PRO B N 1
ATOM 2989 C CA . PRO B 1 87 ? 3.996 2.178 -14.375 1 98.81 87 PRO B CA 1
ATOM 2990 C C . PRO B 1 87 ? 4.652 2.895 -13.195 1 98.81 87 PRO B C 1
ATOM 2992 O O . PRO B 1 87 ? 5.633 2.4 -12.641 1 98.81 87 PRO B O 1
ATOM 2995 N N . LEU B 1 88 ? 4.137 4.043 -12.805 1 98.81 88 LEU B N 1
ATOM 2996 C CA . LEU B 1 88 ? 4.703 4.75 -11.664 1 98.81 88 LEU B CA 1
ATOM 2997 C C . LEU B 1 88 ? 4.504 3.951 -10.375 1 98.81 88 LEU B C 1
ATOM 2999 O O . LEU B 1 88 ? 5.406 3.879 -9.539 1 98.81 88 LEU B O 1
ATOM 3003 N N . ALA B 1 89 ? 3.279 3.391 -10.211 1 98.88 89 ALA B N 1
ATOM 3004 C CA . ALA B 1 89 ? 3.029 2.551 -9.039 1 98.88 89 ALA B CA 1
ATOM 3005 C C . ALA B 1 89 ? 4.004 1.378 -8.984 1 98.88 89 ALA B C 1
ATOM 3007 O O . ALA B 1 89 ? 4.453 0.984 -7.91 1 98.88 89 ALA B O 1
ATOM 3008 N N . VAL B 1 90 ? 4.344 0.813 -10.141 1 98.94 90 VAL B N 1
ATOM 3009 C CA . VAL B 1 90 ? 5.289 -0.294 -10.211 1 98.94 90 VAL B CA 1
ATOM 3010 C C . VAL B 1 90 ? 6.684 0.192 -9.82 1 98.94 90 VAL B C 1
ATOM 3012 O O . VAL B 1 90 ? 7.395 -0.477 -9.07 1 98.94 90 VAL B O 1
ATOM 3015 N N . GLU B 1 91 ? 7.082 1.341 -10.336 1 98.81 91 GLU B N 1
ATOM 3016 C CA . GLU B 1 91 ? 8.367 1.935 -9.977 1 98.81 91 GLU B CA 1
ATOM 3017 C C . GLU B 1 91 ? 8.484 2.133 -8.469 1 98.81 91 GLU B C 1
ATOM 3019 O O . GLU B 1 91 ? 9.508 1.795 -7.871 1 98.81 91 GLU B O 1
ATOM 3024 N N . ILE B 1 92 ? 7.438 2.676 -7.883 1 98.62 92 ILE B N 1
ATOM 3025 C CA . ILE B 1 92 ? 7.402 2.932 -6.449 1 98.62 92 ILE B CA 1
ATOM 3026 C C . ILE B 1 92 ? 7.504 1.611 -5.688 1 98.62 92 ILE B C 1
ATOM 3028 O O . ILE B 1 92 ? 8.297 1.488 -4.75 1 98.62 92 ILE B O 1
ATOM 3032 N N . ALA B 1 93 ? 6.703 0.629 -6.094 1 98.81 93 ALA B N 1
ATOM 3033 C CA . ALA B 1 93 ? 6.723 -0.677 -5.441 1 98.81 93 ALA B CA 1
ATOM 3034 C C . ALA B 1 93 ? 8.109 -1.315 -5.539 1 98.81 93 ALA B C 1
ATOM 3036 O O . ALA B 1 93 ? 8.602 -1.887 -4.566 1 98.81 93 ALA B O 1
ATOM 3037 N N . ALA B 1 94 ? 8.711 -1.216 -6.691 1 98.62 94 ALA B N 1
ATOM 3038 C CA . ALA B 1 94 ? 10.031 -1.792 -6.906 1 98.62 94 ALA B CA 1
ATOM 3039 C C . ALA B 1 94 ? 11.07 -1.132 -6 1 98.62 94 ALA B C 1
ATOM 3041 O O . ALA B 1 94 ? 11.891 -1.815 -5.387 1 98.62 94 ALA B O 1
ATOM 3042 N N . ARG B 1 95 ? 11.023 0.16 -5.898 1 97.94 95 ARG B N 1
ATOM 3043 C CA . ARG B 1 95 ? 11.953 0.896 -5.039 1 97.94 95 ARG B CA 1
ATOM 3044 C C . ARG B 1 95 ? 11.734 0.544 -3.572 1 97.94 95 ARG B C 1
ATOM 3046 O O . ARG B 1 95 ? 12.68 0.553 -2.781 1 97.94 95 ARG B O 1
ATOM 3053 N N . ALA B 1 96 ? 10.477 0.196 -3.275 1 98.12 96 ALA B N 1
ATOM 3054 C CA . ALA B 1 96 ? 10.156 -0.191 -1.903 1 98.12 96 ALA B CA 1
ATOM 3055 C C . ALA B 1 96 ? 10.555 -1.64 -1.636 1 98.12 96 ALA B C 1
ATOM 3057 O O . ALA B 1 96 ? 10.453 -2.119 -0.505 1 98.12 96 ALA B O 1
ATOM 3058 N N . GLY B 1 97 ? 10.93 -2.383 -2.646 1 97.38 97 GLY B N 1
ATOM 3059 C CA . GLY B 1 97 ? 11.469 -3.717 -2.426 1 97.38 97 GLY B CA 1
ATOM 3060 C C . GLY B 1 97 ? 10.555 -4.82 -2.922 1 97.38 97 GLY B C 1
ATOM 3061 O O . GLY B 1 97 ? 10.781 -5.996 -2.639 1 97.38 97 GLY B O 1
ATOM 3062 N N . ALA B 1 98 ? 9.492 -4.461 -3.664 1 98.62 98 ALA B N 1
ATOM 3063 C CA . ALA B 1 98 ? 8.633 -5.508 -4.207 1 98.62 98 ALA B CA 1
ATOM 3064 C C . ALA B 1 98 ? 9.391 -6.391 -5.191 1 98.62 98 ALA B C 1
ATOM 3066 O O . ALA B 1 98 ? 10.117 -5.891 -6.051 1 98.62 98 ALA B O 1
ATOM 3067 N N . ARG B 1 99 ? 9.172 -7.629 -5.047 1 98.5 99 ARG B N 1
ATOM 3068 C CA . ARG B 1 99 ? 9.852 -8.602 -5.898 1 98.5 99 ARG B CA 1
ATOM 3069 C C . ARG B 1 99 ? 8.953 -9.039 -7.051 1 98.5 99 ARG B C 1
ATOM 3071 O O . ARG B 1 99 ? 9.438 -9.312 -8.148 1 98.5 99 ARG B O 1
ATOM 3078 N N . PHE B 1 100 ? 7.625 -9.07 -6.832 1 98.81 100 PHE B N 1
ATOM 3079 C CA . PHE B 1 100 ? 6.695 -9.609 -7.812 1 98.81 100 PHE B CA 1
ATOM 3080 C C . PHE B 1 100 ? 5.742 -8.531 -8.312 1 98.81 100 PHE B C 1
ATOM 3082 O O . PHE B 1 100 ? 5.266 -7.711 -7.523 1 98.81 100 PHE B O 1
ATOM 3089 N N . LEU B 1 101 ? 5.473 -8.562 -9.531 1 98.81 101 LEU B N 1
ATOM 3090 C CA . LEU B 1 101 ? 4.406 -7.812 -10.188 1 98.81 101 LEU B CA 1
ATOM 3091 C C . LEU B 1 101 ? 3.4 -8.758 -10.836 1 98.81 101 LEU B C 1
ATOM 3093 O O . LEU B 1 101 ? 3.783 -9.664 -11.586 1 98.81 101 LEU B O 1
ATOM 3097 N N . TRP B 1 102 ? 2.162 -8.594 -10.484 1 98.94 102 TRP B N 1
ATOM 3098 C CA . TRP B 1 102 ? 1.097 -9.305 -11.188 1 98.94 102 TRP B CA 1
ATOM 3099 C C . TRP B 1 102 ? 0.32 -8.359 -12.094 1 98.94 102 TRP B C 1
ATOM 3101 O O . TRP B 1 102 ? 0.002 -7.234 -11.711 1 98.94 102 TRP B O 1
ATOM 3111 N N . PHE B 1 103 ? 0.115 -8.812 -13.289 1 98.94 103 PHE B N 1
ATOM 3112 C CA . PHE B 1 103 ? -0.9 -8.164 -14.109 1 98.94 103 PHE B CA 1
ATOM 3113 C C . PHE B 1 103 ? -2.281 -8.312 -13.477 1 98.94 103 PHE B C 1
ATOM 3115 O O . PHE B 1 103 ? -2.43 -8.969 -12.445 1 98.94 103 PHE B O 1
ATOM 3122 N N . PRO B 1 104 ? -3.326 -7.648 -14.062 1 98.81 104 PRO B N 1
ATOM 3123 C CA . PRO B 1 104 ? -4.629 -7.559 -13.398 1 98.81 104 PRO B CA 1
ATOM 3124 C C . PRO B 1 104 ? -5.203 -8.93 -13.039 1 98.81 104 PRO B C 1
ATOM 3126 O O . PRO B 1 104 ? -5.027 -9.891 -13.789 1 98.81 104 PRO B O 1
ATOM 3129 N N . THR B 1 105 ? -5.875 -8.953 -11.906 1 98.25 105 THR B N 1
ATOM 3130 C CA . THR B 1 105 ? -6.535 -10.164 -11.422 1 98.25 105 THR B CA 1
ATOM 3131 C C . THR B 1 105 ? -8.031 -9.93 -11.258 1 98.25 105 THR B C 1
ATOM 3133 O O . THR B 1 105 ? -8.789 -10.016 -12.227 1 98.25 105 THR B O 1
ATOM 3136 N N . VAL B 1 106 ? -8.461 -9.312 -10.125 1 97.44 106 VAL B N 1
ATOM 3137 C CA . VAL B 1 106 ? -9.883 -9.164 -9.836 1 97.44 106 VAL B CA 1
ATOM 3138 C C . VAL B 1 106 ? -10.5 -8.148 -10.797 1 97.44 106 VAL B C 1
ATOM 3140 O O . VAL B 1 106 ? -11.711 -8.172 -11.039 1 97.44 106 VAL B O 1
ATOM 3143 N N . ASP B 1 107 ? -9.648 -7.305 -11.398 1 98.19 107 ASP B N 1
ATOM 3144 C CA . ASP B 1 107 ? -10.156 -6.262 -12.281 1 98.19 107 ASP B CA 1
ATOM 3145 C C . ASP B 1 107 ? -9.844 -6.582 -13.742 1 98.19 107 ASP B C 1
ATOM 3147 O O . ASP B 1 107 ? -10.031 -5.742 -14.625 1 98.19 107 ASP B O 1
ATOM 3151 N N . ALA B 1 108 ? -9.297 -7.773 -14.031 1 98.25 108 ALA B N 1
ATOM 3152 C CA . ALA B 1 108 ? -9 -8.188 -15.398 1 98.25 108 ALA B CA 1
ATOM 3153 C C . ALA B 1 108 ? -10.281 -8.391 -16.203 1 98.25 108 ALA B C 1
ATOM 3155 O O . ALA B 1 108 ? -11.258 -8.945 -15.703 1 98.25 108 ALA B O 1
ATOM 3156 N N . ALA B 1 109 ? -10.273 -7.965 -17.469 1 97.5 109 ALA B N 1
ATOM 3157 C CA . ALA B 1 109 ? -11.422 -8.148 -18.359 1 97.5 109 ALA B CA 1
ATOM 3158 C C . ALA B 1 109 ? -11.797 -9.625 -18.469 1 97.5 109 ALA B C 1
ATOM 3160 O O . ALA B 1 109 ? -12.977 -9.969 -18.484 1 97.5 109 ALA B O 1
ATOM 3161 N N . ASN B 1 110 ? -10.805 -10.438 -18.547 1 97.12 110 ASN B N 1
ATOM 3162 C CA . ASN B 1 110 ? -11.047 -11.875 -18.625 1 97.12 110 ASN B CA 1
ATOM 3163 C C . ASN B 1 110 ? -11.797 -12.391 -17.406 1 97.12 110 ASN B C 1
ATOM 3165 O O . ASN B 1 110 ? -12.734 -13.172 -17.531 1 97.12 110 ASN B O 1
ATOM 3169 N N . GLU B 1 111 ? -11.352 -11.984 -16.203 1 94.56 111 GLU B N 1
ATOM 3170 C CA . GLU B 1 111 ? -12 -12.391 -14.961 1 94.56 111 GLU B CA 1
ATOM 3171 C C . GLU B 1 111 ? -13.445 -11.898 -14.906 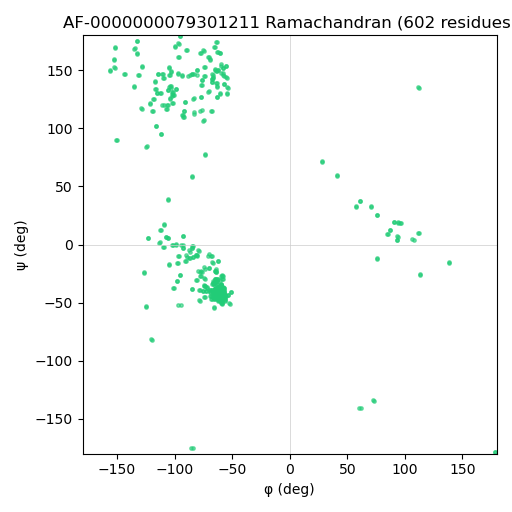1 94.56 111 GLU B C 1
ATOM 3173 O O . GLU B 1 111 ? -14.328 -12.617 -14.43 1 94.56 111 GLU B O 1
ATOM 3178 N N . ALA B 1 112 ? -13.656 -10.68 -15.312 1 93.06 112 ALA B N 1
ATOM 3179 C CA . ALA B 1 112 ? -15 -10.102 -15.312 1 93.06 112 ALA B CA 1
ATOM 3180 C C . ALA B 1 112 ? -15.938 -10.922 -16.203 1 93.06 112 ALA B C 1
ATOM 3182 O O . ALA B 1 112 ? -17.078 -11.18 -15.82 1 93.06 112 ALA B O 1
ATOM 3183 N N . ARG B 1 113 ? -15.5 -11.312 -17.344 1 92.75 113 ARG B N 1
ATOM 3184 C CA . ARG B 1 113 ? -16.297 -12.102 -18.281 1 92.75 113 ARG B CA 1
ATOM 3185 C C . ARG B 1 113 ? -16.641 -13.469 -17.688 1 92.75 113 ARG B C 1
ATOM 3187 O O . ARG B 1 113 ? -17.781 -13.93 -17.797 1 92.75 113 ARG B O 1
ATOM 3194 N N . GLU B 1 114 ? -15.711 -14.086 -17.062 1 90.88 114 GLU B N 1
ATOM 3195 C CA . GLU B 1 114 ? -15.898 -15.422 -16.516 1 90.88 114 GLU B CA 1
ATOM 3196 C C . GLU B 1 114 ? -16.859 -15.406 -15.336 1 90.88 114 GLU B C 1
ATOM 3198 O O . GLU B 1 114 ? -17.734 -16.281 -15.227 1 90.88 114 GLU B O 1
ATOM 3203 N N . VAL B 1 115 ? -16.656 -14.445 -14.484 1 89.12 115 VAL B N 1
ATOM 3204 C CA . VAL B 1 115 ? -17.5 -14.344 -13.289 1 89.12 115 VAL B CA 1
ATOM 3205 C C . VAL B 1 115 ? -18.938 -14.062 -13.695 1 89.12 115 VAL B C 1
ATOM 3207 O O . VAL B 1 115 ? -19.875 -14.57 -13.07 1 89.12 115 VAL B O 1
ATOM 3210 N N . ALA B 1 116 ? -19.141 -13.25 -14.672 1 87 116 ALA B N 1
ATOM 3211 C CA . ALA B 1 116 ? -20.484 -12.906 -15.148 1 87 116 ALA B CA 1
ATOM 3212 C C . ALA B 1 116 ? -21.25 -14.156 -15.586 1 87 116 ALA B C 1
ATOM 3214 O O . ALA B 1 116 ? -22.469 -14.211 -15.484 1 87 116 ALA B O 1
ATOM 3215 N N . GLY B 1 117 ? -20.469 -15.133 -15.992 1 86.62 117 GLY B N 1
ATOM 3216 C CA . GLY B 1 117 ? -21.094 -16.344 -16.5 1 86.62 117 GLY B CA 1
ATOM 3217 C C . GLY B 1 117 ? -21.375 -17.375 -15.422 1 86.62 117 GLY B C 1
ATOM 3218 O O . GLY B 1 117 ? -22.078 -18.359 -15.664 1 86.62 117 GLY B O 1
ATOM 3219 N N . LEU B 1 118 ? -20.844 -17.172 -14.25 1 86.5 118 LEU B N 1
ATOM 3220 C CA . LEU B 1 118 ? -20.984 -18.141 -13.172 1 86.5 118 LEU B CA 1
ATOM 3221 C C . LEU B 1 118 ? -22.266 -17.906 -12.383 1 86.5 118 LEU B C 1
ATOM 3223 O O . LEU B 1 118 ? -22.672 -16.75 -12.18 1 86.5 118 LEU B O 1
ATOM 3227 N N . PRO B 1 119 ? -22.859 -19 -11.922 1 85.75 119 PRO B N 1
ATOM 3228 C CA . PRO B 1 119 ? -23.953 -18.828 -10.961 1 85.75 119 PRO B CA 1
ATOM 3229 C C . PRO B 1 119 ? -23.484 -18.219 -9.641 1 85.75 119 PRO B C 1
ATOM 3231 O O . PRO B 1 119 ? -22.328 -18.406 -9.242 1 85.75 119 PRO B O 1
ATOM 3234 N N . PRO B 1 120 ? -24.344 -17.5 -8.977 1 79.75 120 PRO B N 1
ATOM 3235 C CA . PRO B 1 120 ? -23.969 -16.812 -7.75 1 79.75 120 PRO B CA 1
ATOM 3236 C C . PRO B 1 120 ? -23.281 -17.719 -6.734 1 79.75 120 PRO B C 1
ATOM 3238 O O . PRO B 1 120 ? -22.312 -17.312 -6.086 1 79.75 120 PRO B O 1
ATOM 3241 N N . GLY B 1 121 ? -23.734 -18.891 -6.574 1 78.31 121 GLY B N 1
ATOM 3242 C CA . GLY B 1 121 ? -23.203 -19.812 -5.582 1 78.31 121 GLY B CA 1
ATOM 3243 C C . GLY B 1 121 ? -21.812 -20.328 -5.918 1 78.31 121 GLY B C 1
ATOM 3244 O O . GLY B 1 121 ? -21.125 -20.859 -5.051 1 78.31 121 GLY B O 1
ATOM 3245 N N . LYS B 1 122 ? -21.281 -20.062 -7.098 1 80.94 122 LYS B N 1
ATOM 3246 C CA . LYS B 1 122 ? -20 -20.562 -7.543 1 80.94 122 LYS B CA 1
ATOM 3247 C C . LYS B 1 122 ? -18.984 -19.438 -7.707 1 80.94 122 LYS B C 1
ATOM 3249 O O . LYS B 1 122 ? -17.844 -19.656 -8.125 1 80.94 122 LYS B O 1
ATOM 3254 N N . ARG B 1 123 ? -19.406 -18.25 -7.398 1 84.75 123 ARG B N 1
ATOM 3255 C CA . ARG B 1 123 ? -18.516 -17.094 -7.508 1 84.75 123 ARG B CA 1
ATOM 3256 C C . ARG B 1 123 ? -17.516 -17.062 -6.352 1 84.75 123 ARG B C 1
ATOM 3258 O O . ARG B 1 123 ? -17.875 -17.375 -5.211 1 84.75 123 ARG B O 1
ATOM 3265 N N . PRO B 1 124 ? -16.312 -16.75 -6.754 1 84.69 124 PRO B N 1
ATOM 3266 C CA . PRO B 1 124 ? -15.312 -16.656 -5.695 1 84.69 124 PRO B CA 1
ATOM 3267 C C . PRO B 1 124 ? -15.609 -15.547 -4.691 1 84.69 124 PRO B C 1
ATOM 3269 O O . PRO B 1 124 ? -16.469 -14.695 -4.941 1 84.69 124 PRO B O 1
ATOM 3272 N N . GLN B 1 125 ? -14.898 -15.609 -3.535 1 81.5 125 GLN B N 1
ATOM 3273 C CA . GLN B 1 125 ? -15.117 -14.695 -2.42 1 81.5 125 GLN B CA 1
ATOM 3274 C C . GLN B 1 125 ? -14.953 -13.242 -2.855 1 81.5 125 GLN B C 1
ATOM 3276 O O . GLN B 1 125 ? -15.719 -12.375 -2.438 1 81.5 125 GLN B O 1
ATOM 3281 N N . TRP B 1 126 ? -14.039 -12.945 -3.646 1 89.44 126 TRP B N 1
ATOM 3282 C CA . TRP B 1 126 ? -13.742 -11.57 -4.027 1 89.44 126 TRP B CA 1
ATOM 3283 C C . TRP B 1 126 ? -14.805 -11.031 -4.977 1 89.44 126 TRP B C 1
ATOM 3285 O O . TRP B 1 126 ? -14.922 -9.812 -5.156 1 89.44 126 TRP B O 1
ATOM 3295 N N . ALA B 1 127 ? -15.555 -11.898 -5.645 1 90.31 127 ALA B N 1
ATOM 3296 C CA . ALA B 1 127 ? -16.562 -11.492 -6.625 1 90.31 127 ALA B CA 1
ATOM 3297 C C . ALA B 1 127 ? -17.672 -10.688 -5.961 1 90.31 127 ALA B C 1
ATOM 3299 O O . ALA B 1 127 ? -18.203 -9.734 -6.551 1 90.31 127 ALA B O 1
ATOM 3300 N N . LYS B 1 128 ? -18.016 -11.078 -4.766 1 91 128 LYS B N 1
ATOM 3301 C CA . LYS B 1 128 ? -19.031 -10.344 -4.016 1 91 128 LYS B CA 1
ATOM 3302 C C . LYS B 1 128 ? -18.562 -8.922 -3.709 1 91 128 LYS B C 1
ATOM 3304 O O . LYS B 1 128 ? -19.359 -7.977 -3.771 1 91 128 LYS B O 1
ATOM 3309 N N . LEU B 1 129 ? -17.359 -8.836 -3.359 1 94.19 129 LEU B N 1
ATOM 3310 C CA . LEU B 1 129 ? -16.797 -7.523 -3.076 1 94.19 129 LEU B CA 1
ATOM 3311 C C . LEU B 1 129 ? -16.766 -6.66 -4.332 1 94.19 129 LEU B C 1
ATOM 3313 O O . LEU B 1 129 ? -17.078 -5.469 -4.277 1 94.19 129 LEU B O 1
ATOM 3317 N N . GLN B 1 130 ? -16.422 -7.262 -5.449 1 95 130 GLN B N 1
ATOM 3318 C CA . GLN B 1 130 ? -16.438 -6.551 -6.723 1 95 130 GLN B CA 1
ATOM 3319 C C . GLN B 1 130 ? -17.844 -6.062 -7.066 1 95 130 GLN B C 1
ATOM 3321 O O . GLN B 1 130 ? -18.016 -4.961 -7.594 1 95 130 GLN B O 1
ATOM 3326 N N . GLU B 1 131 ? -18.797 -6.875 -6.781 1 93.25 131 GLU B N 1
ATOM 3327 C CA . GLU B 1 131 ? -20.188 -6.492 -7.012 1 93.25 131 GLU B CA 1
ATOM 3328 C C . GLU B 1 131 ? -20.578 -5.305 -6.141 1 93.25 131 GLU B C 1
ATOM 3330 O O . GLU B 1 131 ? -21.266 -4.391 -6.602 1 93.25 131 GLU B O 1
ATOM 3335 N N . ALA B 1 132 ? -20.172 -5.367 -4.938 1 94.44 132 ALA B N 1
ATOM 3336 C CA . ALA B 1 132 ? -20.453 -4.258 -4.027 1 94.44 132 ALA B CA 1
ATOM 3337 C C . ALA B 1 132 ? -19.828 -2.961 -4.535 1 94.44 132 ALA B C 1
ATOM 3339 O O . ALA B 1 132 ? -20.438 -1.895 -4.457 1 94.44 132 ALA B O 1
ATOM 3340 N N . PHE B 1 133 ? -18.578 -3.033 -5.039 1 96.94 133 PHE B N 1
ATOM 3341 C CA . PHE B 1 133 ? -17.922 -1.866 -5.605 1 96.94 133 PHE B CA 1
ATOM 3342 C C . PHE B 1 133 ? -18.703 -1.328 -6.801 1 96.94 133 PHE B C 1
ATOM 3344 O O . PHE B 1 133 ? -18.844 -0.114 -6.953 1 96.94 133 PHE B O 1
ATOM 3351 N N . ARG B 1 134 ? -19.125 -2.236 -7.621 1 95.06 134 ARG B N 1
ATOM 3352 C CA . ARG B 1 134 ? -19.891 -1.855 -8.805 1 95.06 134 ARG B CA 1
ATOM 3353 C C . ARG B 1 134 ? -21.203 -1.164 -8.422 1 95.06 134 ARG B C 1
ATOM 3355 O O . ARG B 1 134 ? -21.562 -0.138 -9 1 95.06 134 ARG B O 1
ATOM 3362 N N . GLU B 1 135 ? -21.922 -1.703 -7.5 1 95.31 135 GLU B N 1
ATOM 3363 C CA . GLU B 1 135 ? -23.203 -1.157 -7.043 1 95.31 135 GLU B CA 1
ATOM 3364 C C . GLU B 1 135 ? -23.016 0.231 -6.434 1 95.31 135 GLU B C 1
ATOM 3366 O O . GLU B 1 135 ? -23.891 1.089 -6.562 1 95.31 135 GLU B O 1
ATOM 3371 N N . ALA B 1 136 ? -21.875 0.439 -5.883 1 96.25 136 ALA B N 1
ATOM 3372 C CA . ALA B 1 136 ? -21.578 1.724 -5.254 1 96.25 136 ALA B CA 1
ATOM 3373 C C . ALA B 1 136 ? -21.078 2.736 -6.281 1 96.25 136 ALA B C 1
ATOM 3375 O O . ALA B 1 136 ? -20.828 3.893 -5.941 1 96.25 136 ALA B O 1
ATOM 3376 N N . GLY B 1 137 ? -20.938 2.293 -7.488 1 96.62 137 GLY B N 1
ATOM 3377 C CA . GLY B 1 137 ? -20.5 3.176 -8.555 1 96.62 137 GLY B CA 1
ATOM 3378 C C . GLY B 1 137 ? -19.016 3.473 -8.492 1 96.62 137 GLY B C 1
ATOM 3379 O O . GLY B 1 137 ? -18.562 4.504 -9 1 96.62 137 GLY B O 1
ATOM 3380 N N . LEU B 1 138 ? -18.219 2.59 -7.906 1 97.62 138 LEU B N 1
ATOM 3381 C CA . LEU B 1 138 ? -16.812 2.875 -7.652 1 97.62 138 LEU B CA 1
ATOM 3382 C C . LEU B 1 138 ? -15.914 2.127 -8.633 1 97.62 138 LEU B C 1
ATOM 3384 O O . LEU B 1 138 ? -14.727 2.436 -8.766 1 97.62 138 LEU B O 1
ATOM 3388 N N . LEU B 1 139 ? -16.453 1.131 -9.289 1 97 139 LEU B N 1
ATOM 3389 C CA . LEU B 1 139 ? -15.633 0.221 -10.07 1 97 139 LEU B CA 1
ATOM 3390 C C . LEU B 1 139 ? -15.523 0.697 -11.516 1 97 139 LEU B C 1
ATOM 3392 O O . LEU B 1 139 ? -16.516 0.74 -12.242 1 97 139 LEU B O 1
ATOM 3396 N N . PRO B 1 140 ? -14.328 1.076 -11.977 1 97.5 140 PRO B N 1
ATOM 3397 C CA . PRO B 1 140 ? -14.141 1.364 -13.398 1 97.5 140 PRO B CA 1
ATOM 3398 C C . PRO B 1 140 ? -14.32 0.131 -14.281 1 97.5 140 PRO B C 1
ATOM 3400 O O . PRO B 1 140 ? -14.438 -0.985 -13.773 1 97.5 140 PRO B O 1
ATOM 3403 N N . PRO B 1 141 ? -14.375 0.318 -15.633 1 97.19 141 PRO B N 1
ATOM 3404 C CA . PRO B 1 141 ? -14.461 -0.841 -16.516 1 97.19 141 PRO B CA 1
ATOM 3405 C C . PRO B 1 141 ? -13.289 -1.807 -16.344 1 97.19 141 PRO B C 1
ATOM 3407 O O . PRO B 1 141 ? -12.195 -1.39 -15.961 1 97.19 141 PRO B O 1
ATOM 3410 N N . PRO B 1 142 ? -13.555 -3.055 -16.625 1 97.94 142 PRO B N 1
ATOM 3411 C CA . PRO B 1 142 ? -12.484 -4.047 -16.484 1 97.94 142 PRO B CA 1
ATOM 3412 C C . PRO B 1 142 ? -11.242 -3.684 -17.297 1 97.94 142 PRO B C 1
ATOM 3414 O O . PRO B 1 142 ? -11.344 -2.994 -18.312 1 97.94 142 PRO B O 1
ATOM 3417 N N . ILE B 1 143 ? -10.102 -4.129 -16.891 1 98.69 143 ILE B N 1
ATOM 3418 C CA . ILE B 1 143 ? -8.828 -3.73 -17.484 1 98.69 143 ILE B CA 1
ATOM 3419 C C . ILE B 1 143 ? -8.453 -4.688 -18.609 1 98.69 143 ILE B C 1
ATOM 3421 O O . ILE B 1 143 ? -8.383 -5.902 -18.406 1 98.69 143 ILE B O 1
ATOM 3425 N N . GLU B 1 144 ? -8.273 -4.156 -19.734 1 98 144 GLU B N 1
ATOM 3426 C CA . GLU B 1 144 ? -7.734 -4.859 -20.891 1 98 144 GLU B CA 1
ATOM 3427 C C . GLU B 1 144 ? -6.27 -4.5 -21.125 1 98 144 GLU B C 1
ATOM 3429 O O . GLU B 1 144 ? -5.898 -3.326 -21.078 1 98 144 GLU B O 1
ATOM 3434 N N . VAL B 1 145 ? -5.512 -5.52 -21.375 1 98.56 145 VAL B N 1
ATOM 3435 C CA . VAL B 1 145 ? -4.09 -5.238 -21.531 1 98.56 145 VAL B CA 1
ATOM 3436 C C . VAL B 1 145 ? -3.746 -5.109 -23.016 1 98.56 145 VAL B C 1
ATOM 3438 O O . VAL B 1 145 ? -2.688 -4.586 -23.359 1 98.56 145 VAL B O 1
ATOM 3441 N N . LEU B 1 146 ? -4.629 -5.578 -23.859 1 98.69 146 LEU B N 1
ATOM 3442 C CA . LEU B 1 146 ? -4.48 -5.414 -25.312 1 98.69 146 LEU B CA 1
ATOM 3443 C C . LEU B 1 146 ? -5.398 -4.312 -25.828 1 98.69 146 LEU B C 1
ATOM 3445 O O . LEU B 1 146 ? -6.496 -4.113 -25.297 1 98.69 146 LEU B O 1
ATOM 3449 N N . ASP B 1 147 ? -4.93 -3.65 -26.875 1 97.94 147 ASP B N 1
ATOM 3450 C CA . ASP B 1 147 ? -5.797 -2.676 -27.531 1 97.94 147 ASP B CA 1
ATOM 3451 C C . ASP B 1 147 ? -6.711 -3.35 -28.547 1 97.94 147 ASP B C 1
ATOM 3453 O O . ASP B 1 147 ? -6.758 -4.578 -28.625 1 97.94 147 ASP B O 1
ATOM 3457 N N . ALA B 1 148 ? -7.461 -2.49 -29.266 1 96.12 148 ALA B N 1
ATOM 3458 C CA . ALA B 1 148 ? -8.469 -2.992 -30.188 1 96.12 148 ALA B CA 1
ATOM 3459 C C . ALA B 1 148 ? -7.82 -3.779 -31.328 1 96.12 148 ALA B C 1
ATOM 3461 O O . ALA B 1 148 ? -8.469 -4.621 -31.953 1 96.12 148 ALA B O 1
ATOM 3462 N N . LYS B 1 149 ? -6.539 -3.543 -31.625 1 96.5 149 LYS B N 1
ATOM 3463 C CA . LYS B 1 149 ? -5.824 -4.207 -32.719 1 96.5 149 LYS B CA 1
ATOM 3464 C C . LYS B 1 149 ? -5.098 -5.449 -32.219 1 96.5 149 LYS B C 1
ATOM 3466 O O . LYS B 1 149 ? -4.363 -6.094 -32.969 1 96.5 149 LYS B O 1
ATOM 3471 N N . GLY B 1 150 ? -5.227 -5.742 -30.828 1 97.12 150 GLY B N 1
ATOM 3472 C CA . GLY B 1 150 ? -4.602 -6.934 -30.266 1 97.12 150 GLY B CA 1
ATOM 3473 C C . GLY B 1 150 ? -3.164 -6.707 -29.844 1 97.12 150 GLY B C 1
ATOM 3474 O O . GLY B 1 150 ? -2.418 -7.664 -29.625 1 97.12 150 GLY B O 1
ATOM 3475 N N . LYS B 1 151 ? -2.814 -5.555 -29.797 1 97.94 151 LYS B N 1
ATOM 3476 C CA . LYS B 1 151 ? -1.461 -5.223 -29.375 1 97.94 151 LYS B CA 1
ATOM 3477 C C . LYS B 1 151 ? -1.437 -4.852 -27.891 1 97.94 151 LYS B C 1
ATOM 3479 O O . LYS B 1 151 ? -2.389 -4.262 -27.375 1 97.94 151 LYS B O 1
ATOM 3484 N N . VAL B 1 152 ? -0.312 -5.199 -27.266 1 98.75 152 VAL B N 1
ATOM 3485 C CA . VAL B 1 152 ? -0.142 -4.832 -25.859 1 98.75 152 VAL B CA 1
ATOM 3486 C C . VAL B 1 152 ? -0.192 -3.311 -25.719 1 98.75 152 VAL B C 1
ATOM 3488 O O . VAL B 1 152 ? 0.512 -2.59 -26.422 1 98.75 152 VAL B O 1
ATOM 3491 N N . ARG B 1 153 ? -0.968 -2.814 -24.828 1 98.62 153 ARG B N 1
ATOM 3492 C CA . ARG B 1 153 ? -1.15 -1.381 -24.641 1 98.62 153 ARG B CA 1
ATOM 3493 C C . ARG B 1 153 ? 0.152 -0.717 -24.203 1 98.62 153 ARG B C 1
ATOM 3495 O O . ARG B 1 153 ? 0.963 -1.329 -23.5 1 98.62 153 ARG B O 1
ATOM 3502 N N . PRO B 1 154 ? 0.32 0.54 -24.594 1 98.12 154 PRO B N 1
ATOM 3503 C CA . PRO B 1 154 ? 1.55 1.247 -24.234 1 98.12 154 PRO B CA 1
ATOM 3504 C C . PRO B 1 154 ? 1.783 1.283 -22.719 1 98.12 154 PRO B C 1
ATOM 3506 O O . PRO B 1 154 ? 2.926 1.183 -22.266 1 98.12 154 PRO B O 1
ATOM 3509 N N . GLU B 1 155 ? 0.729 1.43 -21.938 1 98.31 155 GLU B N 1
ATOM 3510 C CA . GLU B 1 155 ? 0.869 1.45 -20.484 1 98.31 155 GLU B CA 1
ATOM 3511 C C . GLU B 1 155 ? 1.39 0.115 -19.969 1 98.31 155 GLU B C 1
ATOM 3513 O O . GLU B 1 155 ? 2.191 0.079 -19.031 1 98.31 155 GLU B O 1
ATOM 3518 N N . ALA B 1 156 ? 0.91 -0.969 -20.531 1 98.88 156 ALA B N 1
ATOM 3519 C CA . ALA B 1 156 ? 1.388 -2.295 -20.156 1 98.88 156 ALA B CA 1
ATOM 3520 C C . ALA B 1 156 ? 2.857 -2.477 -20.516 1 98.88 156 ALA B C 1
ATOM 3522 O O . ALA B 1 156 ? 3.625 -3.068 -19.75 1 98.88 156 ALA B O 1
ATOM 3523 N N . ARG B 1 157 ? 3.229 -2.014 -21.672 1 98.69 157 ARG B N 1
ATOM 3524 C CA . ARG B 1 157 ? 4.629 -2.084 -22.078 1 98.69 157 ARG B CA 1
ATOM 3525 C C . ARG B 1 157 ? 5.512 -1.267 -21.141 1 98.69 157 ARG B C 1
ATOM 3527 O O . ARG B 1 157 ? 6.625 -1.683 -20.812 1 98.69 157 ARG B O 1
ATOM 3534 N N . ALA B 1 158 ? 5.023 -0.042 -20.766 1 98.69 158 ALA B N 1
ATOM 3535 C CA . ALA B 1 158 ? 5.762 0.793 -19.828 1 98.69 158 ALA B CA 1
ATOM 3536 C C . ALA B 1 158 ? 5.965 0.073 -18.5 1 98.69 158 ALA B C 1
ATOM 3538 O O . ALA B 1 158 ? 7.039 0.161 -17.891 1 98.69 158 ALA B O 1
ATOM 3539 N N . VAL B 1 159 ? 4.949 -0.608 -18.047 1 98.88 159 VAL B N 1
ATOM 3540 C CA . VAL B 1 159 ? 5.023 -1.411 -16.844 1 98.88 159 VAL B CA 1
ATOM 3541 C C . VAL B 1 159 ? 6.113 -2.469 -16.984 1 98.88 159 VAL B C 1
ATOM 3543 O O . VAL B 1 159 ? 6.926 -2.658 -16.078 1 98.88 159 VAL B O 1
ATOM 3546 N N . LEU B 1 160 ? 6.121 -3.158 -18.078 1 98.94 160 LEU B N 1
ATOM 3547 C CA . LEU B 1 160 ? 7.102 -4.211 -18.328 1 98.94 160 LEU B CA 1
ATOM 3548 C C . LEU B 1 160 ? 8.516 -3.641 -18.359 1 98.94 160 LEU B C 1
ATOM 3550 O O . LEU B 1 160 ? 9.453 -4.273 -17.859 1 98.94 160 LEU B O 1
ATOM 3554 N N . LYS B 1 161 ? 8.695 -2.459 -18.891 1 98.75 161 LYS B N 1
ATOM 3555 C CA . LYS B 1 161 ? 10.008 -1.812 -18.922 1 98.75 161 LYS B CA 1
ATOM 3556 C C . LYS B 1 161 ? 10.508 -1.529 -17.5 1 98.75 161 LYS B C 1
ATOM 3558 O O . LYS B 1 161 ? 11.68 -1.745 -17.203 1 98.75 161 LYS B O 1
ATOM 3563 N N . VAL B 1 162 ? 9.609 -1.037 -16.688 1 98.81 162 VAL B N 1
ATOM 3564 C CA . VAL B 1 162 ? 9.969 -0.764 -15.305 1 98.81 162 VAL B CA 1
ATOM 3565 C C . VAL B 1 162 ? 10.352 -2.066 -14.602 1 98.81 162 VAL B C 1
ATOM 3567 O O . VAL B 1 162 ? 11.359 -2.131 -13.898 1 98.81 162 VAL B O 1
ATOM 3570 N N . ALA B 1 163 ? 9.539 -3.084 -14.797 1 98.69 163 ALA B N 1
ATOM 3571 C CA . ALA B 1 163 ? 9.797 -4.379 -14.18 1 98.69 163 ALA B CA 1
ATOM 3572 C C . ALA B 1 163 ? 11.148 -4.934 -14.602 1 98.69 163 ALA B C 1
ATOM 3574 O O . ALA B 1 163 ? 11.891 -5.48 -13.781 1 98.69 163 ALA B O 1
ATOM 3575 N N . ALA B 1 164 ? 11.445 -4.801 -15.852 1 98.62 164 ALA B N 1
ATOM 3576 C CA . ALA B 1 164 ? 12.727 -5.27 -16.375 1 98.62 164 ALA B CA 1
ATOM 3577 C C . ALA B 1 164 ? 13.891 -4.523 -15.727 1 98.62 164 ALA B C 1
ATOM 3579 O O . ALA B 1 164 ? 14.875 -5.137 -15.305 1 98.62 164 ALA B O 1
ATOM 3580 N N . ARG B 1 165 ? 13.758 -3.197 -15.648 1 98.06 165 ARG B N 1
ATOM 3581 C CA . ARG B 1 165 ? 14.812 -2.361 -15.078 1 98.06 165 ARG B CA 1
ATOM 3582 C C . ARG B 1 165 ? 15.102 -2.746 -13.633 1 98.06 165 ARG B C 1
ATOM 3584 O O . ARG B 1 165 ? 16.25 -2.729 -13.203 1 98.06 165 ARG B O 1
ATOM 3591 N N . HIS B 1 166 ? 14.102 -3.127 -12.945 1 98 166 HIS B N 1
ATOM 3592 C CA . HIS B 1 166 ? 14.25 -3.438 -11.531 1 98 166 HIS B CA 1
ATOM 3593 C C . HIS B 1 166 ? 14.391 -4.941 -11.305 1 98 166 HIS B C 1
ATOM 3595 O O . HIS B 1 166 ? 14.414 -5.402 -10.164 1 98 166 HIS B O 1
ATOM 3601 N N . GLN B 1 167 ? 14.359 -5.785 -12.383 1 97.75 167 GLN B N 1
ATOM 3602 C CA . GLN B 1 167 ? 14.516 -7.234 -12.344 1 97.75 167 GLN B CA 1
ATOM 3603 C C . GLN B 1 167 ? 13.422 -7.887 -11.508 1 97.75 167 GLN B C 1
ATOM 3605 O O . GLN B 1 167 ? 13.695 -8.789 -10.711 1 97.75 167 GLN B O 1
ATOM 3610 N N . MET B 1 168 ? 12.266 -7.348 -11.617 1 98.62 168 MET B N 1
ATOM 3611 C CA . MET B 1 168 ? 11.117 -7.957 -10.945 1 98.62 168 MET B CA 1
ATOM 3612 C C . MET B 1 168 ? 10.68 -9.227 -11.672 1 98.62 168 MET B C 1
ATOM 3614 O O . MET B 1 168 ? 10.93 -9.383 -12.867 1 98.62 168 MET B O 1
ATOM 3618 N N . VAL B 1 169 ? 10.07 -10.148 -10.898 1 98.88 169 VAL B N 1
ATOM 3619 C CA . VAL B 1 169 ? 9.336 -11.25 -11.508 1 98.88 169 VAL B CA 1
ATOM 3620 C C . VAL B 1 169 ? 7.977 -10.75 -12.008 1 98.88 169 VAL B C 1
ATOM 3622 O O . VAL B 1 169 ? 7.234 -10.109 -11.266 1 98.88 169 VAL B O 1
ATOM 3625 N N . VAL B 1 170 ? 7.707 -11.016 -13.25 1 98.94 170 VAL B N 1
ATOM 3626 C CA . VAL B 1 170 ? 6.434 -10.602 -13.836 1 98.94 170 VAL B CA 1
ATOM 3627 C C . VAL B 1 170 ? 5.492 -11.797 -13.922 1 98.94 170 VAL B C 1
ATOM 3629 O O . VAL B 1 170 ? 5.824 -12.812 -14.539 1 98.94 170 VAL B O 1
ATOM 3632 N N . ALA B 1 171 ? 4.316 -11.672 -13.266 1 98.94 171 ALA B N 1
ATOM 3633 C CA . ALA B 1 171 ? 3.289 -12.711 -13.305 1 98.94 171 ALA B CA 1
ATOM 3634 C C . ALA B 1 171 ? 2.072 -12.242 -14.102 1 98.94 171 ALA B C 1
ATOM 3636 O O . ALA B 1 171 ? 1.664 -11.086 -14.008 1 98.94 171 ALA B O 1
ATOM 3637 N N . THR B 1 172 ? 1.41 -13.125 -14.789 1 98.88 172 THR B N 1
ATOM 3638 C CA . THR B 1 172 ? 0.431 -12.766 -15.812 1 98.88 172 THR B CA 1
ATOM 3639 C C . THR B 1 172 ? -0.927 -12.477 -15.18 1 98.88 172 THR B C 1
ATOM 3641 O O . THR B 1 172 ? -1.818 -11.93 -15.828 1 98.88 172 THR B O 1
ATOM 3644 N N . GLY B 1 173 ? -1.063 -12.805 -13.875 1 98.56 173 GLY B N 1
ATOM 3645 C CA . GLY B 1 173 ? -2.355 -12.594 -13.25 1 98.56 173 GLY B CA 1
ATOM 3646 C C . GLY B 1 173 ? -3.477 -13.375 -13.898 1 98.56 173 GLY B C 1
ATOM 3647 O O . GLY B 1 173 ? -3.332 -14.578 -14.164 1 98.56 173 GLY B O 1
ATOM 3648 N N . HIS B 1 174 ? -4.645 -12.773 -14.023 1 98.38 174 HIS B N 1
ATOM 3649 C CA . HIS B 1 174 ? -5.816 -13.477 -14.539 1 98.38 174 HIS B CA 1
ATOM 3650 C C . HIS B 1 174 ? -6.133 -13.047 -15.969 1 98.38 174 HIS B C 1
ATOM 3652 O O . HIS B 1 174 ? -7.301 -12.891 -16.328 1 98.38 174 HIS B O 1
ATOM 3658 N N . LEU B 1 175 ? -5.164 -12.859 -16.719 1 98.5 175 LEU B N 1
ATOM 3659 C CA . LEU B 1 175 ? -5.309 -12.5 -18.125 1 98.5 175 LEU B CA 1
ATOM 3660 C C . LEU B 1 175 ? -5.871 -13.664 -18.938 1 98.5 175 LEU B C 1
ATOM 3662 O O . LEU B 1 175 ? -5.777 -14.82 -18.516 1 98.5 175 LEU B O 1
ATOM 3666 N N . SER B 1 176 ? -6.434 -13.328 -20.078 1 97.88 176 SER B N 1
ATOM 3667 C CA . SER B 1 176 ? -6.902 -14.359 -21.016 1 97.88 176 SER B CA 1
ATOM 3668 C C . SER B 1 176 ? -5.738 -15.023 -21.734 1 97.88 176 SER B C 1
ATOM 3670 O O . SER B 1 176 ? -4.613 -14.516 -21.703 1 97.88 176 SER B O 1
ATOM 3672 N N . ARG B 1 177 ? -6.066 -16.125 -22.375 1 97.88 177 ARG B N 1
ATOM 3673 C CA . ARG B 1 177 ? -5.07 -16.844 -23.156 1 97.88 177 ARG B CA 1
ATOM 3674 C C . ARG B 1 177 ? -4.367 -15.906 -24.125 1 97.88 177 ARG B C 1
ATOM 3676 O O . ARG B 1 177 ? -3.135 -15.867 -24.188 1 97.88 177 ARG B O 1
ATOM 3683 N N . GLU B 1 178 ? -5.168 -15.172 -24.891 1 97.88 178 GLU B N 1
ATOM 3684 C CA . GLU B 1 178 ? -4.602 -14.266 -25.891 1 97.88 178 GLU B CA 1
ATOM 3685 C C . GLU B 1 178 ? -3.713 -13.211 -25.234 1 97.88 178 GLU B C 1
ATOM 3687 O O . GLU B 1 178 ? -2.609 -12.938 -25.703 1 97.88 178 GLU B O 1
ATOM 3692 N N . GLU B 1 179 ? -4.211 -12.656 -24.172 1 98.75 179 GLU B N 1
ATOM 3693 C CA . GLU B 1 179 ? -3.445 -11.648 -23.438 1 98.75 179 GLU B CA 1
ATOM 3694 C C . GLU B 1 179 ? -2.145 -12.227 -22.891 1 98.75 179 GLU B C 1
ATOM 3696 O O . GLU B 1 179 ? -1.094 -11.586 -22.969 1 98.75 179 GLU B O 1
ATOM 3701 N N . ILE B 1 180 ? -2.199 -13.43 -22.344 1 98.81 180 ILE B N 1
ATOM 3702 C CA . ILE B 1 180 ? -1.03 -14.07 -21.75 1 98.81 180 ILE B CA 1
ATOM 3703 C C . ILE B 1 180 ? 0.061 -14.227 -22.812 1 98.81 180 ILE B C 1
ATOM 3705 O O . ILE B 1 180 ? 1.21 -13.836 -22.578 1 98.81 180 ILE B O 1
ATOM 3709 N N . LEU B 1 181 ? -0.286 -14.766 -23.938 1 98.69 181 LEU B N 1
ATOM 3710 C CA . LEU B 1 181 ? 0.694 -15.008 -24.984 1 98.69 181 LEU B CA 1
ATOM 3711 C C . LEU B 1 181 ? 1.338 -13.703 -25.438 1 98.69 181 LEU B C 1
ATOM 3713 O O . LEU B 1 181 ? 2.561 -13.625 -25.594 1 98.69 181 LEU B O 1
ATOM 3717 N N . LYS B 1 182 ? 0.527 -12.664 -25.594 1 98.81 182 LYS B N 1
ATOM 3718 C CA . LYS B 1 182 ? 1.026 -11.375 -26.078 1 98.81 182 LYS B CA 1
ATOM 3719 C C . LYS B 1 182 ? 1.855 -10.672 -25 1 98.81 182 LYS B C 1
ATOM 3721 O O . LYS B 1 182 ? 2.877 -10.055 -25.312 1 98.81 182 LYS B O 1
ATOM 3726 N N . VAL B 1 183 ? 1.425 -10.742 -23.766 1 98.88 183 VAL B N 1
ATOM 3727 C CA . VAL B 1 183 ? 2.129 -10.078 -22.672 1 98.88 183 VAL B CA 1
ATOM 3728 C C . VAL B 1 183 ? 3.465 -10.773 -22.422 1 98.88 183 VAL B C 1
ATOM 3730 O O . VAL B 1 183 ? 4.469 -10.117 -22.141 1 98.88 183 VAL B O 1
ATOM 3733 N N . VAL B 1 184 ? 3.498 -12.094 -22.5 1 98.88 184 VAL B N 1
ATOM 3734 C CA . VAL B 1 184 ? 4.746 -12.828 -22.328 1 98.88 184 VAL B CA 1
ATOM 3735 C C . VAL B 1 184 ? 5.734 -12.445 -23.422 1 98.88 184 VAL B C 1
ATOM 3737 O O . VAL B 1 184 ? 6.91 -12.188 -23.141 1 98.88 184 VAL B O 1
ATOM 3740 N N . GLU B 1 185 ? 5.23 -12.43 -24.625 1 98.69 185 GLU B N 1
ATOM 3741 C CA . GLU B 1 185 ? 6.078 -12 -25.734 1 98.69 185 GLU B CA 1
ATOM 3742 C C . GLU B 1 185 ? 6.648 -10.609 -25.484 1 98.69 185 GLU B C 1
ATOM 3744 O O . GLU B 1 185 ? 7.855 -10.391 -25.625 1 98.69 185 GLU B O 1
ATOM 3749 N N . ALA B 1 186 ? 5.816 -9.695 -25.094 1 98.88 186 ALA B N 1
ATOM 3750 C CA . ALA B 1 186 ? 6.23 -8.32 -24.828 1 98.88 186 ALA B CA 1
ATOM 3751 C C . ALA B 1 186 ? 7.223 -8.273 -23.672 1 98.88 186 ALA B C 1
ATOM 3753 O O . ALA B 1 186 ? 8.18 -7.488 -23.688 1 98.88 186 ALA B O 1
ATOM 3754 N N . ALA B 1 187 ? 6.969 -9.047 -22.641 1 98.88 187 ALA B N 1
ATOM 3755 C CA . ALA B 1 187 ? 7.855 -9.086 -21.484 1 98.88 187 ALA B CA 1
ATOM 3756 C C . ALA B 1 187 ? 9.266 -9.523 -21.891 1 98.88 187 ALA B C 1
ATOM 3758 O O . ALA B 1 187 ? 10.25 -8.914 -21.469 1 98.88 187 ALA B O 1
ATOM 3759 N N . LEU B 1 188 ? 9.352 -10.562 -22.688 1 98.56 188 LEU B N 1
ATOM 3760 C CA . LEU B 1 188 ? 10.641 -11.062 -23.141 1 98.56 188 LEU B CA 1
ATOM 3761 C C . LEU B 1 188 ? 11.336 -10.031 -24.031 1 98.56 188 LEU B C 1
ATOM 3763 O O . LEU B 1 188 ? 12.547 -9.828 -23.922 1 98.56 188 LEU B O 1
ATOM 3767 N N . GLU B 1 189 ? 10.555 -9.383 -24.859 1 98.5 189 GLU B N 1
ATOM 3768 C CA . GLU B 1 189 ? 11.094 -8.336 -25.719 1 98.5 189 GLU B CA 1
ATOM 3769 C C . GLU B 1 189 ? 11.68 -7.191 -24.891 1 98.5 189 GLU B C 1
ATOM 3771 O O . GLU B 1 189 ? 12.703 -6.613 -25.266 1 98.5 189 GLU B O 1
ATOM 3776 N N . GLU B 1 190 ? 11.031 -6.852 -23.797 1 98.44 190 GLU B N 1
ATOM 3777 C CA . GLU B 1 190 ? 11.453 -5.723 -22.969 1 98.44 190 GLU B CA 1
ATOM 3778 C C . GLU B 1 190 ? 12.594 -6.113 -22.047 1 98.44 190 GLU B C 1
ATOM 3780 O O . GLU B 1 190 ? 13.141 -5.266 -21.328 1 98.44 190 GLU B O 1
ATOM 3785 N N . GLY B 1 191 ? 12.914 -7.406 -21.969 1 98.19 191 GLY B N 1
ATOM 3786 C CA . GLY B 1 191 ? 14.078 -7.836 -21.219 1 98.19 191 GLY B CA 1
ATOM 3787 C C . GLY B 1 191 ? 13.742 -8.289 -19.812 1 98.19 191 GLY B C 1
ATOM 3788 O O . GLY B 1 191 ? 14.609 -8.297 -18.938 1 98.19 191 GLY B O 1
ATOM 3789 N N . VAL B 1 192 ? 12.516 -8.609 -19.531 1 98.31 192 VAL B N 1
ATOM 3790 C CA . VAL B 1 192 ? 12.148 -9.172 -18.234 1 98.31 192 VAL B CA 1
ATOM 3791 C C . VAL B 1 192 ? 12.844 -10.523 -18.047 1 98.31 192 VAL B C 1
ATOM 3793 O O . VAL B 1 192 ? 12.703 -11.414 -18.875 1 98.31 192 VAL B O 1
ATOM 3796 N N . SER B 1 193 ? 13.539 -10.703 -16.953 1 95.75 193 SER B N 1
ATOM 3797 C CA . SER B 1 193 ? 14.367 -11.883 -16.734 1 95.75 193 SER B CA 1
ATOM 3798 C C . SER B 1 193 ? 13.531 -13.086 -16.328 1 95.75 193 SER B C 1
ATOM 3800 O O . SER B 1 193 ? 13.852 -14.219 -16.672 1 95.75 193 SER B O 1
ATOM 3802 N N . HIS B 1 194 ? 12.539 -12.844 -15.516 1 97.88 194 HIS B N 1
ATOM 3803 C CA . HIS B 1 194 ? 11.711 -13.93 -15.016 1 97.88 194 HIS B CA 1
ATOM 3804 C C . HIS B 1 194 ? 10.227 -13.633 -15.227 1 97.88 194 HIS B C 1
ATOM 3806 O O . HIS B 1 194 ? 9.695 -12.672 -14.656 1 97.88 194 HIS B O 1
ATOM 3812 N N . VAL B 1 195 ? 9.617 -14.469 -16.016 1 98.75 195 VAL B N 1
ATOM 3813 C CA . VAL B 1 195 ? 8.188 -14.375 -16.266 1 98.75 195 VAL B CA 1
ATOM 3814 C C . VAL B 1 195 ? 7.492 -15.633 -15.758 1 98.75 195 VAL B C 1
ATOM 3816 O O . VAL B 1 195 ? 7.992 -16.75 -15.938 1 98.75 195 VAL B O 1
ATOM 3819 N N . VAL B 1 196 ? 6.359 -15.43 -15.023 1 98.94 196 VAL B N 1
ATOM 3820 C CA . VAL B 1 196 ? 5.574 -16.531 -14.469 1 98.94 196 VAL B CA 1
ATOM 3821 C C . VAL B 1 196 ? 4.148 -16.469 -15.008 1 98.94 196 VAL B C 1
ATOM 3823 O O . VAL B 1 196 ? 3.473 -15.453 -14.883 1 98.94 196 VAL B O 1
ATOM 3826 N N . VAL B 1 197 ? 3.721 -17.531 -15.672 1 98.94 197 VAL B N 1
ATOM 3827 C CA . VAL B 1 197 ? 2.299 -17.656 -15.977 1 98.94 197 VAL B CA 1
ATOM 3828 C C . VAL B 1 197 ? 1.538 -18.078 -14.727 1 98.94 197 VAL B C 1
ATOM 3830 O O . VAL B 1 197 ? 1.756 -19.188 -14.211 1 98.94 197 VAL B O 1
ATOM 3833 N N . THR B 1 198 ? 0.663 -17.219 -14.242 1 98.75 198 THR B N 1
ATOM 3834 C CA . THR B 1 198 ? -0.078 -17.438 -13.008 1 98.75 198 THR B CA 1
ATOM 3835 C C . THR B 1 198 ? -1.081 -18.578 -13.18 1 98.75 198 THR B C 1
ATOM 3837 O O . THR B 1 198 ? -2.018 -18.469 -13.977 1 98.75 198 THR B O 1
ATOM 3840 N N . HIS B 1 199 ? -0.935 -19.672 -12.492 1 98.31 199 HIS B N 1
ATOM 3841 C CA . HIS B 1 199 ? -1.754 -20.875 -12.445 1 98.31 199 HIS B CA 1
ATOM 3842 C C . HIS B 1 199 ? -2.5 -21.094 -13.758 1 98.31 199 HIS B C 1
ATOM 3844 O O . HIS B 1 199 ? -3.732 -21.031 -13.797 1 98.31 199 HIS B O 1
ATOM 3850 N N . PRO B 1 200 ? -1.804 -21.453 -14.758 1 98.12 200 PRO B N 1
ATOM 3851 C CA . PRO B 1 200 ? -2.361 -21.547 -16.109 1 98.12 200 PRO B CA 1
ATOM 3852 C C . PRO B 1 200 ? -3.482 -22.578 -16.203 1 98.12 200 PRO B C 1
ATOM 3854 O O . PRO B 1 200 ? -4.258 -22.562 -17.172 1 98.12 200 PRO B O 1
ATOM 3857 N N . ASP B 1 201 ? -3.643 -23.453 -15.219 1 96.5 201 ASP B N 1
ATOM 3858 C CA . ASP B 1 201 ? -4.652 -24.5 -15.258 1 96.5 201 ASP B CA 1
ATOM 3859 C C . ASP B 1 201 ? -5.965 -24.031 -14.641 1 96.5 201 ASP B C 1
ATOM 3861 O O . ASP B 1 201 ? -6.992 -24.688 -14.766 1 96.5 201 ASP B O 1
ATOM 3865 N N . TYR B 1 202 ? -5.914 -22.922 -13.93 1 95.12 202 TYR B N 1
ATOM 3866 C CA . TYR B 1 202 ? -7.117 -22.391 -13.297 1 95.12 202 TYR B CA 1
ATOM 3867 C C . TYR B 1 202 ? -8.211 -22.141 -14.328 1 95.12 202 TYR B C 1
ATOM 3869 O O . TYR B 1 202 ? -7.93 -21.703 -15.445 1 95.12 202 TYR B O 1
ATOM 3877 N N . PRO B 1 203 ? -9.453 -22.328 -14.016 1 91.12 203 PRO B N 1
ATOM 3878 C CA . PRO B 1 203 ? -10.531 -22.297 -15 1 91.12 203 PRO B CA 1
ATOM 3879 C C . PRO B 1 203 ? -10.609 -20.969 -15.758 1 91.12 203 PRO B C 1
ATOM 3881 O O . PRO B 1 203 ? -10.992 -20.953 -16.938 1 91.12 203 PRO B O 1
ATOM 3884 N N . THR B 1 204 ? -10.219 -19.906 -15.141 1 91.12 204 THR B N 1
ATOM 3885 C CA . THR B 1 204 ? -10.336 -18.609 -15.789 1 91.12 204 THR B CA 1
ATOM 3886 C C . THR B 1 204 ? -9.281 -18.453 -16.875 1 91.12 204 THR B C 1
ATOM 3888 O O . THR B 1 204 ? -9.484 -17.703 -17.844 1 91.12 204 THR B O 1
ATOM 3891 N N . GLN B 1 205 ? -8.156 -19.062 -16.734 1 93.88 205 GLN B N 1
ATOM 3892 C CA . GLN B 1 205 ? -7.117 -19.047 -17.766 1 93.88 205 GLN B CA 1
ATOM 3893 C C . GLN B 1 205 ? -7.207 -20.266 -18.672 1 93.88 205 GLN B C 1
ATOM 3895 O O . GLN B 1 205 ? -7.238 -20.141 -19.891 1 93.88 205 GLN B O 1
ATOM 3900 N N . ASP B 1 206 ? -7.238 -21.391 -18.062 1 93.69 206 ASP B N 1
ATOM 3901 C CA . ASP B 1 206 ? -7.387 -22.703 -18.672 1 93.69 206 ASP B CA 1
ATOM 3902 C C . ASP B 1 206 ? -6.555 -22.812 -19.953 1 93.69 206 ASP B C 1
ATOM 3904 O O . ASP B 1 206 ? -7.082 -23.125 -21.016 1 93.69 206 ASP B O 1
ATOM 3908 N N . LEU B 1 207 ? -5.312 -22.641 -19.859 1 97.94 207 LEU B N 1
ATOM 3909 C CA . LEU B 1 207 ? -4.414 -22.672 -21 1 97.94 207 LEU B CA 1
ATOM 3910 C C . LEU B 1 207 ? -4.273 -24.109 -21.531 1 97.94 207 LEU B C 1
ATOM 3912 O O . LEU B 1 207 ? -4.035 -25.031 -20.75 1 97.94 207 LEU B O 1
ATOM 3916 N N . PRO B 1 208 ? -4.422 -24.297 -22.812 1 97.75 208 PRO B N 1
ATOM 3917 C CA . PRO B 1 208 ? -4.145 -25.625 -23.375 1 97.75 208 PRO B CA 1
ATOM 3918 C C . PRO B 1 208 ? -2.711 -26.078 -23.125 1 97.75 208 PRO B C 1
ATOM 3920 O O . PRO B 1 208 ? -1.805 -25.25 -23.016 1 97.75 208 PRO B O 1
ATOM 3923 N N . LEU B 1 209 ? -2.543 -27.359 -23.125 1 98.12 209 LEU B N 1
ATOM 3924 C CA . LEU B 1 209 ? -1.226 -27.938 -22.875 1 98.12 209 LEU B CA 1
ATOM 3925 C C . LEU B 1 209 ? -0.221 -27.484 -23.922 1 98.12 209 LEU B C 1
ATOM 3927 O O . LEU B 1 209 ? 0.961 -27.297 -23.625 1 98.12 209 LEU B O 1
ATOM 3931 N N . SER B 1 210 ? -0.678 -27.344 -25.156 1 98.38 210 SER B N 1
ATOM 3932 C CA . SER B 1 210 ? 0.205 -26.891 -26.234 1 98.38 210 SER B CA 1
ATOM 3933 C C . SER B 1 210 ? 0.779 -25.5 -25.922 1 98.38 210 SER B C 1
ATOM 3935 O O . SER B 1 210 ? 1.966 -25.25 -26.141 1 98.38 210 SER B O 1
ATOM 3937 N N . ASP B 1 211 ? -0.045 -24.609 -25.406 1 98.62 211 ASP B N 1
ATOM 3938 C CA . ASP B 1 211 ? 0.417 -23.281 -25.031 1 98.62 211 ASP B CA 1
ATOM 3939 C C . ASP B 1 211 ? 1.382 -23.344 -23.859 1 98.62 211 ASP B C 1
ATOM 3941 O O . ASP B 1 211 ? 2.365 -22.594 -23.812 1 98.62 211 ASP B O 1
ATOM 3945 N N . GLN B 1 212 ? 1.099 -24.172 -22.906 1 98.75 212 GLN B N 1
ATOM 3946 C CA . GLN B 1 212 ? 1.984 -24.312 -21.75 1 98.75 212 GLN B CA 1
ATOM 3947 C C . GLN B 1 212 ? 3.365 -24.797 -22.172 1 98.75 212 GLN B C 1
ATOM 3949 O O . GLN B 1 212 ? 4.383 -24.281 -21.703 1 98.75 212 GLN B O 1
ATOM 3954 N N . ARG B 1 213 ? 3.377 -25.766 -23.078 1 98.44 213 ARG B N 1
ATOM 3955 C CA . ARG B 1 213 ? 4.641 -26.266 -23.609 1 98.44 213 ARG B CA 1
ATOM 3956 C C . ARG B 1 213 ? 5.406 -25.172 -24.328 1 98.44 213 ARG B C 1
ATOM 3958 O O . ARG B 1 213 ? 6.617 -25.031 -24.156 1 98.44 213 ARG B O 1
ATOM 3965 N N . TYR B 1 214 ? 4.672 -24.5 -25.141 1 98.5 214 TYR B N 1
ATOM 3966 C CA . TYR B 1 214 ? 5.281 -23.422 -25.906 1 98.5 214 TYR B CA 1
ATOM 3967 C C . TYR B 1 214 ? 5.887 -22.375 -24.969 1 98.5 214 TYR B C 1
ATOM 3969 O O . TYR B 1 214 ? 7.051 -21.984 -25.141 1 98.5 214 TYR B O 1
ATOM 3977 N N . LEU B 1 215 ? 5.105 -21.906 -24 1 98.69 215 LEU B N 1
ATOM 3978 C CA . LEU B 1 215 ? 5.574 -20.906 -23.062 1 98.69 215 LEU B CA 1
ATOM 3979 C C . LEU B 1 215 ? 6.789 -21.406 -22.281 1 98.69 215 LEU B C 1
ATOM 3981 O O . LEU B 1 215 ? 7.762 -20.672 -22.109 1 98.69 215 LEU B O 1
ATOM 3985 N N . ALA B 1 216 ? 6.738 -22.656 -21.859 1 98.56 216 ALA B N 1
ATOM 3986 C CA . ALA B 1 216 ? 7.883 -23.25 -21.172 1 98.56 216 ALA B CA 1
ATOM 3987 C C . ALA B 1 216 ? 9.125 -23.234 -22.062 1 98.56 216 ALA B C 1
ATOM 3989 O O . ALA B 1 216 ? 10.227 -22.953 -21.578 1 98.56 216 ALA B O 1
ATOM 3990 N N . SER B 1 217 ? 8.914 -23.547 -23.297 1 98.12 217 SER B N 1
ATOM 3991 C CA . SER B 1 217 ? 10.031 -23.609 -24.234 1 98.12 217 SER B CA 1
ATOM 3992 C C . SER B 1 217 ? 10.648 -22.219 -24.422 1 98.12 217 SER B C 1
ATOM 3994 O O . SER B 1 217 ? 11.805 -22.109 -24.844 1 98.12 217 SER B O 1
ATOM 3996 N N . GLN B 1 218 ? 9.883 -21.172 -24.141 1 97.81 218 GLN B N 1
ATOM 3997 C CA . GLN B 1 218 ? 10.391 -19.812 -24.234 1 97.81 218 GLN B CA 1
ATOM 3998 C C . GLN B 1 218 ? 11.125 -19.406 -22.969 1 97.81 218 GLN B C 1
ATOM 4000 O O . GLN B 1 218 ? 11.594 -18.281 -22.844 1 97.81 218 GLN B O 1
ATOM 4005 N N . GLY B 1 219 ? 11.195 -20.266 -21.984 1 97.38 219 GLY B N 1
ATOM 4006 C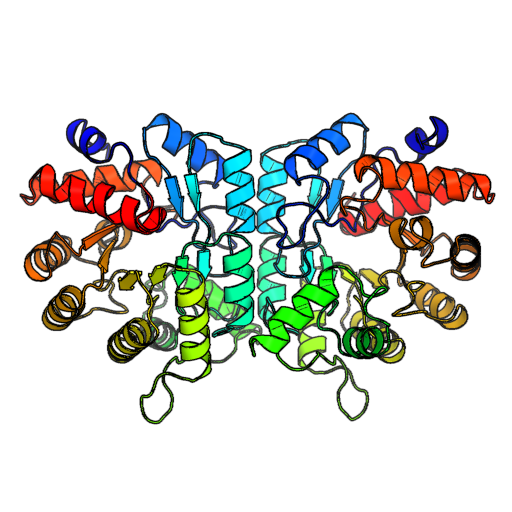 CA . GLY B 1 219 ? 11.914 -20 -20.75 1 97.38 219 GLY B CA 1
ATOM 4007 C C . GLY B 1 219 ? 11.031 -19.438 -19.656 1 97.38 219 GLY B C 1
ATOM 4008 O O . GLY B 1 219 ? 11.516 -19.047 -18.594 1 97.38 219 GLY B O 1
ATOM 4009 N N . VAL B 1 220 ? 9.781 -19.375 -19.875 1 98.06 220 VAL B N 1
ATOM 4010 C CA . VAL B 1 220 ? 8.797 -18.875 -18.922 1 98.06 220 VAL B CA 1
ATOM 4011 C C . VAL B 1 220 ? 8.44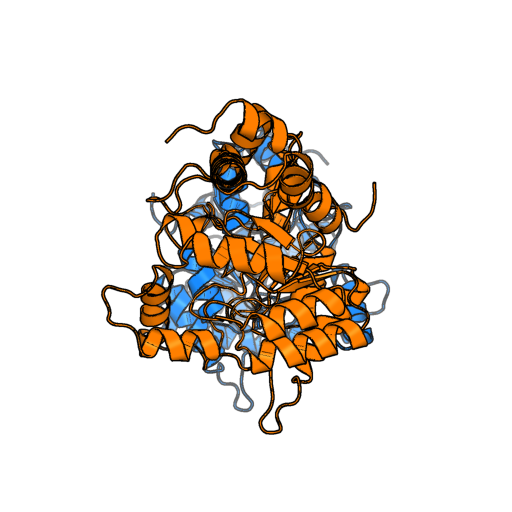5 -19.953 -17.906 1 98.06 220 VAL B C 1
ATOM 4013 O O . VAL B 1 220 ? 8.5 -21.156 -18.234 1 98.06 220 VAL B O 1
ATOM 4016 N N . TYR B 1 221 ? 8.18 -19.547 -16.672 1 98.81 221 TYR B N 1
ATOM 4017 C CA . TYR B 1 221 ? 7.805 -20.5 -15.641 1 98.81 221 TYR B CA 1
ATOM 4018 C C . TYR B 1 221 ? 6.289 -20.625 -15.547 1 98.81 221 TYR B C 1
ATOM 4020 O O . TYR B 1 221 ? 5.559 -19.656 -15.789 1 98.81 221 TYR B O 1
ATOM 4028 N N . LEU B 1 222 ? 5.852 -21.812 -15.242 1 98.94 222 LEU B N 1
ATOM 4029 C CA . LEU B 1 222 ? 4.438 -22.109 -15.055 1 98.94 222 LEU B CA 1
ATOM 4030 C C . LEU B 1 222 ? 4.129 -22.406 -13.594 1 98.94 222 LEU B C 1
ATOM 4032 O O . LEU B 1 222 ? 4.664 -23.344 -13.016 1 98.94 222 LEU B O 1
ATOM 4036 N N . GLU B 1 223 ? 3.248 -21.609 -12.984 1 98.94 223 GLU B N 1
ATOM 4037 C CA . GLU B 1 223 ? 2.902 -21.75 -11.57 1 98.94 223 GLU B CA 1
ATOM 4038 C C . GLU B 1 223 ? 1.833 -22.828 -11.375 1 98.94 223 GLU B C 1
ATOM 4040 O O . GLU B 1 223 ? 0.792 -22.797 -12.031 1 98.94 223 GLU B O 1
ATOM 4045 N N . ARG B 1 224 ? 2.127 -23.75 -10.531 1 98.81 224 ARG B N 1
ATOM 4046 C CA . ARG B 1 224 ? 1.172 -24.766 -10.094 1 98.81 224 ARG B CA 1
ATOM 4047 C C . ARG B 1 224 ? 0.728 -24.516 -8.656 1 98.81 224 ARG B C 1
ATOM 4049 O O . ARG B 1 224 ? 1.538 -24.594 -7.73 1 98.81 224 ARG B O 1
ATOM 4056 N N . CYS B 1 225 ? -0.578 -24.25 -8.484 1 98.62 225 CYS B N 1
ATOM 4057 C CA . CYS B 1 225 ? -1.055 -23.875 -7.16 1 98.62 225 CYS B CA 1
ATOM 4058 C C . CYS B 1 225 ? -1.793 -25.031 -6.492 1 98.62 225 CYS B C 1
ATOM 4060 O O . CYS B 1 225 ? -2.547 -25.75 -7.145 1 98.62 225 CYS B O 1
ATOM 4062 N N . PHE B 1 226 ? -1.69 -25.141 -5.219 1 98.75 226 PHE B N 1
ATOM 4063 C CA . PHE B 1 226 ? -2.299 -26.188 -4.402 1 98.75 226 PHE B CA 1
ATOM 4064 C C . PHE B 1 226 ? -3.799 -25.953 -4.254 1 98.75 226 PHE B C 1
ATOM 4066 O O . PHE B 1 226 ? -4.598 -26.875 -4.449 1 98.75 226 PHE B O 1
ATOM 4073 N N . ALA B 1 227 ? -4.234 -24.781 -3.986 1 97.62 227 ALA B N 1
ATOM 4074 C CA . ALA B 1 227 ? -5.59 -24.469 -3.533 1 97.62 227 ALA B CA 1
ATOM 4075 C C . ALA B 1 227 ? -6.621 -24.828 -4.602 1 97.62 227 ALA B C 1
ATOM 4077 O O . ALA B 1 227 ? -7.645 -25.438 -4.297 1 97.62 227 ALA B O 1
ATOM 4078 N N . PRO B 1 228 ? -6.363 -24.453 -5.875 1 96.25 228 PRO B N 1
ATOM 4079 C CA . PRO B 1 228 ? -7.371 -24.797 -6.879 1 96.25 228 PRO B CA 1
ATOM 4080 C C . PRO B 1 228 ? -7.613 -26.297 -6.992 1 96.25 228 PRO B C 1
ATOM 4082 O O . PRO B 1 228 ? -8.75 -26.734 -7.191 1 96.25 228 PRO B O 1
ATOM 4085 N N . SER B 1 229 ? -6.598 -27.078 -6.887 1 98 229 SER B N 1
ATOM 4086 C CA . SER B 1 229 ? -6.762 -28.531 -6.969 1 98 229 SER B CA 1
ATOM 4087 C C . SER B 1 229 ? -7.355 -29.094 -5.68 1 98 229 SER B C 1
ATOM 4089 O O . SER B 1 229 ? -8.227 -29.969 -5.723 1 98 229 SER B O 1
ATOM 4091 N N . HIS B 1 230 ? -6.906 -28.562 -4.562 1 97.62 230 HIS B N 1
ATOM 4092 C CA . HIS B 1 230 ? -7.43 -29 -3.27 1 97.62 230 HIS B CA 1
ATOM 4093 C C . HIS B 1 230 ? -8.93 -28.766 -3.176 1 97.62 230 HIS B C 1
ATOM 4095 O O . HIS B 1 230 ? -9.656 -29.562 -2.592 1 97.62 230 HIS B O 1
ATOM 4101 N N . THR B 1 231 ? -9.398 -27.688 -3.764 1 95.31 231 THR B N 1
ATOM 4102 C CA . THR B 1 231 ? -10.805 -27.312 -3.654 1 95.31 231 THR B CA 1
ATOM 4103 C C . THR B 1 231 ? -11.609 -27.891 -4.816 1 95.31 231 THR B C 1
ATOM 4105 O O . THR B 1 231 ? -12.797 -27.578 -4.965 1 95.31 231 THR B O 1
ATOM 4108 N N . GLY B 1 232 ? -10.953 -28.562 -5.734 1 95.12 232 GLY B N 1
ATOM 4109 C CA . GLY B 1 232 ? -11.648 -29.281 -6.785 1 95.12 232 GLY B CA 1
ATOM 4110 C C . GLY B 1 232 ? -11.836 -28.469 -8.047 1 95.12 232 GLY B C 1
ATOM 4111 O O . GLY B 1 232 ? -12.453 -28.922 -9.008 1 95.12 232 GLY B O 1
ATOM 4112 N N . LYS B 1 233 ? -11.328 -27.297 -8.117 1 93.38 233 LYS B N 1
ATOM 4113 C CA . LYS B 1 233 ? -11.477 -26.438 -9.297 1 93.38 233 LYS B CA 1
ATOM 4114 C C . LYS B 1 233 ? -10.602 -26.938 -10.445 1 93.38 233 LYS B C 1
ATOM 4116 O O . LYS B 1 233 ? -10.945 -26.75 -11.617 1 93.38 233 LYS B O 1
ATOM 4121 N N . VAL B 1 234 ? -9.445 -27.453 -10.094 1 97 234 VAL B N 1
ATOM 4122 C CA . VAL B 1 234 ? -8.539 -28.078 -11.039 1 97 234 VAL B CA 1
ATOM 4123 C C . VAL B 1 234 ? -8.312 -29.547 -10.648 1 97 234 VAL B C 1
ATOM 4125 O O . VAL B 1 234 ? -7.762 -29.828 -9.586 1 97 234 VAL B O 1
ATOM 4128 N N . PRO B 1 235 ? -8.75 -30.453 -11.492 1 97.88 235 PRO B N 1
ATOM 4129 C CA . PRO B 1 235 ? -8.461 -31.844 -11.172 1 97.88 235 PRO B CA 1
ATOM 4130 C C . PRO B 1 235 ? -6.965 -32.125 -11.008 1 97.88 235 PRO B C 1
ATOM 4132 O O . PRO B 1 235 ? -6.156 -31.625 -11.797 1 97.88 235 PRO B O 1
ATOM 4135 N N . TRP B 1 236 ? -6.621 -32.906 -10 1 98.56 236 TRP B N 1
ATOM 4136 C CA . TRP B 1 236 ? -5.223 -33.219 -9.734 1 98.56 236 TRP B CA 1
ATOM 4137 C C . TRP B 1 236 ? -4.57 -33.875 -10.945 1 98.56 236 TRP B C 1
ATOM 4139 O O . TRP B 1 236 ? -3.441 -33.531 -11.312 1 98.56 236 TRP B O 1
ATOM 4149 N N . GLU B 1 237 ? -5.25 -34.719 -11.602 1 98.12 237 GLU B N 1
ATOM 4150 C CA . GLU B 1 237 ? -4.715 -35.438 -12.75 1 98.12 237 GLU B CA 1
ATOM 4151 C C . GLU B 1 237 ? -4.371 -34.469 -13.883 1 98.12 237 GLU B C 1
ATOM 4153 O O . GLU B 1 237 ? -3.383 -34.688 -14.594 1 98.12 237 GLU B O 1
ATOM 4158 N N . LYS B 1 238 ? -5.254 -33.5 -14.055 1 97.88 238 LYS B N 1
ATOM 4159 C CA . LYS B 1 238 ? -4.984 -32.469 -15.055 1 97.88 238 LYS B CA 1
ATOM 4160 C C . LYS B 1 238 ? -3.699 -31.719 -14.734 1 97.88 238 LYS B C 1
ATOM 4162 O O . LYS B 1 238 ? -2.879 -31.469 -15.617 1 97.88 238 LYS B O 1
ATOM 4167 N N . LEU B 1 239 ? -3.512 -31.406 -13.508 1 98.5 239 LEU B N 1
ATOM 4168 C CA . LEU B 1 239 ? -2.33 -30.672 -13.055 1 98.5 239 LEU B CA 1
ATOM 4169 C C . LEU B 1 239 ? -1.07 -31.516 -13.258 1 98.5 239 LEU B C 1
ATOM 4171 O O . LEU B 1 239 ? -0.062 -31.016 -13.758 1 98.5 239 LEU B O 1
ATOM 4175 N N . PHE B 1 240 ? -1.105 -32.812 -12.859 1 98.69 240 PHE B N 1
ATOM 4176 C CA . PHE B 1 240 ? 0.045 -33.719 -13 1 98.69 240 PHE B CA 1
ATOM 4177 C C . PHE B 1 240 ? 0.433 -33.844 -14.469 1 98.69 240 PHE B C 1
ATOM 4179 O O . PHE B 1 240 ? 1.616 -33.812 -14.812 1 98.69 240 PHE B O 1
ATOM 4186 N N . ARG B 1 241 ? -0.563 -34.031 -15.266 1 98.38 241 ARG B N 1
ATOM 4187 C CA . ARG B 1 241 ? -0.315 -34.156 -16.703 1 98.38 241 ARG B CA 1
ATOM 4188 C C . ARG B 1 241 ? 0.321 -32.906 -17.266 1 98.38 241 ARG B C 1
ATOM 4190 O O . ARG B 1 241 ? 1.233 -32.969 -18.094 1 98.38 241 ARG B O 1
ATOM 4197 N N . ALA B 1 242 ? -0.171 -31.781 -16.859 1 98.56 242 ALA B N 1
ATOM 4198 C CA . ALA B 1 242 ? 0.363 -30.5 -17.328 1 98.56 242 ALA B CA 1
ATOM 4199 C C . ALA B 1 242 ? 1.837 -30.359 -16.953 1 98.56 242 ALA B C 1
ATOM 4201 O O . ALA B 1 242 ? 2.641 -29.875 -17.766 1 98.56 242 ALA B O 1
ATOM 4202 N N . ILE B 1 243 ? 2.203 -30.734 -15.711 1 98.81 243 ILE B N 1
ATOM 4203 C CA . ILE B 1 243 ? 3.588 -30.656 -15.266 1 98.81 243 ILE B CA 1
ATOM 4204 C C . ILE B 1 243 ? 4.461 -31.562 -16.125 1 98.81 243 ILE B C 1
ATOM 4206 O O . ILE B 1 243 ? 5.531 -31.156 -16.578 1 98.81 243 ILE B O 1
ATOM 4210 N N . ARG B 1 244 ? 3.924 -32.781 -16.344 1 98.5 244 ARG B N 1
ATOM 4211 C CA . ARG B 1 244 ? 4.691 -33.75 -17.125 1 98.5 244 ARG B CA 1
ATOM 4212 C C . ARG B 1 244 ? 4.879 -33.25 -18.562 1 98.5 244 ARG B C 1
ATOM 4214 O O . ARG B 1 244 ? 5.957 -33.406 -19.141 1 98.5 244 ARG B O 1
ATOM 4221 N N . GLU B 1 245 ? 3.871 -32.656 -19.047 1 97.56 245 GLU B N 1
ATOM 4222 C CA . GLU B 1 245 ? 3.887 -32.25 -20.453 1 97.56 245 GLU B CA 1
ATOM 4223 C C . GLU B 1 245 ? 4.691 -30.969 -20.641 1 97.56 245 GLU B C 1
ATOM 4225 O O . GLU B 1 245 ? 5.48 -30.859 -21.578 1 97.56 245 GLU B O 1
ATOM 4230 N N . ALA B 1 246 ? 4.473 -29.969 -19.844 1 97.75 246 ALA B N 1
ATOM 4231 C CA . ALA B 1 246 ? 5.125 -28.672 -20 1 97.75 246 ALA B CA 1
ATOM 4232 C C . ALA B 1 246 ? 6.547 -28.703 -19.438 1 97.75 246 ALA B C 1
ATOM 4234 O O . ALA B 1 246 ? 7.379 -27.859 -19.797 1 97.75 246 ALA B O 1
ATOM 4235 N N . GLY B 1 247 ? 6.82 -29.672 -18.5 1 97.38 247 GLY B N 1
ATOM 4236 C CA . GLY B 1 247 ? 8.164 -29.859 -17.984 1 97.38 247 GLY B CA 1
ATOM 4237 C C . GLY B 1 247 ? 8.289 -29.469 -16.516 1 97.38 247 GLY B C 1
ATOM 4238 O O . GLY B 1 247 ? 7.824 -28.406 -16.109 1 97.38 247 GLY B O 1
ATOM 4239 N N . VAL B 1 248 ? 8.969 -30.312 -15.75 1 98.19 248 VAL B N 1
ATOM 4240 C CA . VAL B 1 248 ? 9.281 -30.094 -14.344 1 98.19 248 VAL B CA 1
ATOM 4241 C C . VAL B 1 248 ? 10.203 -28.875 -14.203 1 98.19 248 VAL B C 1
ATOM 4243 O O . VAL B 1 248 ? 10.055 -28.078 -13.281 1 98.19 248 VAL 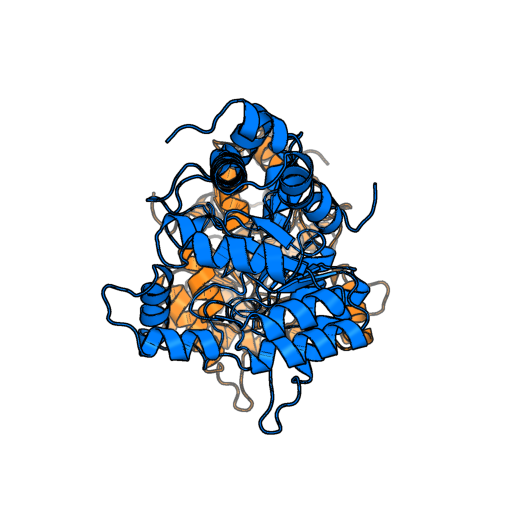B O 1
ATOM 4246 N N . GLU B 1 249 ? 11.039 -28.672 -15.156 1 97.75 249 GLU B N 1
ATOM 4247 C CA . GLU B 1 249 ? 12.086 -27.656 -15.102 1 97.75 249 GLU B CA 1
ATOM 4248 C C . GLU B 1 249 ? 11.492 -26.25 -15.094 1 97.75 249 GLU B C 1
ATOM 4250 O O . GLU B 1 249 ? 12.047 -25.344 -14.477 1 97.75 249 GLU B O 1
ATOM 4255 N N . GLN B 1 250 ? 10.352 -26.109 -15.75 1 98.19 250 GLN B N 1
ATOM 4256 C CA . GLN B 1 250 ? 9.742 -24.797 -15.867 1 98.19 250 GLN B CA 1
ATOM 4257 C C . GLN B 1 250 ? 8.477 -24.688 -15.016 1 98.19 250 GLN B C 1
ATOM 4259 O O . GLN B 1 250 ? 7.645 -23.812 -15.242 1 98.19 250 GLN B O 1
ATOM 4264 N N . SER B 1 251 ? 8.312 -25.594 -14.07 1 98.75 251 SER B N 1
ATOM 4265 C CA . SER B 1 251 ? 7.168 -25.531 -13.164 1 98.75 251 SER B CA 1
ATOM 4266 C C . SER B 1 251 ? 7.602 -25.156 -11.758 1 98.75 251 SER B C 1
ATOM 4268 O O . SER B 1 251 ? 8.695 -25.516 -11.32 1 98.75 251 SER B O 1
ATOM 4270 N N . LEU B 1 252 ? 6.812 -24.391 -11.062 1 98.88 252 LEU B N 1
ATOM 4271 C CA . LEU B 1 252 ? 7.008 -24.109 -9.648 1 98.88 252 LEU B CA 1
ATOM 4272 C C . LEU B 1 252 ? 5.73 -24.375 -8.859 1 98.88 252 LEU B C 1
ATOM 4274 O O . LEU B 1 252 ? 4.629 -24.266 -9.398 1 98.88 252 LEU B O 1
ATOM 4278 N N . LEU B 1 253 ? 5.914 -24.688 -7.594 1 98.88 253 LEU B N 1
ATOM 4279 C CA . LEU B 1 253 ? 4.789 -24.922 -6.695 1 98.88 253 LEU B CA 1
ATOM 4280 C C . LEU B 1 253 ? 4.547 -23.703 -5.805 1 98.88 253 LEU B C 1
ATOM 4282 O O . LEU B 1 253 ? 5.492 -23.125 -5.273 1 98.88 253 LEU B O 1
ATOM 4286 N N . SER B 1 254 ? 3.332 -23.281 -5.727 1 98.88 254 SER B N 1
ATOM 4287 C CA . SER B 1 254 ? 2.83 -22.312 -4.746 1 98.88 254 SER B CA 1
ATOM 4288 C C . SER B 1 254 ? 1.5 -22.781 -4.16 1 98.88 254 SER B C 1
ATOM 4290 O O . SER B 1 254 ? 0.909 -23.75 -4.633 1 98.88 254 SER B O 1
ATOM 4292 N N . THR B 1 255 ? 1.069 -22.156 -3.145 1 98.75 255 THR B N 1
ATOM 4293 C CA . THR B 1 255 ? -0.111 -22.719 -2.502 1 98.75 255 THR B CA 1
ATOM 4294 C C . THR B 1 255 ? -1.369 -21.969 -2.912 1 98.75 255 THR B C 1
ATOM 4296 O O . THR B 1 255 ? -2.416 -22.578 -3.148 1 98.75 255 THR B O 1
ATOM 4299 N N . ASP B 1 256 ? -1.242 -20.641 -3.068 1 98.31 256 ASP B N 1
ATOM 4300 C CA . ASP B 1 256 ? -2.406 -19.781 -3.242 1 98.31 256 ASP B CA 1
ATOM 4301 C C . ASP B 1 256 ? -3.379 -19.922 -2.076 1 98.31 256 ASP B C 1
ATOM 4303 O O . ASP B 1 256 ? -4.598 -19.875 -2.266 1 98.31 256 ASP B O 1
ATOM 4307 N N . LEU B 1 257 ? -2.879 -20.172 -0.855 1 98.44 257 LEU B N 1
ATOM 4308 C CA . LEU B 1 257 ? -3.678 -20.406 0.342 1 98.44 257 LEU B CA 1
ATOM 4309 C C . LEU B 1 257 ? -3.822 -19.125 1.156 1 98.44 257 LEU B C 1
ATOM 4311 O O . LEU B 1 257 ? -3.176 -18.109 0.857 1 98.44 257 LEU B O 1
ATOM 4315 N N . GLY B 1 258 ? -4.574 -19.156 2.121 1 97.81 258 GLY B N 1
ATOM 4316 C CA . GLY B 1 258 ? -4.859 -18.094 3.08 1 97.81 258 GLY B CA 1
ATOM 4317 C C . GLY B 1 258 ? -6.328 -18 3.436 1 97.81 258 GLY B C 1
ATOM 4318 O O . GLY B 1 258 ? -6.691 -17.344 4.422 1 97.81 258 GLY B O 1
ATOM 4319 N N . GLN B 1 259 ? -7.188 -18.625 2.627 1 96.06 259 GLN B N 1
ATOM 4320 C CA . GLN B 1 259 ? -8.625 -18.609 2.859 1 96.06 259 GLN B CA 1
ATOM 4321 C C . GLN B 1 259 ? -8.992 -19.359 4.133 1 96.06 259 GLN B C 1
ATOM 4323 O O . GLN B 1 259 ? -8.414 -20.406 4.426 1 96.06 259 GLN B O 1
ATOM 4328 N N . PRO B 1 260 ? -10.016 -18.922 4.848 1 96.06 260 PRO B N 1
ATOM 4329 C CA . PRO B 1 260 ? -10.352 -19.516 6.145 1 96.06 260 PRO B CA 1
ATOM 4330 C C . PRO B 1 260 ? -10.672 -21.016 6.039 1 96.06 260 PRO B C 1
ATOM 4332 O O . PRO B 1 260 ? -10.359 -21.781 6.949 1 96.06 260 PRO B O 1
ATOM 4335 N N . ALA B 1 261 ? -11.266 -21.469 4.977 1 94.94 261 ALA B N 1
ATOM 4336 C CA . ALA B 1 261 ? -11.773 -22.828 4.859 1 94.94 261 ALA B CA 1
ATOM 4337 C C . ALA B 1 261 ? -10.688 -23.781 4.375 1 94.94 261 ALA B C 1
ATOM 4339 O O . ALA B 1 261 ? -10.859 -25 4.41 1 94.94 261 ALA B O 1
ATOM 4340 N N . ASN B 1 262 ? -9.57 -23.281 3.914 1 96.81 262 ASN B N 1
ATOM 4341 C CA . ASN B 1 262 ? -8.492 -24.094 3.365 1 96.81 262 ASN B CA 1
ATOM 4342 C C . ASN B 1 262 ? -7.504 -24.516 4.445 1 96.81 262 ASN B C 1
ATOM 4344 O O . ASN B 1 262 ? -7.547 -24 5.566 1 96.81 262 ASN B O 1
ATOM 4348 N N . PRO B 1 263 ? -6.609 -25.469 4.18 1 97.81 263 PRO B N 1
ATOM 4349 C CA . PRO B 1 263 ? -5.609 -25.906 5.156 1 97.81 263 PRO B CA 1
ATOM 4350 C C . PRO B 1 263 ? -4.668 -24.781 5.582 1 97.81 263 PRO B C 1
ATOM 4352 O O . PRO B 1 263 ? -4.605 -23.734 4.922 1 97.81 263 PRO B O 1
ATOM 4355 N N . PRO B 1 264 ? -3.953 -25.047 6.707 1 98.38 264 PRO B N 1
ATOM 4356 C CA . PRO B 1 264 ? -2.953 -24.047 7.109 1 98.38 264 PRO B CA 1
ATOM 4357 C C . PRO B 1 264 ? -1.956 -23.734 5.996 1 98.38 264 PRO B C 1
ATOM 4359 O O . PRO B 1 264 ? -1.481 -24.641 5.309 1 98.38 264 PRO B O 1
ATOM 4362 N N . VAL B 1 265 ? -1.673 -22.469 5.809 1 98.81 265 VAL B N 1
ATOM 4363 C CA . VAL B 1 265 ? -0.811 -22.016 4.723 1 98.81 265 VAL B CA 1
ATOM 4364 C C . VAL B 1 265 ? 0.542 -22.719 4.805 1 98.81 265 VAL B C 1
ATOM 4366 O O . VAL B 1 265 ? 1.052 -23.219 3.799 1 98.81 265 VAL B O 1
ATOM 4369 N N . GLU B 1 266 ? 1.101 -22.812 6.027 1 98.62 266 GLU B N 1
ATOM 4370 C CA . GLU B 1 266 ? 2.449 -23.328 6.234 1 98.62 266 GLU B CA 1
ATOM 4371 C C . GLU B 1 266 ? 2.525 -24.812 5.891 1 98.62 266 GLU B C 1
ATOM 4373 O O . GLU B 1 266 ? 3.617 -25.359 5.727 1 98.62 266 GLU B O 1
ATOM 4378 N N . GLU B 1 267 ? 1.376 -25.469 5.797 1 98.75 267 GLU B N 1
ATOM 4379 C CA . GLU B 1 267 ? 1.364 -26.891 5.496 1 98.75 267 GLU B CA 1
ATOM 4380 C C . GLU B 1 267 ? 1.153 -27.141 4.004 1 98.75 267 GLU B C 1
ATOM 4382 O O . GLU B 1 267 ? 1.319 -28.266 3.527 1 98.75 267 GLU B O 1
ATOM 4387 N N . GLY B 1 268 ? 0.824 -26.109 3.264 1 98.81 268 GLY B N 1
ATOM 4388 C CA . GLY B 1 268 ? 0.338 -26.25 1.901 1 98.81 268 GLY B CA 1
ATOM 4389 C C . GLY B 1 268 ? 1.347 -26.906 0.971 1 98.81 268 GLY B C 1
ATOM 4390 O O . GLY B 1 268 ? 1.009 -27.828 0.227 1 98.81 268 GLY B O 1
ATOM 4391 N N . LEU B 1 269 ? 2.604 -26.438 1.006 1 98.94 269 LEU B N 1
ATOM 4392 C CA . LEU B 1 269 ? 3.623 -26.969 0.108 1 98.94 269 LEU B CA 1
ATOM 4393 C C . LEU B 1 269 ? 3.9 -28.438 0.41 1 98.94 269 LEU B C 1
ATOM 4395 O O . LEU B 1 269 ? 4.117 -29.234 -0.507 1 98.94 269 LEU B O 1
ATOM 4399 N N . ALA B 1 270 ? 3.893 -28.797 1.691 1 98.94 270 ALA B N 1
ATOM 4400 C CA . ALA B 1 270 ? 4.125 -30.188 2.062 1 98.94 270 ALA B CA 1
ATOM 4401 C C . ALA B 1 270 ? 2.955 -31.078 1.637 1 98.94 270 ALA B C 1
ATOM 4403 O O . ALA B 1 270 ? 3.154 -32.188 1.17 1 98.94 270 ALA B O 1
ATOM 4404 N N . LEU B 1 271 ? 1.77 -30.578 1.815 1 98.88 271 LEU B N 1
ATOM 4405 C CA . LEU B 1 271 ? 0.598 -31.312 1.346 1 98.88 271 LEU B CA 1
ATOM 4406 C C . LEU B 1 271 ? 0.653 -31.516 -0.165 1 98.88 271 LEU B C 1
ATOM 4408 O O . LEU B 1 271 ? 0.313 -32.594 -0.666 1 98.88 271 LEU B O 1
ATOM 4412 N N . PHE B 1 272 ? 1.095 -30.484 -0.845 1 98.94 272 PHE B N 1
ATOM 4413 C CA . PHE B 1 272 ? 1.254 -30.547 -2.293 1 98.94 272 PHE B CA 1
ATOM 4414 C C . PHE B 1 272 ? 2.285 -31.594 -2.676 1 98.94 272 PHE B C 1
ATOM 4416 O O . PHE B 1 272 ? 2.059 -32.406 -3.59 1 98.94 272 PHE B O 1
ATOM 4423 N N . ALA B 1 273 ? 3.387 -31.609 -1.99 1 98.88 273 ALA B N 1
ATOM 4424 C CA . ALA B 1 273 ? 4.445 -32.594 -2.211 1 98.88 273 ALA B CA 1
ATOM 4425 C C . ALA B 1 273 ? 3.916 -34.031 -2.059 1 98.88 273 ALA B C 1
ATOM 4427 O O . ALA B 1 273 ? 4.238 -34.906 -2.863 1 98.88 273 ALA B O 1
ATOM 4428 N N . ASP B 1 274 ? 3.107 -34.219 -1.051 1 98.88 274 ASP B N 1
ATOM 4429 C CA . ASP B 1 274 ? 2.529 -35.531 -0.837 1 98.88 274 ASP B CA 1
ATOM 4430 C C . ASP B 1 274 ? 1.716 -35.969 -2.051 1 98.88 274 ASP B C 1
ATOM 4432 O O . ASP B 1 274 ? 1.798 -37.125 -2.469 1 98.88 274 ASP B O 1
ATOM 4436 N N . ARG B 1 275 ? 0.94 -35.094 -2.604 1 98.75 275 ARG B N 1
ATOM 4437 C CA . ARG B 1 275 ? 0.12 -35.406 -3.768 1 98.75 275 ARG B CA 1
ATOM 4438 C C . ARG B 1 275 ? 0.99 -35.75 -4.969 1 98.75 275 ARG B C 1
ATOM 4440 O O . ARG B 1 275 ? 0.676 -36.688 -5.715 1 98.75 275 ARG B O 1
ATOM 4447 N N . LEU B 1 276 ? 2.037 -35 -5.164 1 98.88 276 LEU B N 1
ATOM 4448 C CA . LEU B 1 276 ? 2.951 -35.25 -6.273 1 98.88 276 LEU B CA 1
ATOM 4449 C C . LEU B 1 276 ? 3.656 -36.594 -6.109 1 98.88 276 LEU B C 1
ATOM 4451 O O . LEU B 1 276 ? 3.785 -37.344 -7.074 1 98.88 276 LEU B O 1
ATOM 4455 N N . LEU B 1 277 ? 4.09 -36.875 -4.875 1 98.75 277 LEU B N 1
ATOM 4456 C CA . LEU B 1 277 ? 4.738 -38.156 -4.594 1 98.75 277 LEU B CA 1
ATOM 4457 C C . LEU B 1 277 ? 3.797 -39.312 -4.887 1 98.75 277 LEU B C 1
ATOM 4459 O O . LEU B 1 277 ? 4.199 -40.281 -5.508 1 98.75 277 LEU B O 1
ATOM 4463 N N . GLN B 1 278 ? 2.57 -39.188 -4.523 1 98.44 278 GLN B N 1
ATOM 4464 C CA . GLN B 1 278 ? 1.562 -40.219 -4.754 1 98.44 278 GLN B CA 1
ATOM 4465 C C . GLN B 1 278 ? 1.333 -40.438 -6.25 1 98.44 278 GLN B C 1
ATOM 4467 O O . GLN B 1 278 ? 1.017 -41.531 -6.68 1 98.44 278 GLN B O 1
ATOM 4472 N N . ALA B 1 279 ? 1.537 -39.406 -6.969 1 98.56 279 ALA B N 1
ATOM 4473 C CA . ALA B 1 279 ? 1.307 -39.438 -8.406 1 98.56 279 ALA B CA 1
ATOM 4474 C C . ALA B 1 279 ? 2.553 -39.938 -9.148 1 98.56 279 ALA B C 1
ATOM 4476 O O . ALA B 1 279 ? 2.553 -40.031 -10.375 1 98.56 279 ALA B O 1
ATOM 4477 N N . GLY B 1 280 ? 3.662 -40.125 -8.43 1 98.5 280 GLY B N 1
ATOM 4478 C CA . GLY B 1 280 ? 4.809 -40.781 -9.039 1 98.5 280 GLY B CA 1
ATOM 4479 C C . GLY B 1 280 ? 5.953 -39.812 -9.328 1 98.5 280 GLY B C 1
ATOM 4480 O O . GLY B 1 280 ? 6.961 -40.219 -9.922 1 98.5 280 GLY B O 1
ATOM 4481 N N . PHE B 1 281 ? 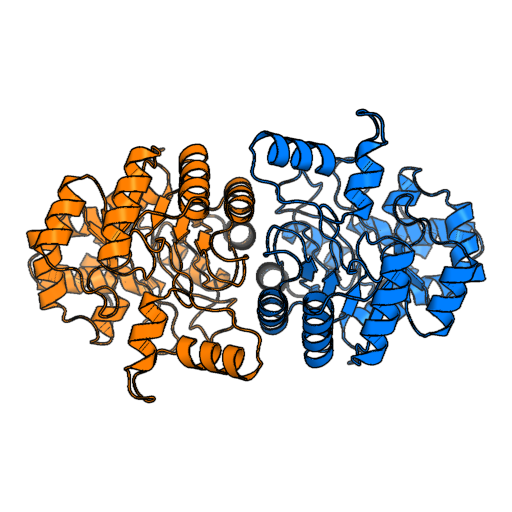5.879 -38.594 -8.969 1 98.88 281 PHE B N 1
ATOM 4482 C CA . PHE B 1 281 ? 7.008 -37.656 -9.102 1 98.88 281 PHE B CA 1
ATOM 4483 C C . PHE B 1 281 ? 8.133 -38.062 -8.156 1 98.88 281 PHE B C 1
ATOM 4485 O O . PHE B 1 281 ? 7.887 -38.469 -7.027 1 98.88 281 PHE B O 1
ATOM 4492 N N . SER B 1 282 ? 9.32 -37.906 -8.594 1 98.81 282 SER B N 1
ATOM 4493 C CA . SER B 1 282 ? 10.477 -38.25 -7.766 1 98.81 282 SER B CA 1
ATOM 4494 C C . SER B 1 282 ? 10.742 -37.156 -6.73 1 98.81 282 SER B C 1
ATOM 4496 O O . SER B 1 282 ? 10.219 -36.062 -6.84 1 98.81 282 SER B O 1
ATOM 4498 N N . ASP B 1 283 ? 11.586 -37.531 -5.715 1 98.81 283 ASP B N 1
ATOM 4499 C CA . ASP B 1 283 ? 12 -36.531 -4.715 1 98.81 283 ASP B CA 1
ATOM 4500 C C . ASP B 1 283 ? 12.664 -35.344 -5.371 1 98.81 283 ASP B C 1
ATOM 4502 O O . ASP B 1 283 ? 12.406 -34.188 -4.992 1 98.81 283 ASP B O 1
ATOM 4506 N N . GLU B 1 284 ? 13.5 -35.625 -6.34 1 98.75 284 GLU B N 1
ATOM 4507 C CA . GLU B 1 284 ? 14.25 -34.594 -7.02 1 98.75 284 GLU B CA 1
ATOM 4508 C C . GLU B 1 284 ? 13.312 -33.625 -7.773 1 98.75 284 GLU B C 1
ATOM 4510 O O . GLU B 1 284 ? 13.5 -32.406 -7.742 1 98.75 284 GLU B O 1
ATOM 4515 N N . GLU B 1 285 ? 12.352 -34.188 -8.461 1 98.88 285 GLU B N 1
ATOM 4516 C CA . GLU B 1 285 ? 11.367 -33.375 -9.188 1 98.88 285 GLU B CA 1
ATOM 4517 C C . GLU B 1 285 ? 10.578 -32.469 -8.242 1 98.88 285 GLU B C 1
ATOM 4519 O O . GLU B 1 285 ? 10.391 -31.297 -8.516 1 98.88 285 GLU B O 1
ATOM 4524 N N . VAL B 1 286 ? 10.125 -33.031 -7.129 1 98.94 286 VAL B N 1
ATOM 4525 C CA . VAL B 1 286 ? 9.344 -32.281 -6.148 1 98.94 286 VAL B CA 1
ATOM 4526 C C . VAL B 1 286 ? 10.195 -31.156 -5.566 1 98.94 286 VAL B C 1
ATOM 4528 O O . VAL B 1 286 ? 9.75 -30 -5.5 1 98.94 286 VAL B O 1
ATOM 4531 N N . ARG B 1 287 ? 11.43 -31.469 -5.191 1 98.81 287 ARG B N 1
ATOM 4532 C CA . ARG B 1 287 ? 12.305 -30.469 -4.602 1 98.81 287 ARG B CA 1
ATOM 4533 C C . ARG B 1 287 ? 12.633 -29.375 -5.605 1 98.81 287 ARG B C 1
ATOM 4535 O O . ARG B 1 287 ? 12.711 -28.188 -5.242 1 98.81 287 ARG B O 1
ATOM 4542 N N . HIS B 1 288 ? 12.812 -29.766 -6.84 1 98.75 288 HIS B N 1
ATOM 4543 C CA . HIS B 1 288 ? 13.094 -28.781 -7.875 1 98.75 288 HIS B CA 1
ATOM 4544 C C . HIS B 1 288 ? 11.961 -27.766 -7.984 1 98.75 288 HIS B C 1
ATOM 4546 O O . HIS B 1 288 ? 12.203 -26.547 -7.973 1 98.75 288 HIS B O 1
ATOM 4552 N N . MET B 1 289 ? 10.742 -28.219 -8.008 1 98.94 289 MET B N 1
ATOM 4553 C CA . MET B 1 289 ? 9.586 -27.359 -8.219 1 98.94 289 MET B CA 1
ATOM 4554 C C . MET B 1 289 ? 9.242 -26.594 -6.941 1 98.94 289 MET B C 1
ATOM 4556 O O . MET B 1 289 ? 8.75 -25.469 -7.004 1 98.94 289 MET B O 1
ATOM 4560 N N . ALA B 1 290 ? 9.586 -27.172 -5.781 1 98.88 290 ALA B N 1
ATOM 4561 C CA . ALA B 1 290 ? 9.156 -26.578 -4.512 1 98.88 290 ALA B CA 1
ATOM 4562 C C . ALA B 1 290 ? 10.234 -25.672 -3.93 1 98.88 290 ALA B C 1
ATOM 4564 O O . ALA B 1 290 ? 9.938 -24.75 -3.174 1 98.88 290 ALA B O 1
ATOM 4565 N N . VAL B 1 291 ? 11.492 -25.938 -4.281 1 98.75 291 VAL B N 1
ATOM 4566 C CA . VAL B 1 291 ? 12.578 -25.25 -3.584 1 98.75 291 VAL B CA 1
ATOM 4567 C C . VAL B 1 291 ? 13.469 -24.531 -4.594 1 98.75 291 VAL B C 1
ATOM 4569 O O . VAL B 1 291 ? 13.641 -23.312 -4.531 1 98.75 291 VAL B O 1
ATOM 4572 N N . THR B 1 292 ? 13.938 -25.234 -5.547 1 98.38 292 THR B N 1
ATOM 4573 C CA . THR B 1 292 ? 14.969 -24.719 -6.43 1 98.38 292 THR B CA 1
ATOM 4574 C C . THR B 1 292 ? 14.438 -23.547 -7.254 1 98.38 292 THR B C 1
ATOM 4576 O O . THR B 1 292 ? 15.008 -22.453 -7.242 1 98.38 292 THR B O 1
ATOM 4579 N N . VAL B 1 293 ? 13.32 -23.797 -7.949 1 98.62 293 VAL B N 1
ATOM 4580 C CA . VAL B 1 293 ? 12.789 -22.766 -8.844 1 98.62 293 VAL B CA 1
ATOM 4581 C C . VAL B 1 293 ? 12.266 -21.594 -8.023 1 98.62 293 VAL B C 1
ATOM 4583 O O . VAL B 1 293 ? 12.617 -20.438 -8.289 1 98.62 293 VAL B O 1
ATOM 4586 N N . PRO B 1 294 ? 11.484 -21.844 -6.965 1 98.81 294 PRO B N 1
ATOM 4587 C CA . PRO B 1 294 ? 10.984 -20.703 -6.191 1 98.81 294 PRO B CA 1
ATOM 4588 C C . PRO B 1 294 ? 12.102 -19.891 -5.555 1 98.81 294 PRO B C 1
ATOM 4590 O O . PRO B 1 294 ? 12.008 -18.656 -5.484 1 98.81 294 PRO B O 1
ATOM 4593 N N . ALA B 1 295 ? 13.141 -20.516 -5.113 1 98.31 295 ALA B N 1
ATOM 4594 C CA . ALA B 1 295 ? 14.266 -19.781 -4.531 1 98.31 295 ALA B CA 1
ATOM 4595 C C . ALA B 1 295 ? 14.922 -18.891 -5.566 1 98.31 295 ALA B C 1
ATOM 4597 O O . ALA B 1 295 ? 15.305 -17.75 -5.258 1 98.31 295 ALA B O 1
ATOM 4598 N N . LYS B 1 296 ? 15.086 -19.422 -6.766 1 97.75 296 LYS B N 1
ATOM 4599 C CA . LYS B 1 296 ? 15.648 -18.625 -7.859 1 97.75 296 LYS B CA 1
ATOM 4600 C C . LYS B 1 296 ? 14.797 -17.391 -8.133 1 97.75 296 LYS B C 1
ATOM 4602 O O . LYS B 1 296 ? 15.328 -16.281 -8.281 1 97.75 296 LYS B O 1
ATOM 4607 N N . LEU B 1 297 ? 13.5 -17.562 -8.219 1 98.5 297 LEU B N 1
ATOM 4608 C CA . LEU B 1 297 ? 12.586 -16.453 -8.5 1 98.5 297 LEU B CA 1
ATOM 4609 C C . LEU B 1 297 ? 12.547 -15.469 -7.336 1 98.5 297 LEU B C 1
ATOM 4611 O O . LEU B 1 297 ? 12.5 -14.258 -7.551 1 98.5 297 LEU B O 1
ATOM 4615 N N . ALA B 1 298 ? 12.57 -15.977 -6.109 1 98.19 298 ALA B N 1
ATOM 4616 C CA . ALA B 1 298 ? 12.508 -15.125 -4.922 1 98.19 298 ALA B CA 1
ATOM 4617 C C . ALA B 1 298 ? 13.758 -14.273 -4.785 1 98.19 298 ALA B C 1
ATOM 4619 O O . ALA B 1 298 ? 13.68 -13.094 -4.418 1 98.19 298 ALA B O 1
ATOM 4620 N N . ARG B 1 299 ? 14.938 -14.75 -5.191 1 93.94 299 ARG B N 1
ATOM 4621 C CA . ARG B 1 299 ? 16.203 -14.102 -4.883 1 93.94 299 ARG B CA 1
ATOM 4622 C C . ARG B 1 299 ? 16.828 -13.484 -6.129 1 93.94 299 ARG B C 1
ATOM 4624 O O . ARG B 1 299 ? 17.797 -12.734 -6.039 1 93.94 299 ARG B O 1
ATOM 4631 N N . GLY B 1 300 ? 16.203 -13.633 -7.281 1 84.69 300 GLY B N 1
ATOM 4632 C CA . GLY B 1 300 ? 16.719 -13.062 -8.516 1 84.69 300 GLY B CA 1
ATOM 4633 C C . GLY B 1 300 ? 17.969 -13.758 -9.023 1 84.69 300 GLY B C 1
ATOM 4634 O O . GLY B 1 300 ? 18.844 -13.117 -9.617 1 84.69 300 GLY B O 1
ATOM 4635 N N . GLY B 1 301 ? 18.016 -14.984 -8.758 1 72.25 301 GLY B N 1
ATOM 4636 C CA . GLY B 1 301 ? 19.203 -15.711 -9.172 1 72.25 301 GLY B CA 1
ATOM 4637 C C . GLY B 1 301 ? 20.406 -15.445 -8.281 1 72.25 301 GLY B C 1
ATOM 4638 O O . GLY B 1 301 ? 21.484 -15.984 -8.516 1 72.25 301 GLY B O 1
ATOM 4639 N N . LYS B 1 302 ? 20.281 -14.391 -7.383 1 63.69 302 LYS B N 1
ATOM 4640 C CA . LYS B 1 302 ? 21.391 -14.086 -6.488 1 63.69 302 LYS B CA 1
ATOM 4641 C C . LYS B 1 302 ? 21.484 -15.109 -5.355 1 63.69 302 LYS B C 1
ATOM 4643 O O . LYS B 1 302 ? 20.453 -15.531 -4.816 1 63.69 302 LYS B O 1
ATOM 4648 N N . GLU B 1 303 ? 22.562 -16.094 -5.383 1 52.03 303 GLU B N 1
ATOM 4649 C CA . GLU B 1 303 ? 22.766 -17.125 -4.383 1 52.03 303 GLU B CA 1
ATOM 4650 C C . GLU B 1 303 ? 22.875 -16.531 -2.98 1 52.03 303 GLU B C 1
ATOM 4652 O O . GLU B 1 303 ? 23.297 -15.383 -2.822 1 52.03 303 GLU B O 1
#

Sequence (606 aa):
MTPSERAWALVQGAYDLHVHVEPDILPRRIHDLALAERFLQVGLRGFVLKSHYAPTAERAQVVGRAVPGVEVLGAIVLNHGVGGLNPLAVEIAARAGARFLWFPTVDAANEAREVAGLPPGKRPQWAKLQEAFREAGLLPPPIEVLDAKGKVRPEARAVLKVAARHQMVVATGHLSREEILKVVEAALEEGVSHVVVTHPDYPTQDLPLSDQRYLASQGVYLERCFAPSHTGKVPWEKLFRAIREAGVEQSLLSTDLGQPANPPVEEGLALFADRLLQAGFSDEEVRHMAVTVPAKLARGGKEMTPSERAWALVQGAYDLHVHVEPDILPRRIHDLALAERFLQVGLRGFVLKSHYAPTAERAQVVGRAVPGVEVLGAIVLNHGVGGLNPLAVEIAARAGARFLWFPTVDAANEAREVAGLPPGKRPQWAKLQEAFREAGLLPPPIEVLDAKGKVRPEARAVLKVAARHQMVVATGHLSREEILKVVEAALEEGVSHVVVTHPDYPTQDLPLSDQRYLASQGVYLERCFAPSHTGKVPWEKLFRAIREAGVEQSLLSTDLGQPANPPVEEGLALFADRLLQAGFSDEEVRHMAVTVPAKLARGGKE

Foldseek 3Di:
DFFDPLLLVLQAQFEFAAEEAPPAPFDWAHHPLVVQVLCQVSRYAEYEYDYLADWCLQVQVVSCVVRPRHRYAIEDEQAPNQPHLAQVSLLVSLVSGHQEYEHHACQAPLNVVVQVPDDPVPHDPCVVVVVVCVVVVNRDHRDDQADPVLAGDPSLLSNLLSCQVSLHEYEHHLYEQSSVVRSLVSNVVSRRPAYEHEQCCAPSHNDDLVSLLVCVVVVYAYEHEQVCCVVPRGPPVNSLVSCVSNHLQRYAYHHNHTHNVDDDRSRRLSVVSVSNVVVPDDSVSSSCRGRVVSVCSVPVVPD/DFFDPLLLVLQAQFEFAAEEAPPAPDDWAHHLLVVQVLCQVSRYAEYEYDYLADWCLQVQVVSCVVRPRHRYAIEEEQAPNQPHLAQVSLLVSLVSGHQEYEHHACQAPLNVVVQVPDDPVPHDPCVVVVVVCVVVVNRDHRDDQADPVLAGDPSLLSNLLSCQVSLHEYEHHLYEQSSVVRSLVSNVVSRRPAYEHEQCCAPSHNDDLVSLLVCVVVVYAYEHEQVCCVVPRGPPVNSLVSCVSNHLQRYAYHHNHTHNVDDDRSRRLSVVSVSNVVVPDDSVSSSCRGRVVSVCSVPVVPD

Radius of gyration: 25.14 Å; Cα contacts (8 Å, |Δi|>4): 1305; chains: 2; bounding box: 47×76×65 Å

Nearest PDB structures (foldseek):
  2aqv-assembly1_B  TM=6.028E-01  e=1.729E-05  Escherichia coli
  7cdh-assembly1_X  TM=5.752E-01  e=3.746E-04  Fervidobacterium islandicum
  8hub-assembly1_A  TM=5.652E-01  e=4.510E-02  Homo sapiens
  4gx8-assembly1_A  TM=3.391E-01  e=4.510E-02  Escherichia coli K-12
  4gx9-assembly1_A  TM=3.123E-01  e=6.823E-02  Escherichia coli K-12

Secondary structure (DSSP, 8-state):
-PPPHHHHHHTTT-EEEEE--BS-SS--SSBHHHHHHHHHHHT--EEEE--SSS--HHHHHHHHHHSTTSEEEEEEE-SGGGTSS-HHHHHHHHHTTEEEEE--STTBHHHHHHHHTS-GGGS-HHHHHHHHHHHTT--PPPBPSB-TTSPBPHHHHHHHHHHHHTTPEEE-TT--HHHHHHHHHHHHHHT-SEEEE--TTSTTT---HHHHHHHHHTT-EEEEEHHHHHTTSS-HHHHHHHHHHH-GGGEEEE--B--TTSPPGGGHHHHHHHHHHHTT--HHHHHIIIIIHHHHHHHTT--/-PPPHHHHHHTTT-EEEEE--BS-SS--SSBHHHHHHHHHHHT--EEEE--SSS--HHHHHHHHHHSTTSEEEEEEE-SGGGTSS-HHHHHHHHHTTEEEEE--STTBHHHHHHHHHS-GGGS-HHHHHHHHHHHTT--PPPBPSB-TTSPBPHHHHHHHHHHHHTTPEEE-TT--HHHHHHHHHHHHHHT-SEEEE--TTSTTT---HHHHHHHHHTT-EEEEEHHHHHTTSS-HHHHHHHHHHH-GGGEEEE--B--TTSPPGGGHHHHHHHHHHHTT--HHHHHIIIIIHHHHHHHTT--